Protein AF-0000000084494749 (afdb_homodimer)

pLDDT: mean 88.33, std 16.21, range [31.94, 98.94]

Foldseek 3Di:
DDVVVLVVLVVVVLVLLLVLLVQLPDPDQDDNCALQFPPVVSPDDLVNLVVLQPDDPVLVPLAFRSQRSSYFLHQLVVVFQAAAQFEEEEEQCFLNSNVVSRQPRNHPNYAYEYEHQHVSSQVNNVVRCVVSVRDRYHYDHDHLLDDPAAFQRGQEYEYGAPLLSGPCNLSNLLSVNGRHHAFHKYWYKHKAWPDDDDPVVLVVCVPQRSNLNSHYHPVVNQVSNVVSPWPPWDKAFDLSSLVCNCSSPVVRSSSVTMTIIIIMTGD/DDVVVLVVLVVVVLVLLLVLLVQLPDPPQDDNQALQFPPVVSPDDLVNLVVLQPDDPVLVVLAFRSQRSSHFLHQLVVVFQAAAQFEEEEEQCFLNSNVVSRQPRNHPNYAYEYEHQHVSSQVNNVVRCVVSVRDRYHYDHDHLLDDPAAFQRGQEYEYGAPLLSGPCNLSNLLSVNGRHHAFHKYWYKHKAWPDDDDPVVLVVCVPQHSNLNSHYHPVVNQVSNVVSPWPPWDKAFDLSSLVCSCSSPVVRSSSVTMTIIIIMTGD

Organism: NCBI:txid1637975

Structure (mmCIF, N/CA/C/O backbone):
data_AF-0000000084494749-model_v1
#
loop_
_entity.id
_entity.type
_entity.pdbx_description
1 polymer 'Arsenite methyltransferase'
#
loop_
_atom_site.group_PDB
_atom_site.id
_atom_site.type_symbol
_atom_site.label_atom_id
_atom_site.label_alt_id
_atom_site.label_comp_id
_atom_site.label_asym_id
_atom_site.label_entity_id
_atom_site.label_seq_id
_atom_site.pdbx_PDB_ins_code
_atom_site.Cartn_x
_atom_site.Cartn_y
_atom_site.Cartn_z
_atom_site.occupancy
_atom_site.B_iso_or_equiv
_atom_site.auth_seq_id
_atom_site.auth_comp_id
_atom_site.auth_asym_id
_atom_site.auth_atom_id
_atom_site.pdbx_PDB_model_num
ATOM 1 N N . MET A 1 1 ? 21.219 -3.371 -4.379 1 77 1 MET A N 1
ATOM 2 C CA . MET A 1 1 ? 20.562 -2.383 -5.242 1 77 1 MET A CA 1
ATOM 3 C C . MET A 1 1 ? 20 -1.229 -4.418 1 77 1 MET A C 1
ATOM 5 O O . MET A 1 1 ? 19.547 -1.429 -3.297 1 77 1 MET A O 1
ATOM 9 N N . SER A 1 2 ? 20.094 -0.044 -4.992 1 87.94 2 SER A N 1
ATOM 10 C CA . SER A 1 2 ? 19.547 1.119 -4.301 1 87.94 2 SER A CA 1
ATOM 11 C C . SER A 1 2 ? 18.031 1.097 -4.297 1 87.94 2 SER A C 1
ATOM 13 O O . SER A 1 2 ? 17.406 0.35 -5.059 1 87.94 2 SER A O 1
ATOM 15 N N . GLU A 1 3 ? 17.453 1.785 -3.438 1 90.75 3 GLU A N 1
ATOM 16 C CA . GLU A 1 3 ? 16 1.847 -3.371 1 90.75 3 GLU A CA 1
ATOM 17 C C . GLU A 1 3 ? 15.414 2.486 -4.629 1 90.75 3 GLU A C 1
ATOM 19 O O . GLU A 1 3 ? 14.328 2.111 -5.074 1 90.75 3 GLU A O 1
ATOM 24 N N . VAL A 1 4 ? 16.172 3.42 -5.23 1 90.81 4 VAL A N 1
ATOM 25 C CA . VAL A 1 4 ? 15.727 4.059 -6.465 1 90.81 4 VAL A CA 1
ATOM 26 C C . VAL A 1 4 ? 15.703 3.037 -7.598 1 90.81 4 VAL A C 1
ATOM 28 O O . VAL A 1 4 ? 14.797 3.049 -8.43 1 90.81 4 VAL A O 1
ATOM 31 N N . GLN A 1 5 ? 16.672 2.168 -7.629 1 91.19 5 GLN A N 1
ATOM 32 C CA . GLN A 1 5 ? 16.703 1.103 -8.625 1 91.19 5 GLN A CA 1
ATOM 33 C C . GLN A 1 5 ? 15.547 0.121 -8.406 1 91.19 5 GLN A C 1
ATOM 35 O O . GLN A 1 5 ? 14.891 -0.3 -9.359 1 91.19 5 GLN A O 1
ATOM 40 N N . ASN A 1 6 ? 15.367 -0.215 -7.156 1 93.44 6 ASN A N 1
ATOM 41 C CA . ASN A 1 6 ? 14.227 -1.073 -6.832 1 93.44 6 ASN A CA 1
ATOM 42 C C . ASN A 1 6 ? 12.906 -0.445 -7.266 1 93.44 6 ASN A C 1
ATOM 44 O O . ASN A 1 6 ? 12.031 -1.131 -7.797 1 93.44 6 ASN A O 1
ATOM 48 N N . ASP A 1 7 ? 12.781 0.833 -7.031 1 93.94 7 ASP A N 1
ATOM 49 C CA . ASP A 1 7 ? 11.562 1.546 -7.395 1 93.94 7 ASP A CA 1
ATOM 50 C C . ASP A 1 7 ? 11.352 1.533 -8.906 1 93.94 7 ASP A C 1
ATOM 52 O O . ASP A 1 7 ? 10.211 1.449 -9.375 1 93.94 7 ASP A O 1
ATOM 56 N N . LYS A 1 8 ? 12.406 1.682 -9.664 1 91.75 8 LYS A N 1
ATOM 57 C CA . LYS A 1 8 ? 12.305 1.626 -11.117 1 91.75 8 LYS A CA 1
ATOM 58 C C . LYS A 1 8 ? 11.734 0.285 -11.578 1 91.75 8 LYS A C 1
ATOM 60 O O . LYS A 1 8 ? 10.906 0.235 -12.484 1 91.75 8 LYS A O 1
ATOM 65 N N . ILE A 1 9 ? 12.18 -0.763 -10.961 1 89.56 9 ILE A N 1
ATOM 66 C CA . ILE A 1 9 ? 11.68 -2.094 -11.281 1 89.56 9 ILE A CA 1
ATOM 67 C C . ILE A 1 9 ? 10.188 -2.178 -10.945 1 89.56 9 ILE A C 1
ATOM 69 O O . ILE A 1 9 ? 9.383 -2.607 -11.781 1 89.56 9 ILE A O 1
ATOM 73 N N . ARG A 1 10 ? 9.773 -1.712 -9.742 1 93.81 10 ARG A N 1
ATOM 74 C CA . ARG A 1 10 ? 8.375 -1.728 -9.336 1 93.81 10 ARG A CA 1
ATOM 75 C C . ARG A 1 10 ? 7.516 -0.912 -10.305 1 93.81 10 ARG A C 1
ATOM 77 O O . ARG A 1 10 ? 6.41 -1.326 -10.664 1 93.81 10 ARG A O 1
ATOM 84 N N . ASN A 1 11 ? 8.039 0.209 -10.719 1 93.19 11 ASN A N 1
ATOM 85 C CA . ASN A 1 11 ? 7.293 1.077 -11.617 1 93.19 11 ASN A CA 1
ATOM 86 C C . ASN A 1 11 ? 7.066 0.413 -12.977 1 93.19 11 ASN A C 1
ATOM 88 O O . ASN A 1 11 ? 5.996 0.552 -13.57 1 93.19 11 ASN A O 1
ATOM 92 N N . ASN A 1 12 ? 8.109 -0.24 -13.453 1 89.62 12 ASN A N 1
ATOM 93 C CA . ASN A 1 12 ? 7.961 -0.958 -14.719 1 89.62 12 ASN A CA 1
ATOM 94 C C . ASN A 1 12 ? 6.898 -2.049 -14.625 1 89.62 12 ASN A C 1
ATOM 96 O O . ASN A 1 12 ? 6.055 -2.18 -15.508 1 89.62 12 ASN A O 1
ATOM 100 N N . VAL A 1 13 ? 6.945 -2.795 -13.578 1 90.69 13 VAL A N 1
ATOM 101 C CA . VAL A 1 13 ? 5.957 -3.846 -13.352 1 90.69 13 VAL A CA 1
ATOM 102 C C . VAL A 1 13 ? 4.566 -3.232 -13.242 1 90.69 13 VAL A C 1
ATOM 104 O O . VAL A 1 13 ? 3.625 -3.68 -13.898 1 90.69 13 VAL A O 1
ATOM 107 N N . ARG A 1 14 ? 4.434 -2.189 -12.414 1 93.56 14 ARG A N 1
ATOM 108 C CA . ARG A 1 14 ? 3.15 -1.536 -12.188 1 93.56 14 ARG A CA 1
ATOM 109 C C . ARG A 1 14 ? 2.566 -1.007 -13.492 1 93.56 14 ARG A C 1
ATOM 111 O O . ARG A 1 14 ? 1.37 -1.155 -13.742 1 93.56 14 ARG A O 1
ATOM 118 N N . GLN A 1 15 ? 3.408 -0.354 -14.273 1 90.81 15 GLN A N 1
ATOM 119 C CA . GLN A 1 15 ? 2.945 0.197 -15.547 1 90.81 15 GLN A CA 1
ATOM 120 C C . GLN A 1 15 ? 2.428 -0.903 -16.469 1 90.81 15 GLN A C 1
ATOM 122 O O . GLN A 1 15 ? 1.394 -0.74 -17.125 1 90.81 15 GLN A O 1
ATOM 127 N N . ASN A 1 16 ? 3.152 -2 -16.562 1 87.94 16 ASN A N 1
ATOM 128 C CA . ASN A 1 16 ? 2.73 -3.123 -17.391 1 87.94 16 ASN A CA 1
ATOM 129 C C . ASN A 1 16 ? 1.376 -3.67 -16.953 1 87.94 16 ASN A C 1
ATOM 131 O O . ASN A 1 16 ? 0.482 -3.867 -17.766 1 87.94 16 ASN A O 1
ATOM 135 N N . TYR A 1 17 ? 1.201 -3.816 -15.727 1 90.62 17 TYR A N 1
ATOM 136 C CA . TYR A 1 17 ? -0.024 -4.43 -15.227 1 90.62 17 TYR A CA 1
ATOM 137 C C . TYR A 1 17 ? -1.167 -3.422 -15.203 1 90.62 17 TYR A C 1
ATOM 139 O O . TYR A 1 17 ? -2.34 -3.803 -15.258 1 90.62 17 TYR A O 1
ATOM 147 N N . LYS A 1 18 ? -0.841 -2.119 -15.078 1 92.94 18 LYS A N 1
ATOM 148 C CA . LYS A 1 18 ? -1.855 -1.09 -15.281 1 92.94 18 LYS A CA 1
ATOM 149 C C . LYS A 1 18 ? -2.471 -1.196 -16.672 1 92.94 18 LYS A C 1
ATOM 151 O O . LYS A 1 18 ? -3.693 -1.136 -16.828 1 92.94 18 LYS A O 1
ATOM 156 N N . GLU A 1 19 ? -1.637 -1.367 -17.672 1 88.94 19 GLU A N 1
ATOM 157 C CA . GLU A 1 19 ? -2.111 -1.475 -19.047 1 88.94 19 GLU A CA 1
ATOM 158 C C . GLU A 1 19 ? -3.002 -2.699 -19.234 1 88.94 19 GLU A C 1
ATOM 160 O O . GLU A 1 19 ? -4.023 -2.633 -19.922 1 88.94 19 GLU A O 1
ATOM 165 N N . ILE A 1 20 ? -2.605 -3.773 -18.625 1 86.62 20 ILE A N 1
ATOM 166 C CA . ILE A 1 20 ? -3.406 -4.992 -18.688 1 86.62 20 ILE A CA 1
ATOM 167 C C . ILE A 1 20 ? -4.762 -4.758 -18.031 1 86.62 20 ILE A C 1
ATOM 169 O O . ILE A 1 20 ? -5.801 -5.145 -18.562 1 86.62 20 ILE A O 1
ATOM 173 N N . ALA A 1 21 ? -4.785 -4.121 -16.891 1 89.94 21 ALA A N 1
ATOM 174 C CA . ALA A 1 21 ? -6.012 -3.854 -16.141 1 89.94 21 ALA A CA 1
ATOM 175 C C . ALA A 1 21 ? -6.984 -3.014 -16.953 1 89.94 21 ALA A C 1
ATOM 177 O O . ALA A 1 21 ? -8.195 -3.221 -16.891 1 89.94 21 ALA A O 1
ATOM 178 N N . LEU A 1 22 ? -6.469 -2.076 -17.734 1 87.62 22 LEU A N 1
ATOM 179 C CA . LEU A 1 22 ? -7.293 -1.111 -18.469 1 87.62 22 LEU A CA 1
ATOM 180 C C . LEU A 1 22 ? -7.734 -1.674 -19.812 1 87.62 22 LEU A C 1
ATOM 182 O O . LEU A 1 22 ? -8.703 -1.192 -20.406 1 87.62 22 LEU A O 1
ATOM 186 N N . ARG A 1 23 ? -6.977 -2.508 -20.453 1 75.12 23 ARG A N 1
ATOM 187 C CA . ARG A 1 23 ? -7.336 -3.129 -21.734 1 75.12 23 ARG A CA 1
ATOM 188 C C . ARG A 1 23 ? -8.586 -3.99 -21.578 1 75.12 23 ARG A C 1
ATOM 190 O O . ARG A 1 23 ? -9.453 -3.992 -22.453 1 75.12 23 ARG A O 1
ATOM 197 N N . VAL A 1 24 ? -8.656 -4.887 -20.797 1 56 24 VAL A N 1
ATOM 198 C CA . VAL A 1 24 ? -9.719 -5.871 -20.641 1 56 24 VAL A C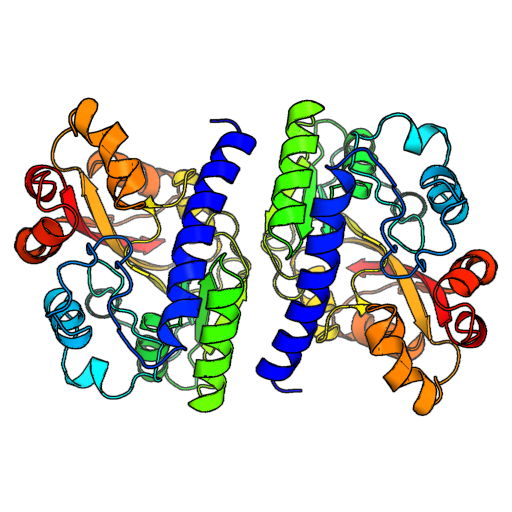A 1
ATOM 199 C C . VAL A 1 24 ? -11.062 -5.164 -20.469 1 56 24 VAL A C 1
ATOM 201 O O . VAL A 1 24 ? -12.117 -5.766 -20.672 1 56 24 VAL A O 1
ATOM 204 N N . VAL A 1 25 ? -11.195 -3.713 -20.203 1 50.69 25 VAL A N 1
ATOM 205 C CA . VAL A 1 25 ? -12.492 -3.041 -20.172 1 50.69 25 VAL A CA 1
ATOM 206 C C . VAL A 1 25 ? -12.977 -2.793 -21.594 1 50.69 25 VAL A C 1
ATOM 208 O O . VAL A 1 25 ? -14.172 -2.574 -21.812 1 50.69 25 VAL A O 1
ATOM 211 N N . SER A 1 26 ? -12.148 -2.516 -22.672 1 42.47 26 SER A N 1
ATOM 212 C CA . SER A 1 26 ? -12.664 -2.266 -24.016 1 42.47 26 SER A CA 1
ATOM 213 C C . SER A 1 26 ? -12.953 -3.57 -24.75 1 42.47 26 SER A C 1
ATOM 215 O O . SER A 1 26 ? -12.125 -4.48 -24.766 1 42.47 26 SER A O 1
ATOM 217 N N . ASN A 1 27 ? -14.117 -3.998 -24.969 1 37.19 27 ASN A N 1
ATOM 218 C CA . ASN A 1 27 ? -14.641 -5.191 -25.625 1 37.19 27 ASN A CA 1
ATOM 219 C C . ASN A 1 27 ? -13.789 -5.586 -26.828 1 37.19 27 ASN A C 1
ATOM 221 O O . ASN A 1 27 ? -14.133 -6.516 -27.547 1 37.19 27 ASN A O 1
ATOM 225 N N . ASP A 1 28 ? -13.414 -4.555 -27.797 1 36.66 28 ASP A N 1
ATOM 226 C CA . ASP A 1 28 ? -13.086 -5.109 -29.109 1 36.66 28 ASP A CA 1
ATOM 227 C C . ASP A 1 28 ? -11.922 -6.098 -29.016 1 36.66 28 ASP A C 1
ATOM 229 O O . ASP A 1 28 ? -12.102 -7.297 -29.234 1 36.66 28 ASP A O 1
ATOM 233 N N . ASN A 1 29 ? -10.914 -5.906 -30.172 1 33.41 29 ASN A N 1
ATOM 234 C CA . ASN A 1 29 ? -9.789 -6.777 -30.484 1 33.41 29 ASN A CA 1
ATOM 235 C C . ASN A 1 29 ? -8.859 -6.938 -29.281 1 33.41 29 ASN A C 1
ATOM 237 O O . ASN A 1 29 ? -8.305 -5.953 -28.781 1 33.41 29 ASN A O 1
ATOM 241 N N . CYS A 1 30 ? -9.047 -7.98 -28.609 1 32.25 30 CYS A N 1
ATOM 242 C CA . CYS A 1 30 ? -8.867 -8.656 -27.328 1 32.25 30 CYS A CA 1
ATOM 243 C C . CYS A 1 30 ? -7.414 -8.586 -26.875 1 32.25 30 CYS A C 1
ATOM 245 O O . CYS A 1 30 ? -7.117 -8.805 -25.703 1 32.25 30 CYS A O 1
ATOM 247 N N . CYS A 1 31 ? -6.391 -9.078 -27.703 1 36.69 31 CYS A N 1
ATOM 248 C CA . CYS A 1 31 ? -5.32 -9.906 -27.156 1 36.69 31 CYS A CA 1
ATOM 249 C C . CYS A 1 31 ? -4.371 -9.078 -26.297 1 36.69 31 CYS A C 1
ATOM 251 O O . CYS A 1 31 ? -3.785 -8.102 -26.781 1 36.69 31 CYS A O 1
ATOM 253 N N . ALA A 1 32 ? -4.828 -8.789 -25.234 1 37.28 32 ALA A N 1
ATOM 254 C CA . ALA A 1 32 ? -3.898 -8.172 -24.281 1 37.28 32 ALA A CA 1
ATOM 255 C C . ALA A 1 32 ? -2.562 -8.914 -24.266 1 37.28 32 ALA A C 1
ATOM 257 O O . ALA A 1 32 ? -2.529 -10.148 -24.188 1 37.28 32 ALA A O 1
ATOM 258 N N . PRO A 1 33 ? -1.496 -8.477 -24.75 1 35.84 33 PRO A N 1
ATOM 259 C CA . PRO A 1 33 ? -0.255 -9.219 -24.516 1 35.84 33 PRO A CA 1
ATOM 260 C C . PRO A 1 33 ? -0.106 -9.672 -23.062 1 35.84 33 PRO A C 1
ATOM 262 O O . PRO A 1 33 ? -0.357 -8.898 -22.141 1 35.84 33 PRO A O 1
ATOM 265 N N . SER A 1 34 ? -0.603 -10.766 -22.641 1 37.59 34 SER A N 1
ATOM 266 C CA . SER A 1 34 ? -0.197 -11.344 -21.359 1 37.59 34 SER A CA 1
ATOM 267 C C . SER A 1 34 ? 1.218 -10.914 -20.984 1 37.59 34 SER A C 1
ATOM 269 O O . SER A 1 34 ? 2.004 -10.523 -21.844 1 37.59 34 SER A O 1
ATOM 271 N N . CYS A 1 35 ? 1.444 -10.422 -19.766 1 38.12 35 CYS A N 1
ATOM 272 C CA . CYS A 1 35 ? 2.84 -10.258 -19.375 1 38.12 35 CYS A CA 1
ATOM 273 C C . CYS A 1 35 ? 3.76 -11.062 -20.281 1 38.12 35 CYS A C 1
ATOM 275 O O . CYS A 1 35 ? 4.934 -10.727 -20.438 1 38.12 35 CYS A O 1
ATOM 277 N N . CYS A 1 36 ? 3.393 -12.391 -20.484 1 41.69 36 CYS A N 1
ATOM 278 C CA . CYS A 1 36 ? 4.242 -13.328 -21.219 1 41.69 36 CYS A CA 1
ATOM 279 C C . CYS A 1 36 ? 3.656 -13.648 -22.578 1 41.69 36 CYS A C 1
ATOM 281 O O . CYS A 1 36 ? 4.148 -14.539 -23.281 1 41.69 36 CYS A O 1
ATOM 283 N N . THR A 1 37 ? 2.418 -13.281 -22.875 1 42.06 37 THR A N 1
ATOM 284 C CA . THR A 1 37 ? 1.983 -13.82 -24.156 1 42.06 37 THR A CA 1
ATOM 285 C C . THR A 1 37 ? 2.055 -12.758 -25.25 1 42.06 37 THR A C 1
ATOM 287 O O . THR A 1 37 ? 1.47 -11.68 -25.109 1 42.06 37 THR A O 1
ATOM 290 N N . PRO A 1 38 ? 2.949 -12.883 -26.125 1 38.38 38 PRO A N 1
ATOM 291 C CA . PRO A 1 38 ? 2.969 -12.031 -27.328 1 38.38 38 PRO A CA 1
ATOM 292 C C . PRO A 1 38 ? 1.601 -11.914 -28 1 38.38 38 PRO A C 1
ATOM 294 O O . PRO A 1 38 ? 0.749 -12.789 -27.812 1 38.38 38 PRO A O 1
ATOM 297 N N . GLU A 1 39 ? 1.294 -10.68 -28.469 1 42.41 39 GLU A N 1
ATOM 298 C CA . GLU A 1 39 ? 0.107 -10.359 -29.266 1 42.41 39 GLU A CA 1
ATOM 299 C C . GLU A 1 39 ? -0.272 -11.516 -30.188 1 42.41 39 GLU A C 1
ATOM 301 O O . GLU A 1 39 ? -1.45 -11.711 -30.484 1 42.41 39 GLU A O 1
ATOM 306 N N . GLU A 1 40 ? 0.712 -12.148 -30.672 1 39.81 40 GLU A N 1
ATOM 307 C CA . GLU A 1 40 ? 0.468 -13.086 -31.766 1 39.81 40 GLU A CA 1
ATOM 308 C C . GLU A 1 40 ? -0.386 -14.258 -31.297 1 39.81 40 GLU A C 1
ATOM 310 O O . GLU A 1 40 ? -0.847 -15.062 -32.125 1 39.81 40 GLU A O 1
ATOM 315 N N . ASN A 1 41 ? -0.346 -14.539 -30.062 1 43.56 41 ASN A N 1
ATOM 316 C CA . ASN A 1 41 ? -1.151 -15.688 -29.672 1 43.56 41 ASN A CA 1
ATOM 317 C C . ASN A 1 41 ? -2.611 -15.305 -29.453 1 43.56 41 ASN A C 1
ATOM 319 O O . ASN A 1 41 ? -3.146 -15.484 -28.359 1 43.56 41 ASN A O 1
ATOM 323 N N . GLN A 1 42 ? -3.074 -14.445 -30.344 1 46.28 42 GLN A N 1
ATOM 324 C CA . GLN A 1 42 ? -4.438 -13.945 -30.516 1 46.28 42 GLN A CA 1
ATOM 325 C C . GLN A 1 42 ? -5.445 -15.086 -30.469 1 46.28 42 GLN A C 1
ATOM 327 O O . GLN A 1 42 ? -6.648 -14.852 -30.312 1 46.28 42 GLN A O 1
ATOM 332 N N . ASN A 1 43 ? -4.969 -16.359 -30.75 1 50.12 43 ASN A N 1
ATOM 333 C CA . ASN A 1 43 ? -6.008 -17.359 -30.984 1 50.12 43 ASN A CA 1
ATOM 334 C C . ASN A 1 43 ? -6.305 -18.156 -29.703 1 50.12 43 ASN A C 1
ATOM 336 O O . ASN A 1 43 ? -7.199 -19 -29.703 1 50.12 43 ASN A O 1
ATOM 340 N N . ILE A 1 44 ? -5.508 -17.984 -28.609 1 64.94 44 ILE A N 1
ATOM 341 C CA . ILE A 1 44 ? -5.828 -18.812 -27.453 1 64.94 44 ILE A CA 1
ATOM 342 C C . ILE A 1 44 ? -6.676 -18.016 -26.469 1 64.94 44 ILE A C 1
ATOM 344 O O . ILE A 1 44 ? -6.344 -16.875 -26.125 1 64.94 44 ILE A O 1
ATOM 348 N N . SER A 1 45 ? -7.77 -18.672 -26.141 1 81.19 45 SER A N 1
ATOM 349 C CA . SER A 1 45 ? -8.688 -18.031 -25.203 1 81.19 45 SER A CA 1
ATOM 350 C C . SER A 1 45 ? -8.109 -18 -23.797 1 81.19 45 SER A C 1
ATOM 352 O O . SER A 1 45 ? -7.258 -18.828 -23.453 1 81.19 45 SER A O 1
ATOM 354 N N . ILE A 1 46 ? -8.391 -17.094 -23 1 84.06 46 ILE A N 1
ATOM 355 C CA . ILE A 1 46 ? -8.016 -16.969 -21.594 1 84.06 46 ILE A CA 1
ATOM 356 C C . ILE A 1 46 ? -8.359 -18.25 -20.844 1 84.06 46 ILE A C 1
ATOM 358 O O . ILE A 1 46 ? -7.598 -18.703 -19.984 1 84.06 46 ILE A O 1
ATOM 362 N N . GLU A 1 47 ? -9.453 -18.812 -21.219 1 86.31 47 GLU A N 1
ATOM 363 C CA . GLU A 1 47 ? -9.891 -20.047 -20.578 1 86.31 47 GLU A CA 1
ATOM 364 C C . GLU A 1 47 ? -8.898 -21.188 -20.844 1 86.31 47 GLU A C 1
ATOM 366 O O . GLU A 1 47 ? -8.57 -21.953 -19.953 1 86.31 47 GLU A O 1
ATOM 371 N N . GLU A 1 48 ? -8.445 -21.25 -22.047 1 86.12 48 GLU A N 1
ATOM 372 C CA . GLU A 1 48 ? -7.496 -22.297 -22.422 1 86.12 48 GLU A CA 1
ATOM 373 C C . GLU A 1 48 ? -6.168 -22.125 -21.688 1 86.12 48 GLU A C 1
ATOM 375 O O . GLU A 1 48 ? -5.566 -23.094 -21.234 1 86.12 48 GLU A O 1
ATOM 380 N N . ILE A 1 49 ? -5.738 -20.922 -21.531 1 85.44 49 ILE A N 1
ATOM 381 C CA . ILE A 1 49 ? -4.5 -20.625 -20.812 1 85.44 49 ILE A CA 1
ATOM 382 C C . ILE A 1 49 ? -4.637 -21.031 -19.344 1 85.44 49 ILE A C 1
ATOM 384 O O . ILE A 1 49 ? -3.74 -21.656 -18.781 1 85.44 49 ILE A O 1
ATOM 388 N N . SER A 1 50 ? -5.781 -20.703 -18.797 1 90.06 50 SER A N 1
ATOM 389 C CA . SER A 1 50 ? -6.027 -21.016 -17.391 1 90.06 50 SER A CA 1
ATOM 390 C C . SER A 1 50 ? -6.059 -22.516 -17.156 1 90.06 50 SER A C 1
ATOM 392 O O . SER A 1 50 ? -5.547 -23 -16.141 1 90.06 50 SER A O 1
ATOM 394 N N . LYS A 1 51 ? -6.609 -23.234 -18.125 1 90.56 51 LYS A N 1
ATOM 395 C CA . LYS A 1 51 ? -6.648 -24.688 -18.016 1 90.56 51 LYS A CA 1
ATOM 396 C C . LYS A 1 51 ? -5.246 -25.281 -18.078 1 90.56 51 LYS A C 1
ATOM 398 O O . LYS A 1 51 ? -4.938 -26.234 -17.359 1 90.56 51 LYS A O 1
ATOM 403 N N . LYS A 1 52 ? -4.426 -24.688 -18.906 1 87.69 52 LYS A N 1
ATOM 404 C CA . LYS A 1 52 ? -3.039 -25.125 -19 1 87.69 52 LYS A CA 1
ATOM 405 C C . LYS A 1 52 ? -2.297 -24.891 -17.688 1 87.69 52 LYS A C 1
ATOM 407 O O . LYS A 1 52 ? -1.349 -25.609 -17.359 1 87.69 52 LYS A O 1
ATOM 412 N N . MET A 1 53 ? -2.787 -23.953 -16.922 1 88.94 53 MET A N 1
ATOM 413 C CA . MET A 1 53 ? -2.154 -23.641 -15.641 1 88.94 53 MET A CA 1
ATOM 414 C C . MET A 1 53 ? -2.729 -24.484 -14.516 1 88.94 53 MET A C 1
ATOM 416 O O . MET A 1 53 ? -2.27 -24.406 -13.375 1 88.94 53 MET A O 1
ATOM 420 N N . GLY A 1 54 ? -3.775 -25.234 -14.812 1 90.38 54 GLY A N 1
ATOM 421 C CA . GLY A 1 54 ? -4.242 -26.219 -13.844 1 90.38 54 GLY A CA 1
ATOM 422 C C . GLY A 1 54 ? -5.629 -25.906 -13.305 1 90.38 54 GLY A C 1
ATOM 423 O O . GLY A 1 54 ? -6.145 -26.641 -12.453 1 90.38 54 GLY A O 1
ATOM 424 N N . TYR A 1 55 ? -6.27 -24.875 -13.82 1 93 55 TYR A N 1
ATOM 425 C CA . TYR A 1 55 ? -7.613 -24.547 -13.359 1 93 55 TYR A CA 1
ATOM 426 C C . TYR A 1 55 ? -8.656 -25.422 -14.062 1 93 55 TYR A C 1
ATOM 428 O O . TYR A 1 55 ? -8.539 -25.688 -15.258 1 93 55 TYR A O 1
ATOM 436 N N . THR A 1 56 ? -9.633 -25.844 -13.344 1 92.56 56 THR A N 1
ATOM 437 C CA . THR A 1 56 ? -10.695 -26.672 -13.906 1 92.56 56 THR A CA 1
ATOM 438 C C . THR A 1 56 ? -11.789 -25.797 -14.516 1 92.56 56 THR A C 1
ATOM 440 O O . THR A 1 56 ? -11.875 -24.609 -14.219 1 92.56 56 THR A O 1
ATOM 443 N N . THR A 1 57 ? -12.625 -26.422 -15.281 1 92 57 THR A N 1
ATOM 444 C CA . THR A 1 57 ? -13.766 -25.734 -15.859 1 92 57 THR A CA 1
ATOM 445 C C . THR A 1 57 ? -14.703 -25.219 -14.773 1 92 57 THR A C 1
ATOM 447 O O . THR A 1 57 ? -15.266 -24.125 -14.898 1 92 57 THR A O 1
ATOM 450 N N . GLU A 1 58 ? -14.859 -26.016 -13.742 1 91.12 58 GLU A N 1
ATOM 451 C CA . GLU A 1 58 ? -15.734 -25.625 -12.641 1 91.12 58 GLU A CA 1
ATOM 452 C C . GLU A 1 58 ? -15.211 -24.375 -11.938 1 91.12 58 GLU A C 1
ATOM 454 O O . GLU A 1 58 ? -15.992 -23.484 -11.594 1 91.12 58 GLU A O 1
ATOM 459 N N . GLU A 1 59 ? -13.922 -24.281 -11.766 1 90.38 59 GLU A N 1
ATOM 460 C CA . GLU A 1 59 ? -13.305 -23.125 -11.133 1 90.38 59 GLU A CA 1
ATOM 461 C C . GLU A 1 59 ? -13.492 -21.859 -11.977 1 90.38 59 GLU A C 1
ATOM 463 O O . GLU A 1 59 ? -13.648 -20.766 -11.438 1 90.38 59 GLU A O 1
ATOM 468 N N . LEU A 1 60 ? -13.555 -22 -13.273 1 91.19 60 LEU A N 1
ATOM 469 C CA . LEU A 1 60 ? -13.555 -20.859 -14.188 1 91.19 60 LEU A CA 1
ATOM 470 C C . LEU A 1 60 ? -14.969 -20.359 -14.43 1 91.19 60 LEU A C 1
ATOM 472 O O . LEU A 1 60 ? -15.164 -19.25 -14.938 1 91.19 60 LEU A O 1
ATOM 476 N N . LYS A 1 61 ? -15.992 -21.109 -14.125 1 87.44 61 LYS A N 1
ATOM 477 C CA . LYS A 1 61 ? -17.391 -20.766 -14.398 1 87.44 61 LYS A CA 1
ATOM 478 C C . LYS A 1 61 ? -17.891 -19.688 -13.453 1 87.44 61 LYS A C 1
ATOM 480 O O . LYS A 1 61 ? -18.703 -18.844 -13.844 1 87.44 61 LYS A O 1
ATOM 485 N N . ASN A 1 62 ? -17.469 -19.594 -12.227 1 81.38 62 ASN A N 1
ATOM 486 C CA . ASN A 1 62 ? -18.078 -18.688 -11.258 1 81.38 62 ASN A CA 1
ATOM 487 C C . ASN A 1 62 ? -17.109 -17.594 -10.836 1 81.38 62 ASN A C 1
ATOM 489 O O . ASN A 1 62 ? -17.109 -17.141 -9.688 1 81.38 62 ASN A O 1
ATOM 493 N N . ILE A 1 63 ? -16.438 -17.125 -11.812 1 90.44 63 ILE A N 1
ATOM 494 C CA . ILE A 1 63 ? -15.508 -16.031 -11.547 1 90.44 63 ILE A CA 1
ATOM 495 C C . ILE A 1 63 ? -16.047 -14.734 -12.148 1 90.44 63 ILE A C 1
ATOM 497 O O . ILE A 1 63 ? -16.578 -14.727 -13.258 1 90.44 63 ILE A O 1
ATOM 501 N N . PRO A 1 64 ? -15.961 -13.672 -11.383 1 91.44 64 PRO A N 1
ATOM 502 C CA . PRO A 1 64 ? -16.422 -12.391 -11.93 1 91.44 64 PRO A CA 1
ATOM 503 C C . PRO A 1 64 ? -15.773 -12.07 -13.273 1 91.44 64 PRO A C 1
ATOM 505 O O . PRO A 1 64 ? -14.586 -12.336 -13.477 1 91.44 64 PRO A O 1
ATOM 508 N N . ASN A 1 65 ? -16.547 -11.422 -14.117 1 86.12 65 ASN A N 1
ATOM 509 C CA . ASN A 1 65 ? -16.016 -10.977 -15.406 1 86.12 65 ASN A CA 1
ATOM 510 C C . ASN A 1 65 ? -14.828 -10.031 -15.234 1 86.12 65 ASN A C 1
ATOM 512 O O . ASN A 1 65 ? -14.859 -9.141 -14.383 1 86.12 65 ASN A O 1
ATOM 516 N N . GLY A 1 66 ? -13.781 -10.359 -15.938 1 87.88 66 GLY A N 1
ATOM 517 C CA . GLY A 1 66 ? -12.625 -9.477 -15.938 1 87.88 66 GLY A CA 1
ATOM 518 C C . GLY A 1 66 ? -11.609 -9.836 -14.875 1 87.88 66 GLY A C 1
ATOM 519 O O . GLY A 1 66 ? -10.492 -9.32 -14.875 1 87.88 66 GLY A O 1
ATOM 520 N N . ALA A 1 67 ? -12.016 -10.727 -14 1 92.5 67 ALA A N 1
ATOM 521 C CA . ALA A 1 67 ? -11.07 -11.125 -12.961 1 92.5 67 ALA A CA 1
ATOM 522 C C . ALA A 1 67 ? -9.945 -11.984 -13.539 1 92.5 67 ALA A C 1
ATOM 524 O O . ALA A 1 67 ? -8.781 -11.82 -13.18 1 92.5 67 ALA A O 1
ATOM 525 N N . ASN A 1 68 ? -10.367 -12.891 -14.391 1 91.44 68 ASN A N 1
ATOM 526 C CA . ASN A 1 68 ? -9.383 -13.727 -15.078 1 91.44 68 ASN A CA 1
ATOM 527 C C . ASN A 1 68 ? -8.797 -13.016 -16.297 1 91.44 68 ASN A C 1
ATOM 529 O O . ASN A 1 68 ? -9.5 -12.805 -17.281 1 91.44 68 ASN A O 1
ATOM 533 N N . MET A 1 69 ? -7.574 -12.75 -16.219 1 88.62 69 MET A N 1
ATOM 534 C CA . MET A 1 69 ? -6.922 -12.023 -17.312 1 88.62 69 MET A CA 1
ATOM 535 C C . MET A 1 69 ? -5.867 -12.898 -17.984 1 88.62 69 MET A C 1
ATOM 537 O O . MET A 1 69 ? -5.027 -12.398 -18.734 1 88.62 69 MET A O 1
ATOM 541 N N . GLY A 1 70 ? -5.906 -14.156 -17.594 1 86 70 GLY A N 1
ATOM 542 C CA . GLY A 1 70 ? -4.988 -15.094 -18.219 1 86 70 GLY A CA 1
ATOM 543 C C . GLY A 1 70 ? -3.559 -14.945 -17.734 1 86 70 GLY A C 1
ATOM 544 O O . GLY A 1 70 ? -2.615 -15.266 -18.469 1 86 70 GLY A O 1
ATOM 545 N N . LEU A 1 71 ? -3.455 -14.422 -16.578 1 86.56 71 LEU A N 1
ATOM 546 C CA . LEU A 1 71 ? -2.141 -14.219 -15.977 1 86.56 71 LEU A CA 1
ATOM 547 C C . LEU A 1 71 ? -1.821 -15.32 -14.977 1 86.56 71 LEU A C 1
ATOM 549 O O . LEU A 1 71 ? -2.729 -15.977 -14.453 1 86.56 71 LEU A O 1
ATOM 553 N N . GLY A 1 72 ? -0.562 -15.586 -14.773 1 89.94 72 GLY A N 1
ATOM 554 C CA . GLY A 1 72 ? -0.132 -16.594 -13.82 1 89.94 72 GLY A CA 1
ATOM 555 C C . GLY A 1 72 ? 0.762 -17.656 -14.43 1 89.94 72 GLY A C 1
ATOM 556 O O . GLY A 1 72 ? 1.091 -17.578 -15.617 1 89.94 72 GLY A O 1
ATOM 557 N N . CYS A 1 73 ? 1.11 -18.609 -13.617 1 92.06 73 CYS A N 1
ATOM 558 C CA . CYS A 1 73 ? 1.988 -19.688 -14.086 1 92.06 73 CYS A CA 1
ATOM 559 C C . CYS A 1 73 ? 1.659 -21 -13.398 1 92.06 73 CYS A C 1
ATOM 561 O O . CYS A 1 73 ? 2.459 -21.938 -13.438 1 92.06 73 CYS A O 1
ATOM 563 N N . GLY A 1 74 ? 0.543 -21 -12.75 1 93.69 74 GLY A N 1
ATOM 564 C CA . GLY A 1 74 ? 0.059 -22.188 -12.078 1 93.69 74 GLY A CA 1
ATOM 565 C C . GLY A 1 74 ? -1.235 -21.969 -11.32 1 93.69 74 GLY A C 1
ATOM 566 O O . GLY A 1 74 ? -1.95 -21 -11.578 1 93.69 74 GLY A O 1
ATOM 567 N N . ASN A 1 75 ? -1.603 -22.938 -10.469 1 94.88 75 ASN A N 1
ATOM 568 C CA . ASN A 1 75 ? -2.844 -22.875 -9.703 1 94.88 75 ASN A CA 1
ATOM 569 C C . ASN A 1 75 ? -2.59 -23.047 -8.203 1 94.88 75 ASN A C 1
ATOM 571 O O . ASN A 1 75 ? -2.686 -24.156 -7.684 1 94.88 75 ASN A O 1
ATOM 575 N N . PRO A 1 76 ? -2.408 -21.922 -7.543 1 94.88 76 PRO A N 1
ATOM 576 C CA . PRO A 1 76 ? -2.133 -22.016 -6.109 1 94.88 76 PRO A CA 1
ATOM 577 C C . PRO A 1 76 ? -3.295 -22.625 -5.324 1 94.88 76 PRO A C 1
ATOM 579 O O . PRO A 1 76 ? -3.1 -23.141 -4.219 1 94.88 76 PRO A O 1
ATOM 582 N N . GLN A 1 77 ? -4.473 -22.625 -5.848 1 93.62 77 GLN A N 1
ATOM 583 C CA . GLN A 1 77 ? -5.637 -23.203 -5.164 1 93.62 77 GLN A CA 1
ATOM 584 C C . GLN A 1 77 ? -5.461 -24.688 -4.93 1 93.62 77 GLN A C 1
ATOM 586 O O . GLN A 1 77 ? -5.867 -25.219 -3.891 1 93.62 77 GLN A O 1
ATOM 591 N N . ALA A 1 78 ? -4.891 -25.312 -5.879 1 89.5 78 ALA A N 1
ATOM 592 C CA . ALA A 1 78 ? -4.734 -26.766 -5.863 1 89.5 78 ALA A CA 1
ATOM 593 C C . ALA A 1 78 ? -3.736 -27.188 -4.793 1 89.5 78 ALA A C 1
ATOM 595 O O . ALA A 1 78 ? -3.744 -28.344 -4.352 1 89.5 78 ALA A O 1
ATOM 596 N N . ILE A 1 79 ? -2.975 -26.328 -4.34 1 93.5 79 ILE A N 1
ATOM 597 C CA . ILE A 1 79 ? -1.891 -26.641 -3.418 1 93.5 79 ILE A CA 1
ATOM 598 C C . ILE A 1 79 ? -2.24 -26.141 -2.018 1 93.5 79 ILE A C 1
ATOM 600 O O . ILE A 1 79 ? -1.719 -26.641 -1.021 1 93.5 79 ILE A O 1
ATOM 604 N N . ALA A 1 80 ? -3.107 -25.156 -1.847 1 95.31 80 ALA A N 1
ATOM 605 C CA . ALA A 1 80 ? -3.307 -24.375 -0.624 1 95.31 80 ALA A CA 1
ATOM 606 C C . ALA A 1 80 ? -4.113 -25.172 0.401 1 95.31 80 ALA A C 1
ATOM 608 O O . ALA A 1 80 ? -4.012 -24.922 1.604 1 95.31 80 ALA A O 1
ATOM 609 N N . GLU A 1 81 ? -4.953 -26.141 -0.027 1 96.19 81 GLU A N 1
ATOM 610 C CA . GLU A 1 81 ? -5.809 -26.922 0.861 1 96.19 81 GLU A CA 1
ATOM 611 C C . GLU A 1 81 ? -6.602 -26.016 1.8 1 96.19 81 GLU A C 1
ATOM 613 O O . GLU A 1 81 ? -6.566 -26.188 3.02 1 96.19 81 GLU A O 1
ATOM 618 N N . LEU A 1 82 ? -7.305 -25.094 1.26 1 98.44 82 LEU A N 1
ATOM 619 C CA . LEU A 1 82 ? -8.023 -24.094 2.031 1 98.44 82 LEU A CA 1
ATOM 620 C C . LEU A 1 82 ? -9.133 -24.719 2.857 1 98.44 82 LEU A C 1
ATOM 622 O O . LEU A 1 82 ? -9.805 -25.656 2.395 1 98.44 82 LEU A O 1
ATOM 626 N N . LYS A 1 83 ? -9.305 -24.266 4.031 1 98.25 83 LYS A N 1
ATOM 627 C CA . LYS A 1 83 ? -10.336 -24.75 4.949 1 98.25 83 LYS A CA 1
ATOM 628 C C . LYS A 1 83 ? -11.281 -23.625 5.355 1 98.25 83 LYS A C 1
ATOM 630 O O . LYS A 1 83 ? -10.883 -22.453 5.402 1 98.25 83 LYS A O 1
ATOM 635 N N . GLU A 1 84 ? -12.477 -24.031 5.699 1 98.38 84 GLU A N 1
ATOM 636 C CA . GLU A 1 84 ? -13.469 -23.078 6.172 1 98.38 84 GLU A CA 1
ATOM 637 C C . GLU A 1 84 ? -12.953 -22.297 7.379 1 98.38 84 GLU A C 1
ATOM 639 O O . GLU A 1 84 ? -12.328 -22.875 8.273 1 98.38 84 GLU A O 1
ATOM 644 N N . GLY A 1 85 ? -13.188 -21 7.352 1 98.69 85 GLY A N 1
ATOM 645 C CA . GLY A 1 85 ? -12.852 -20.156 8.492 1 98.69 85 GLY A CA 1
ATOM 646 C C . GLY A 1 85 ? -11.461 -19.547 8.383 1 98.69 85 GLY A C 1
ATOM 647 O O . GLY A 1 85 ? -11.117 -18.641 9.156 1 98.69 85 GLY A O 1
ATOM 648 N N . GLU A 1 86 ? -10.688 -19.922 7.383 1 98.88 86 GLU A N 1
ATOM 649 C CA . GLU A 1 86 ? -9.312 -19.438 7.27 1 98.88 86 GLU A CA 1
ATOM 650 C C . GLU A 1 86 ? -9.258 -18.047 6.66 1 98.88 86 GLU A C 1
ATOM 652 O O . GLU A 1 86 ? -10.172 -17.641 5.938 1 98.88 86 GLU A O 1
ATOM 657 N N . THR A 1 87 ? -8.242 -17.312 7.043 1 98.94 87 THR A N 1
ATOM 658 C CA . THR A 1 87 ? -7.887 -16.062 6.379 1 98.94 87 THR A CA 1
ATOM 659 C C . THR A 1 87 ? -6.797 -16.297 5.336 1 98.94 87 THR A C 1
ATOM 661 O O . THR A 1 87 ? -5.715 -16.797 5.66 1 98.94 87 THR A O 1
ATOM 664 N N . VAL A 1 88 ? -7.09 -15.961 4.066 1 98.94 88 VAL A N 1
ATOM 665 C CA . VAL A 1 88 ? -6.176 -16.156 2.947 1 98.94 88 VAL A CA 1
ATOM 666 C C . VAL A 1 88 ? -5.648 -14.797 2.475 1 98.94 88 VAL A C 1
ATOM 668 O O . VAL A 1 88 ? -6.402 -13.828 2.387 1 98.94 88 VAL A O 1
ATOM 671 N N . LEU A 1 89 ? -4.363 -14.727 2.305 1 98.94 89 LEU A N 1
ATOM 672 C CA . LEU A 1 89 ? -3.732 -13.555 1.711 1 98.94 89 LEU A CA 1
ATOM 673 C C . LEU A 1 89 ? -3.164 -13.883 0.334 1 98.94 89 LEU A C 1
ATOM 675 O O . LEU A 1 89 ? -2.379 -14.82 0.188 1 98.94 89 LEU A O 1
ATOM 679 N N . ASP A 1 90 ? -3.59 -13.172 -0.672 1 98.94 90 ASP A N 1
ATOM 680 C CA . ASP A 1 90 ? -3.098 -13.305 -2.039 1 98.94 90 ASP A CA 1
ATOM 681 C C . ASP A 1 90 ? -2.102 -12.203 -2.377 1 98.94 90 ASP A C 1
ATOM 683 O O . ASP A 1 90 ? -2.469 -11.023 -2.439 1 98.94 90 ASP A O 1
ATOM 687 N N . LEU A 1 91 ? -0.829 -12.516 -2.609 1 98.88 91 LEU A N 1
ATOM 688 C CA . LEU A 1 91 ? 0.195 -11.547 -3.002 1 98.88 91 LEU A CA 1
ATOM 689 C C . LEU A 1 91 ? 0.146 -11.289 -4.504 1 98.88 91 LEU A C 1
ATOM 691 O O . LEU A 1 91 ? 0.363 -12.195 -5.305 1 98.88 91 LEU A O 1
ATOM 695 N N . GLY A 1 92 ? -0.01 -10 -4.855 1 98 92 GLY A N 1
ATOM 696 C CA . GLY A 1 92 ? -0.226 -9.688 -6.262 1 98 92 GLY A CA 1
ATOM 697 C C . GLY A 1 92 ? -1.556 -10.195 -6.785 1 98 92 GLY A C 1
ATOM 698 O O . GLY A 1 92 ? -1.595 -11 -7.719 1 98 92 GLY A O 1
ATOM 699 N N . SER A 1 93 ? -2.629 -9.648 -6.27 1 98.5 93 SER A N 1
ATOM 700 C CA . SER A 1 93 ? -3.941 -10.258 -6.441 1 98.5 93 SER A CA 1
ATOM 701 C C . SER A 1 93 ? -4.551 -9.883 -7.789 1 98.5 93 SER A C 1
ATOM 703 O O . SER A 1 93 ? -5.523 -10.5 -8.227 1 98.5 93 SER A O 1
ATOM 705 N N . GLY A 1 94 ? -4.02 -8.82 -8.453 1 96.81 94 GLY A N 1
ATOM 706 C CA . GLY A 1 94 ? -4.57 -8.375 -9.719 1 96.81 94 GLY A CA 1
ATOM 707 C C . GLY A 1 94 ? -6.059 -8.094 -9.664 1 96.81 94 GLY A C 1
ATOM 708 O O . GLY A 1 94 ? -6.527 -7.387 -8.766 1 96.81 94 GLY A O 1
ATOM 709 N N . GLY A 1 95 ? -6.777 -8.617 -10.609 1 95.75 95 GLY A N 1
ATOM 710 C CA . GLY A 1 95 ? -8.211 -8.406 -10.664 1 95.75 95 GLY A CA 1
ATOM 711 C C . GLY A 1 95 ? -8.984 -9.258 -9.68 1 95.75 95 GLY A C 1
ATOM 712 O O . GLY A 1 95 ? -10.211 -9.203 -9.633 1 95.75 95 GLY A O 1
ATOM 713 N N . GLY A 1 96 ? -8.336 -10.023 -8.914 1 97.94 96 GLY A N 1
ATOM 714 C CA . GLY A 1 96 ? -8.945 -10.75 -7.812 1 97.94 96 GLY A CA 1
ATOM 715 C C . GLY A 1 96 ? -9.242 -12.203 -8.148 1 97.94 96 GLY A C 1
ATOM 716 O O . GLY A 1 96 ? -9.938 -12.891 -7.398 1 97.94 96 GLY A O 1
ATOM 717 N N . PHE A 1 97 ? -8.727 -12.742 -9.297 1 96.75 97 PHE A N 1
ATOM 718 C CA . PHE A 1 97 ? -9.078 -14.055 -9.82 1 96.75 97 PHE A CA 1
ATOM 719 C C . PHE A 1 97 ? -8.898 -15.125 -8.75 1 96.75 97 PHE A C 1
ATOM 721 O O . PHE A 1 97 ? -9.859 -15.797 -8.359 1 96.75 97 PHE A O 1
ATOM 728 N N . ASP A 1 98 ? -7.715 -15.242 -8.188 1 97.81 98 ASP A N 1
ATOM 729 C CA . ASP A 1 98 ? -7.434 -16.281 -7.199 1 97.81 98 ASP A CA 1
ATOM 730 C C . ASP A 1 98 ? -8.156 -16 -5.883 1 97.81 98 ASP A C 1
ATOM 732 O O . ASP A 1 98 ? -8.516 -16.938 -5.156 1 97.81 98 ASP A O 1
ATOM 736 N N . CYS A 1 99 ? -8.406 -14.75 -5.551 1 98.56 99 CYS A N 1
ATOM 737 C CA . CYS A 1 99 ? -9.164 -14.391 -4.359 1 98.56 99 CYS A CA 1
ATOM 738 C C . CYS A 1 99 ? -10.602 -14.891 -4.461 1 98.56 99 CYS A C 1
ATOM 740 O O . CYS A 1 99 ? -11.125 -15.469 -3.508 1 98.56 99 CYS A O 1
ATOM 742 N N . PHE A 1 100 ? -11.203 -14.703 -5.605 1 97.94 100 PHE A N 1
ATOM 743 C CA . PHE A 1 100 ? -12.594 -15.086 -5.793 1 97.94 100 PHE A CA 1
ATOM 744 C C . PHE A 1 100 ? -12.742 -16.609 -5.812 1 97.94 100 PHE A C 1
ATOM 746 O O . PHE A 1 100 ? -13.781 -17.141 -5.422 1 97.94 100 PHE A O 1
ATOM 753 N N . LEU A 1 101 ? -11.703 -17.312 -6.254 1 97.31 101 LEU A N 1
ATOM 754 C CA . LEU A 1 101 ? -11.711 -18.766 -6.18 1 97.31 101 LEU A CA 1
ATOM 755 C C . LEU A 1 101 ? -11.578 -19.25 -4.738 1 97.31 101 LEU A C 1
ATOM 757 O O . LEU A 1 101 ? -12.172 -20.25 -4.348 1 97.31 101 LEU A O 1
ATOM 761 N N . ALA A 1 102 ? -10.828 -18.5 -3.904 1 98 102 ALA A N 1
ATOM 762 C CA . ALA A 1 102 ? -10.57 -18.875 -2.518 1 98 102 ALA A CA 1
ATOM 763 C C . ALA A 1 102 ? -11.781 -18.578 -1.634 1 98 102 ALA A C 1
ATOM 765 O O . ALA A 1 102 ? -12.023 -19.281 -0.652 1 98 102 ALA A O 1
ATOM 766 N N . SER A 1 103 ? -12.555 -17.578 -1.918 1 97.88 103 SER A N 1
ATOM 767 C CA . SER A 1 103 ? -13.625 -17.031 -1.094 1 97.88 103 SER A CA 1
ATOM 768 C C . SER A 1 103 ? -14.625 -18.125 -0.696 1 97.88 103 SER A C 1
ATOM 770 O O . SER A 1 103 ? -14.875 -18.328 0.492 1 97.88 103 SER A O 1
ATOM 772 N N . PRO A 1 104 ? -15.164 -18.906 -1.688 1 96.38 104 PRO A N 1
ATOM 773 C CA . PRO A 1 104 ? -16.141 -19.922 -1.291 1 96.38 104 PRO A CA 1
ATOM 774 C C . PRO A 1 104 ? -15.508 -21.062 -0.504 1 96.38 104 PRO A C 1
ATOM 776 O O . PRO A 1 104 ? -16.188 -21.719 0.292 1 96.38 104 PRO A O 1
ATOM 779 N N . LYS A 1 105 ? -14.258 -21.328 -0.699 1 96.94 105 LYS A N 1
ATOM 780 C CA . LYS A 1 105 ? -13.586 -22.422 -0.025 1 96.94 105 LYS A CA 1
ATOM 781 C C . LYS A 1 105 ? -13.414 -22.141 1.464 1 96.94 105 LYS A C 1
ATOM 783 O O . LYS A 1 105 ? -13.492 -23.047 2.291 1 96.94 105 LYS A O 1
ATOM 788 N N . VAL A 1 106 ? -13.211 -20.859 1.812 1 98.25 106 VAL A N 1
ATOM 789 C CA . VAL A 1 106 ? -12.992 -20.516 3.217 1 98.25 106 VAL A CA 1
ATOM 790 C C . VAL A 1 106 ? -14.328 -20.188 3.883 1 98.25 106 VAL A C 1
ATOM 792 O O . VAL A 1 106 ? -14.398 -20.062 5.105 1 98.25 106 VAL A O 1
ATOM 795 N N . GLY A 1 107 ? -15.367 -19.969 3.105 1 96.94 107 GLY A N 1
ATOM 796 C CA . GLY A 1 107 ? -16.719 -19.781 3.629 1 96.94 107 GLY A CA 1
ATOM 797 C C . GLY A 1 107 ? -16.938 -18.438 4.27 1 96.94 107 GLY A C 1
ATOM 798 O O . GLY A 1 107 ? -16.031 -17.594 4.305 1 96.94 107 GLY A O 1
ATOM 799 N N . ASP A 1 108 ? -18.109 -18.234 4.879 1 95.19 108 ASP A N 1
ATOM 800 C CA . ASP A 1 108 ? -18.562 -16.938 5.402 1 95.19 108 ASP A CA 1
ATOM 801 C C . ASP A 1 108 ? -17.781 -16.547 6.645 1 95.19 108 ASP A C 1
ATOM 803 O O . ASP A 1 108 ? -17.719 -15.359 7 1 95.19 108 ASP A O 1
ATOM 807 N N . LYS A 1 109 ? -17.234 -17.562 7.219 1 97.44 109 LYS A N 1
ATOM 808 C CA . LYS A 1 109 ? -16.469 -17.266 8.422 1 97.44 109 LYS A CA 1
ATOM 809 C C . LYS A 1 109 ? -15 -17.016 8.094 1 97.44 109 LYS A C 1
ATOM 811 O O . LYS A 1 109 ? -14.234 -16.594 8.961 1 97.44 109 LYS A O 1
ATOM 816 N N . GLY A 1 110 ? -14.625 -17.344 6.867 1 98.56 110 GLY A N 1
ATOM 817 C CA . GLY A 1 110 ? -13.281 -17.047 6.398 1 98.56 110 GLY A CA 1
ATOM 818 C C . GLY A 1 110 ? -13.156 -15.688 5.754 1 98.56 110 GLY A C 1
ATOM 819 O O . GLY A 1 110 ? -14.141 -14.953 5.648 1 98.56 110 GLY A O 1
ATOM 820 N N . ARG A 1 111 ? -11.984 -15.273 5.445 1 98.5 111 ARG A N 1
ATOM 821 C CA . ARG A 1 111 ? -11.695 -13.984 4.824 1 98.5 111 ARG A CA 1
ATOM 822 C C . ARG A 1 111 ? -10.578 -14.109 3.797 1 98.5 111 ARG A C 1
ATOM 824 O O . ARG A 1 111 ? -9.625 -14.875 3.992 1 98.5 111 ARG A O 1
ATOM 831 N N . VAL A 1 112 ? -10.719 -13.383 2.703 1 98.88 112 VAL A N 1
ATOM 832 C CA . VAL A 1 112 ? -9.688 -13.328 1.675 1 98.88 112 VAL A CA 1
ATOM 833 C C . VAL A 1 112 ? -9.227 -11.891 1.477 1 98.88 112 VAL A C 1
ATOM 835 O O . VAL A 1 112 ? -10.039 -10.992 1.272 1 98.88 112 VAL A O 1
ATOM 838 N N . ILE A 1 113 ? -7.922 -11.672 1.573 1 98.94 113 ILE A N 1
ATOM 839 C CA . ILE A 1 113 ? -7.301 -10.367 1.367 1 98.94 113 ILE A CA 1
ATOM 840 C C . ILE A 1 113 ? -6.383 -10.422 0.149 1 98.94 113 ILE A C 1
ATOM 842 O O . ILE A 1 113 ? -5.5 -11.281 0.066 1 98.94 113 ILE A O 1
ATOM 846 N N . GLY A 1 114 ? -6.652 -9.594 -0.802 1 98.94 114 GLY A N 1
ATOM 847 C CA . GLY A 1 114 ? -5.734 -9.406 -1.913 1 98.94 114 GLY A CA 1
ATOM 848 C C . GLY A 1 114 ? -4.914 -8.133 -1.803 1 98.94 114 GLY A C 1
ATOM 849 O O . GLY A 1 114 ? -5.449 -7.07 -1.479 1 98.94 114 GLY A O 1
ATOM 850 N N . VAL A 1 115 ? -3.627 -8.219 -2.023 1 98.94 115 VAL A N 1
ATOM 851 C CA . VAL A 1 115 ? -2.75 -7.055 -2.043 1 98.94 115 VAL A CA 1
ATOM 852 C C . VAL A 1 115 ? -2.141 -6.891 -3.432 1 98.94 115 VAL A C 1
ATOM 854 O O . VAL A 1 115 ? -1.641 -7.852 -4.016 1 98.94 115 VAL A O 1
ATOM 857 N N . ASP A 1 116 ? -2.203 -5.75 -3.975 1 98.75 116 ASP A N 1
ATOM 858 C CA . ASP A 1 116 ? -1.615 -5.402 -5.266 1 98.75 116 ASP A CA 1
ATOM 859 C C . ASP A 1 116 ? -1.117 -3.959 -5.27 1 98.75 116 ASP A C 1
ATOM 861 O O . ASP A 1 116 ? -1.745 -3.08 -4.676 1 98.75 116 ASP A O 1
ATOM 865 N N . MET A 1 117 ? -0.041 -3.734 -5.941 1 98.31 117 MET A N 1
ATOM 866 C CA . MET A 1 117 ? 0.544 -2.396 -5.906 1 98.31 117 MET A CA 1
ATOM 867 C C . MET A 1 117 ? -0.038 -1.52 -7.012 1 98.31 117 MET A C 1
ATOM 869 O O . MET A 1 117 ? 0.246 -0.322 -7.074 1 98.31 117 MET A O 1
ATOM 873 N N . THR A 1 118 ? -0.836 -2.066 -7.938 1 97.06 118 THR A N 1
ATOM 874 C CA . THR A 1 118 ? -1.399 -1.359 -9.086 1 97.06 118 THR A CA 1
ATOM 875 C C . THR A 1 118 ? -2.785 -0.811 -8.75 1 97.06 118 THR A C 1
ATOM 877 O O . THR A 1 118 ? -3.76 -1.564 -8.695 1 97.06 118 THR A O 1
ATOM 880 N N . PRO A 1 119 ? -2.961 0.555 -8.664 1 97.62 119 PRO A N 1
ATOM 881 C CA . PRO A 1 119 ? -4.262 1.129 -8.312 1 97.62 119 PRO A CA 1
ATOM 882 C C . PRO A 1 119 ? -5.379 0.687 -9.258 1 97.62 119 PRO A C 1
ATOM 884 O O . PRO A 1 119 ? -6.5 0.431 -8.812 1 97.62 119 PRO A O 1
ATOM 887 N N . GLU A 1 120 ? -5.055 0.581 -10.5 1 95.94 120 GLU A N 1
ATOM 888 C CA . GLU A 1 120 ? -6.043 0.169 -11.492 1 95.94 120 GLU A CA 1
ATOM 889 C C . GLU A 1 120 ? -6.508 -1.263 -11.25 1 95.94 120 GLU A C 1
ATOM 891 O O . GLU A 1 120 ? -7.68 -1.586 -11.461 1 95.94 120 GLU A O 1
ATOM 896 N N . MET A 1 121 ? -5.586 -2.154 -10.844 1 97.44 121 MET A N 1
ATOM 897 C CA . MET A 1 121 ? -5.973 -3.516 -10.484 1 97.44 121 MET A CA 1
ATOM 898 C C . MET A 1 121 ? -6.863 -3.523 -9.25 1 97.44 121 MET A C 1
ATOM 900 O O . MET A 1 121 ? -7.852 -4.262 -9.195 1 97.44 121 MET A O 1
ATOM 904 N N . ILE A 1 122 ? -6.547 -2.656 -8.25 1 98.38 122 ILE A N 1
ATOM 905 C CA . ILE A 1 122 ? -7.32 -2.557 -7.02 1 98.38 122 ILE A CA 1
ATOM 906 C C . ILE A 1 122 ? -8.734 -2.078 -7.336 1 98.38 122 ILE A C 1
ATOM 908 O O . ILE A 1 122 ? -9.711 -2.639 -6.836 1 98.38 122 ILE A O 1
ATOM 912 N N . THR A 1 123 ? -8.836 -1.065 -8.164 1 97.25 123 THR A N 1
ATOM 913 C CA . THR A 1 123 ? -10.141 -0.568 -8.57 1 97.25 123 THR A CA 1
ATOM 914 C C . THR A 1 123 ? -10.953 -1.67 -9.25 1 97.25 123 THR A C 1
ATOM 916 O O . THR A 1 123 ? -12.125 -1.869 -8.938 1 97.25 123 THR A O 1
ATOM 919 N N . LYS A 1 124 ? -10.312 -2.373 -10.133 1 96.12 124 LYS A N 1
ATOM 920 C CA . LYS A 1 124 ? -10.969 -3.459 -10.859 1 96.12 124 LYS A CA 1
ATOM 921 C C . LYS A 1 124 ? -11.43 -4.555 -9.906 1 96.12 124 LYS A C 1
ATOM 923 O O . LYS A 1 124 ? -12.57 -5.027 -10 1 96.12 124 LYS A O 1
ATOM 928 N N . SER A 1 125 ? -10.578 -5.004 -9.023 1 97.81 125 SER A N 1
ATOM 929 C CA . SER A 1 125 ? -10.906 -6.086 -8.102 1 97.81 125 SER A CA 1
ATOM 930 C C . SER A 1 125 ? -12.023 -5.68 -7.145 1 97.81 125 SER A C 1
ATOM 932 O O . SER A 1 125 ? -12.906 -6.484 -6.84 1 97.81 125 SER A O 1
ATOM 934 N N . ARG A 1 126 ? -12 -4.426 -6.656 1 97.69 126 ARG A N 1
ATOM 935 C CA . ARG A 1 126 ? -13.062 -3.941 -5.781 1 97.69 126 ARG A CA 1
ATOM 936 C C . ARG A 1 126 ? -14.398 -3.891 -6.512 1 97.69 126 ARG A C 1
ATOM 938 O O . ARG A 1 126 ? -15.438 -4.254 -5.949 1 97.69 126 ARG A O 1
ATOM 945 N N . ASN A 1 127 ? -14.391 -3.438 -7.77 1 96.19 127 ASN A N 1
ATOM 946 C CA . ASN A 1 127 ? -15.602 -3.439 -8.586 1 96.19 127 ASN A CA 1
ATOM 947 C C . ASN A 1 127 ? -16.141 -4.852 -8.789 1 96.19 127 ASN A C 1
ATOM 949 O O . ASN A 1 127 ? -17.344 -5.086 -8.68 1 96.19 127 ASN A O 1
ATOM 953 N N . ASN A 1 128 ? -15.195 -5.789 -9.086 1 96.06 128 ASN A N 1
ATOM 954 C CA . ASN A 1 128 ? -15.586 -7.18 -9.289 1 96.06 128 ASN A CA 1
ATOM 955 C C . ASN A 1 128 ? -16.219 -7.773 -8.039 1 96.06 128 ASN A C 1
ATOM 957 O O . ASN A 1 128 ? -17.203 -8.5 -8.125 1 96.06 128 ASN A O 1
ATOM 961 N N . ALA A 1 129 ? -15.664 -7.465 -6.902 1 96.81 129 ALA A N 1
ATOM 962 C CA . ALA A 1 129 ? -16.188 -7.98 -5.637 1 96.81 129 ALA A CA 1
ATOM 963 C C . ALA A 1 129 ? -17.594 -7.469 -5.375 1 96.81 129 ALA A C 1
ATOM 965 O O . ALA A 1 129 ? -18.484 -8.234 -4.977 1 96.81 129 ALA A O 1
ATOM 966 N N . GLU A 1 130 ? -17.781 -6.191 -5.617 1 95.06 130 GLU A N 1
ATOM 967 C CA . GLU A 1 130 ? -19.094 -5.582 -5.359 1 95.06 130 GLU A CA 1
ATOM 968 C C . GLU A 1 130 ? -20.141 -6.121 -6.316 1 95.06 130 GLU A C 1
ATOM 970 O O . GLU A 1 130 ? -21.25 -6.488 -5.891 1 95.06 130 GLU A O 1
ATOM 975 N N . LYS A 1 131 ? -19.828 -6.176 -7.57 1 93.06 131 LYS A N 1
ATOM 976 C CA . LYS A 1 131 ? -20.766 -6.625 -8.594 1 93.06 131 LYS A CA 1
ATOM 977 C C . LYS A 1 131 ? -21.203 -8.07 -8.344 1 93.06 131 LYS A C 1
ATOM 979 O O . LYS A 1 131 ? -22.344 -8.438 -8.625 1 93.06 131 LYS A O 1
ATOM 984 N N . SER A 1 132 ? -20.281 -8.82 -7.84 1 93.69 132 SER A N 1
ATOM 985 C CA . SER A 1 132 ? -20.562 -10.25 -7.672 1 93.69 132 SER A CA 1
ATOM 986 C C . SER A 1 132 ? -20.938 -10.57 -6.23 1 93.69 132 SER A C 1
ATOM 988 O O . SER A 1 132 ? -21.047 -11.742 -5.859 1 93.69 132 SER A O 1
ATOM 990 N N . GLN A 1 133 ? -20.953 -9.57 -5.336 1 92.56 133 GLN A N 1
ATOM 991 C CA . GLN A 1 133 ? -21.453 -9.641 -3.971 1 92.56 133 GLN A CA 1
ATOM 992 C C . GLN A 1 133 ? -20.609 -10.578 -3.113 1 92.56 133 GLN A C 1
ATOM 994 O O . GLN A 1 133 ? -21.156 -11.422 -2.398 1 92.56 133 GLN A O 1
ATOM 999 N N . PHE A 1 134 ? -19.375 -10.547 -3.385 1 94.06 134 PHE A N 1
ATOM 1000 C CA . PHE A 1 134 ? -18.453 -11.195 -2.453 1 94.06 134 PHE A CA 1
ATOM 1001 C C . PHE A 1 134 ? -18.281 -10.359 -1.188 1 94.06 134 PHE A C 1
ATOM 1003 O O . PHE A 1 134 ? -17.797 -9.234 -1.241 1 94.06 134 PHE A O 1
ATOM 1010 N N . ASN A 1 135 ? -18.562 -10.922 -0.061 1 93.75 135 ASN A N 1
ATOM 1011 C CA . ASN A 1 135 ? -18.609 -10.133 1.162 1 93.75 135 ASN A CA 1
ATOM 1012 C C . ASN A 1 135 ? -17.422 -10.445 2.074 1 93.75 135 ASN A C 1
ATOM 1014 O O . ASN A 1 135 ? -17.172 -9.727 3.045 1 93.75 135 ASN A O 1
ATOM 1018 N N . ASN A 1 136 ? -16.719 -11.477 1.718 1 97.25 136 ASN A N 1
ATOM 1019 C CA . ASN A 1 136 ? -15.602 -11.844 2.584 1 97.25 136 ASN A CA 1
ATOM 1020 C C . ASN A 1 136 ? -14.258 -11.664 1.881 1 97.25 136 ASN A C 1
ATOM 1022 O O . ASN A 1 136 ? -13.289 -12.352 2.201 1 97.25 136 ASN A O 1
ATOM 1026 N N . VAL A 1 137 ? -14.258 -10.805 0.829 1 98.06 137 VAL A N 1
ATOM 1027 C CA . VAL A 1 137 ? -13.031 -10.492 0.093 1 98.06 137 VAL A CA 1
ATOM 1028 C C . VAL A 1 137 ? -12.719 -9.008 0.213 1 98.06 137 VAL A C 1
ATOM 1030 O O . VAL A 1 137 ? -13.625 -8.172 0.161 1 98.06 137 VAL A O 1
ATOM 1033 N N . GLU A 1 138 ? -11.492 -8.688 0.42 1 98 138 GLU A N 1
ATOM 1034 C CA . GLU A 1 138 ? -11.039 -7.301 0.464 1 98 138 GLU A CA 1
ATOM 1035 C C . GLU A 1 138 ? -9.742 -7.121 -0.312 1 98 138 GLU A C 1
ATOM 1037 O O . GLU A 1 138 ? -8.906 -8.031 -0.359 1 98 138 GLU A O 1
ATOM 1042 N N . PHE A 1 139 ? -9.609 -5.961 -0.928 1 98.69 139 PHE A N 1
ATOM 1043 C CA . PHE A 1 139 ? -8.43 -5.664 -1.723 1 98.69 139 PHE A CA 1
ATOM 1044 C C . PHE A 1 139 ? -7.727 -4.414 -1.204 1 98.69 139 PHE A C 1
ATOM 1046 O O . PHE A 1 139 ? -8.367 -3.387 -0.975 1 98.69 139 PHE A O 1
ATOM 1053 N N . ARG A 1 140 ? -6.434 -4.52 -1.029 1 98.88 140 ARG A N 1
ATOM 1054 C CA . ARG A 1 140 ? -5.629 -3.463 -0.424 1 98.88 140 ARG A CA 1
ATOM 1055 C C . ARG A 1 140 ? -4.469 -3.066 -1.331 1 98.88 140 ARG A C 1
ATOM 1057 O O . ARG A 1 140 ? -3.814 -3.93 -1.922 1 98.88 140 ARG A O 1
ATOM 1064 N N . LEU A 1 141 ? -4.289 -1.777 -1.431 1 98.81 141 LEU A N 1
ATOM 1065 C CA . LEU A 1 141 ? -3.154 -1.235 -2.168 1 98.81 141 LEU A CA 1
ATOM 1066 C C . LEU A 1 141 ? -1.865 -1.382 -1.367 1 98.81 141 LEU A C 1
ATOM 1068 O O . LEU A 1 141 ? -1.798 -0.962 -0.209 1 98.81 141 LEU A O 1
ATOM 1072 N N . GLY A 1 142 ? -0.882 -1.974 -1.988 1 98.75 142 GLY A N 1
ATOM 1073 C CA . GLY A 1 142 ? 0.404 -2.092 -1.319 1 98.75 142 GLY A CA 1
ATOM 1074 C C . GLY A 1 142 ? 1.412 -2.91 -2.105 1 98.75 142 GLY A C 1
ATOM 1075 O O . GLY A 1 142 ? 1.05 -3.602 -3.059 1 98.75 142 GLY A O 1
ATOM 1076 N N . GLU A 1 143 ? 2.666 -2.775 -1.732 1 98.56 143 GLU A N 1
ATOM 1077 C CA . GLU A 1 143 ? 3.748 -3.617 -2.234 1 98.56 143 GLU A CA 1
ATOM 1078 C C . GLU A 1 143 ? 3.912 -4.871 -1.383 1 98.56 143 GLU A C 1
ATOM 1080 O O . GLU A 1 143 ? 3.787 -4.82 -0.158 1 98.56 143 GLU A O 1
ATOM 1085 N N . ILE A 1 144 ? 4.219 -5.969 -2.014 1 98.56 144 ILE A N 1
ATOM 1086 C CA . ILE A 1 144 ? 4.27 -7.227 -1.274 1 98.56 144 ILE A CA 1
ATOM 1087 C C . ILE A 1 144 ? 5.512 -7.25 -0.383 1 98.56 144 ILE A C 1
ATOM 1089 O O . ILE A 1 144 ? 5.637 -8.109 0.494 1 98.56 144 ILE A O 1
ATOM 1093 N N . GLU A 1 145 ? 6.461 -6.285 -0.548 1 98.56 145 GLU A N 1
ATOM 1094 C CA . GLU A 1 145 ? 7.613 -6.137 0.338 1 98.56 145 GLU A CA 1
ATOM 1095 C C . GLU A 1 145 ? 7.211 -5.48 1.656 1 98.56 145 GLU A C 1
ATOM 1097 O O . GLU A 1 145 ? 7.977 -5.504 2.623 1 98.56 145 GLU A O 1
ATOM 1102 N N . ASN A 1 146 ? 6.082 -4.762 1.664 1 98.5 146 ASN A N 1
ATOM 1103 C CA . ASN A 1 146 ? 5.492 -4.121 2.836 1 98.5 146 ASN A CA 1
ATOM 1104 C C . ASN A 1 146 ? 3.98 -4.34 2.893 1 98.5 146 ASN A C 1
ATOM 1106 O O . ASN A 1 146 ? 3.215 -3.537 2.355 1 98.5 146 ASN A O 1
ATOM 1110 N N . LEU A 1 147 ? 3.582 -5.363 3.639 1 98.94 147 LEU A N 1
ATOM 1111 C CA . LEU A 1 147 ? 2.197 -5.816 3.543 1 98.94 147 LEU A CA 1
ATOM 1112 C C . LEU A 1 147 ? 1.295 -4.996 4.461 1 98.94 147 LEU A C 1
ATOM 1114 O O . LEU A 1 147 ? 1.6 -4.82 5.641 1 98.94 147 LEU A O 1
ATOM 1118 N N . PRO A 1 148 ? 0.255 -4.477 3.957 1 98.94 148 PRO A N 1
ATOM 1119 C CA . PRO A 1 148 ? -0.763 -3.805 4.77 1 98.94 148 PRO A CA 1
ATOM 1120 C C . PRO A 1 148 ? -1.69 -4.789 5.48 1 98.94 148 PRO A C 1
ATOM 1122 O O . PRO A 1 148 ? -2.914 -4.699 5.34 1 98.94 148 PRO A O 1
ATOM 1125 N N . VAL A 1 149 ? -1.119 -5.676 6.199 1 98.88 149 VAL A N 1
ATOM 1126 C CA . VAL A 1 149 ? -1.795 -6.766 6.891 1 98.88 149 VAL A CA 1
ATOM 1127 C C . VAL A 1 149 ? -1.22 -6.922 8.297 1 98.88 149 VAL A C 1
ATOM 1129 O O . VAL A 1 149 ? -0.006 -6.828 8.492 1 98.88 149 VAL A O 1
ATOM 1132 N N . ALA A 1 150 ? -2.053 -7.078 9.258 1 98.88 150 ALA A N 1
ATOM 1133 C CA . ALA A 1 150 ? -1.659 -7.188 10.664 1 98.88 150 ALA A CA 1
ATOM 1134 C C . ALA A 1 150 ? -0.772 -8.406 10.891 1 98.88 150 ALA A C 1
ATOM 1136 O O . ALA A 1 150 ? -0.831 -9.375 10.133 1 98.88 150 ALA A O 1
ATOM 1137 N N . ASP A 1 151 ? 0.033 -8.367 11.922 1 98.88 151 ASP A N 1
ATOM 1138 C CA . ASP A 1 151 ? 0.9 -9.477 12.289 1 98.88 151 ASP A CA 1
ATOM 1139 C C . ASP A 1 151 ? 0.081 -10.711 12.672 1 98.88 151 ASP A C 1
ATOM 1141 O O . ASP A 1 151 ? -0.971 -10.594 13.305 1 98.88 151 ASP A O 1
ATOM 1145 N N . SER A 1 152 ? 0.577 -11.906 12.188 1 98.88 152 SER A N 1
ATOM 1146 C CA . SER A 1 152 ? 0.059 -13.195 12.641 1 98.88 152 SER A CA 1
ATOM 1147 C C . SER A 1 152 ? -1.458 -13.258 12.5 1 98.88 152 SER A C 1
ATOM 1149 O O . SER A 1 152 ? -2.154 -13.695 13.414 1 98.88 152 SER A O 1
ATOM 1151 N N . SER A 1 153 ? -1.971 -12.812 11.383 1 98.88 153 SER A N 1
ATOM 1152 C CA . SER A 1 153 ? -3.418 -12.727 11.211 1 98.88 153 SER A CA 1
ATOM 1153 C C . SER A 1 153 ? -3.889 -13.602 10.055 1 98.88 153 SER A C 1
ATOM 1155 O O . SER A 1 153 ? -5.094 -13.742 9.828 1 98.88 153 SER A O 1
ATOM 1157 N N . VAL A 1 154 ? -2.979 -14.211 9.297 1 98.94 154 VAL A N 1
ATOM 1158 C CA . VAL A 1 154 ? -3.275 -14.938 8.062 1 98.94 154 VAL A CA 1
ATOM 1159 C C . VAL A 1 154 ? -2.992 -16.422 8.258 1 98.94 154 VAL A C 1
ATOM 1161 O O . VAL A 1 154 ? -1.988 -16.797 8.867 1 98.94 154 VAL A O 1
ATOM 1164 N N . ASP A 1 155 ? -3.809 -17.297 7.672 1 98.94 155 ASP A N 1
ATOM 1165 C CA . ASP A 1 155 ? -3.617 -18.734 7.762 1 98.94 155 ASP A CA 1
ATOM 1166 C C . ASP A 1 155 ? -2.85 -19.266 6.551 1 98.94 155 ASP A C 1
ATOM 1168 O O . ASP A 1 155 ? -2.043 -20.188 6.68 1 98.94 155 ASP A O 1
ATOM 1172 N N . VAL A 1 156 ? -3.102 -18.719 5.41 1 98.94 156 VAL A N 1
ATOM 1173 C CA . VAL A 1 156 ? -2.533 -19.219 4.16 1 98.94 156 VAL A CA 1
ATOM 1174 C C . VAL A 1 156 ? -2.172 -18.047 3.254 1 98.94 156 VAL A C 1
ATOM 1176 O O . VAL A 1 156 ? -2.947 -17.094 3.119 1 98.94 156 VAL A O 1
ATOM 1179 N N . ILE A 1 157 ? -1.019 -18.078 2.699 1 98.94 157 ILE A N 1
ATOM 1180 C CA . ILE A 1 157 ? -0.625 -17.125 1.671 1 98.94 157 ILE A CA 1
ATOM 1181 C C . ILE A 1 157 ? -0.538 -17.828 0.317 1 98.94 157 ILE A C 1
ATOM 1183 O O . ILE A 1 157 ? 0.13 -18.844 0.187 1 98.94 157 ILE A O 1
ATOM 1187 N N . ILE A 1 158 ? -1.245 -17.281 -0.653 1 98.88 158 ILE A N 1
ATOM 1188 C CA . ILE A 1 158 ? -1.132 -17.75 -2.029 1 98.88 158 ILE A CA 1
ATOM 1189 C C . ILE A 1 158 ? -0.526 -16.641 -2.9 1 98.88 158 ILE A C 1
ATOM 1191 O O . ILE A 1 158 ? -0.589 -15.469 -2.553 1 98.88 158 ILE A O 1
ATOM 1195 N N . SER A 1 159 ? 0.072 -17.016 -3.945 1 98.44 159 SER A N 1
ATOM 1196 C CA . SER A 1 159 ? 0.632 -16.125 -4.953 1 98.44 159 SER A CA 1
ATOM 1197 C C . SER A 1 159 ? 0.87 -16.859 -6.27 1 98.44 159 SER A C 1
ATOM 1199 O O . SER A 1 159 ? 1.204 -18.047 -6.277 1 98.44 159 SER A O 1
ATOM 1201 N N . ASN A 1 160 ? 0.615 -16.172 -7.34 1 96.44 160 ASN A N 1
ATOM 1202 C CA . ASN A 1 160 ? 0.714 -16.766 -8.664 1 96.44 160 ASN A CA 1
ATOM 1203 C C . ASN A 1 160 ? 1.551 -15.906 -9.609 1 96.44 160 ASN A C 1
ATOM 1205 O O . ASN A 1 160 ? 1.02 -15.023 -10.281 1 96.44 160 ASN A O 1
ATOM 1209 N N . CYS A 1 161 ? 2.869 -16.219 -9.641 1 94.25 161 CYS A N 1
ATOM 1210 C CA . CYS A 1 161 ? 3.818 -15.617 -10.578 1 94.25 161 CYS A CA 1
ATOM 1211 C C . CYS A 1 161 ? 4.055 -14.148 -10.258 1 94.25 161 CYS A C 1
ATOM 1213 O O . CYS A 1 161 ? 4.152 -13.32 -11.164 1 94.25 161 CYS A O 1
ATOM 1215 N N . VAL A 1 162 ? 4.199 -13.844 -8.969 1 95.81 162 VAL A N 1
ATOM 1216 C CA . VAL A 1 162 ? 4.316 -12.445 -8.562 1 95.81 162 VAL A CA 1
ATOM 1217 C C . VAL A 1 162 ? 5.645 -12.227 -7.836 1 95.81 162 VAL A C 1
ATOM 1219 O O . VAL A 1 162 ? 6.293 -11.195 -8.016 1 95.81 162 VAL A O 1
ATOM 1222 N N . ILE A 1 163 ? 6.121 -13.164 -7.027 1 96.38 163 ILE A N 1
ATOM 1223 C CA . ILE A 1 163 ? 7.242 -12.961 -6.113 1 96.38 163 ILE A CA 1
ATOM 1224 C C . ILE A 1 163 ? 8.5 -12.602 -6.902 1 96.38 163 ILE A C 1
ATOM 1226 O O . ILE A 1 163 ? 9.258 -11.727 -6.5 1 96.38 163 ILE A O 1
ATOM 1230 N N . ASN A 1 164 ? 8.672 -13.188 -8.062 1 92.19 164 ASN A N 1
ATOM 1231 C CA . ASN A 1 164 ? 9.867 -12.945 -8.859 1 92.19 164 ASN A CA 1
ATOM 1232 C C . ASN A 1 164 ? 9.867 -11.555 -9.477 1 92.19 164 ASN A C 1
ATOM 1234 O O . ASN A 1 164 ? 10.898 -11.078 -9.961 1 92.19 164 ASN A O 1
ATOM 1238 N N . LEU A 1 165 ? 8.758 -10.898 -9.484 1 92.06 165 LEU A N 1
ATOM 1239 C CA . LEU A 1 165 ? 8.68 -9.531 -9.984 1 92.06 165 LEU A CA 1
ATOM 1240 C C . LEU A 1 165 ? 9.258 -8.547 -8.977 1 92.06 165 LEU A C 1
ATOM 1242 O O . LEU A 1 165 ? 9.555 -7.402 -9.32 1 92.06 165 LEU A O 1
ATOM 1246 N N . SER A 1 166 ? 9.352 -8.961 -7.727 1 94.81 166 SER A N 1
ATOM 1247 C CA . SER A 1 166 ? 9.852 -8.078 -6.68 1 94.81 166 SER A CA 1
ATOM 1248 C C . SER A 1 166 ? 11.375 -7.969 -6.734 1 94.81 166 SER A C 1
ATOM 1250 O O . SER A 1 166 ? 12.07 -8.977 -6.863 1 94.81 166 SER A O 1
ATOM 1252 N N . PRO A 1 167 ? 11.914 -6.793 -6.562 1 93.62 167 PRO A N 1
ATOM 1253 C CA . PRO A 1 167 ? 13.367 -6.621 -6.496 1 93.62 167 PRO A CA 1
ATOM 1254 C C . PRO A 1 167 ? 13.938 -6.969 -5.125 1 93.62 167 PRO A C 1
ATOM 1256 O O . PRO A 1 167 ? 15.156 -6.965 -4.941 1 93.62 167 PRO A O 1
ATOM 1259 N N . ASN A 1 168 ? 13.133 -7.246 -4.195 1 96 168 ASN A N 1
ATOM 1260 C CA . ASN A 1 168 ? 13.57 -7.555 -2.834 1 96 168 ASN A CA 1
ATOM 1261 C C . ASN A 1 168 ? 12.82 -8.758 -2.271 1 96 168 ASN A C 1
ATOM 1263 O O . ASN A 1 168 ? 12.055 -8.633 -1.314 1 96 168 ASN A O 1
ATOM 1267 N N . LYS A 1 169 ? 13.148 -9.961 -2.783 1 97.25 169 LYS A N 1
ATOM 1268 C CA . LYS A 1 169 ? 12.453 -11.195 -2.432 1 97.25 169 LYS A CA 1
ATOM 1269 C C . LYS A 1 169 ? 12.633 -11.523 -0.952 1 97.25 169 LYS A C 1
ATOM 1271 O O . LYS A 1 169 ? 11.727 -12.078 -0.322 1 97.25 169 LYS A O 1
ATOM 1276 N N . LYS A 1 170 ? 13.797 -11.227 -0.437 1 98.06 170 LYS A N 1
ATOM 1277 C CA . LYS A 1 170 ? 14.039 -11.477 0.982 1 98.06 170 LYS A CA 1
ATOM 1278 C C . LYS A 1 170 ? 12.984 -10.789 1.848 1 98.06 170 LYS A C 1
ATOM 1280 O O . LYS A 1 170 ? 12.406 -11.406 2.742 1 98.06 170 LYS A O 1
ATOM 1285 N N . ARG A 1 171 ? 12.734 -9.516 1.576 1 98.25 171 ARG A N 1
ATOM 1286 C CA . ARG A 1 171 ? 11.758 -8.75 2.344 1 98.25 171 ARG A CA 1
ATOM 1287 C C . ARG A 1 171 ? 10.352 -9.32 2.154 1 98.25 171 ARG A C 1
ATOM 1289 O O . ARG A 1 171 ? 9.539 -9.305 3.082 1 98.25 171 ARG A O 1
ATOM 1296 N N . VAL A 1 172 ? 10.031 -9.789 0.935 1 98.81 172 VAL A N 1
ATOM 1297 C CA . VAL A 1 172 ? 8.727 -10.391 0.666 1 98.81 172 VAL A CA 1
ATOM 1298 C C . VAL A 1 172 ? 8.508 -11.578 1.603 1 98.81 172 VAL A C 1
ATOM 1300 O O . VAL A 1 172 ? 7.453 -11.68 2.238 1 98.81 172 VAL A O 1
ATOM 1303 N N . PHE A 1 173 ? 9.484 -12.43 1.695 1 98.88 173 PHE A N 1
ATOM 1304 C CA . PHE A 1 173 ? 9.312 -13.617 2.523 1 98.88 173 PHE A CA 1
ATOM 1305 C C . PHE A 1 173 ? 9.305 -13.25 4 1 98.88 173 PHE A C 1
ATOM 1307 O O . PHE A 1 173 ? 8.609 -13.883 4.801 1 98.88 173 PHE A O 1
ATOM 1314 N N . ASN A 1 174 ? 10.109 -12.211 4.43 1 98.88 174 ASN A N 1
ATOM 1315 C CA . ASN A 1 174 ? 10.031 -11.727 5.805 1 98.88 174 ASN A CA 1
ATOM 1316 C C . ASN A 1 174 ? 8.633 -11.227 6.145 1 98.88 174 ASN A C 1
ATOM 1318 O O . ASN A 1 174 ? 8.117 -11.5 7.23 1 98.88 174 ASN A O 1
ATOM 1322 N N . GLU A 1 175 ? 8.023 -10.477 5.234 1 98.94 175 GLU A N 1
ATOM 1323 C CA . GLU A 1 175 ? 6.672 -9.969 5.434 1 98.94 175 GLU A CA 1
ATOM 1324 C C . GLU A 1 175 ? 5.652 -11.102 5.449 1 98.94 175 GLU A C 1
ATOM 1326 O O . GLU A 1 175 ? 4.719 -11.094 6.258 1 98.94 175 GLU A O 1
ATOM 1331 N N . ALA A 1 176 ? 5.848 -12.039 4.504 1 98.94 176 ALA A N 1
ATOM 1332 C CA . ALA A 1 176 ? 4.973 -13.203 4.508 1 98.94 176 ALA A CA 1
ATOM 1333 C C . ALA A 1 176 ? 5.023 -13.922 5.855 1 98.94 176 ALA A C 1
ATOM 1335 O O . ALA A 1 176 ? 3.982 -14.289 6.406 1 98.94 176 ALA A O 1
ATOM 1336 N N . TYR A 1 177 ? 6.246 -14.062 6.371 1 98.94 177 TYR A N 1
ATOM 1337 C CA . TYR A 1 177 ? 6.414 -14.711 7.668 1 98.94 177 TYR A CA 1
ATOM 1338 C C . TYR A 1 177 ? 5.734 -13.906 8.766 1 98.94 177 TYR A C 1
ATOM 1340 O O . TYR A 1 177 ? 5.07 -14.469 9.641 1 98.94 177 TYR A O 1
ATOM 1348 N N . ARG A 1 178 ? 5.855 -12.602 8.766 1 98.88 178 ARG A N 1
ATOM 1349 C CA . ARG A 1 178 ? 5.301 -11.711 9.781 1 98.88 178 ARG A CA 1
ATOM 1350 C C . ARG A 1 178 ? 3.787 -11.859 9.875 1 98.88 178 ARG A C 1
ATOM 1352 O O . ARG A 1 178 ? 3.236 -11.969 10.969 1 98.88 178 ARG A O 1
ATOM 1359 N N . VAL A 1 179 ? 3.086 -11.953 8.766 1 98.94 179 VAL A N 1
ATOM 1360 C CA . VAL A 1 179 ? 1.631 -11.836 8.766 1 98.94 179 VAL A CA 1
ATOM 1361 C C . VAL A 1 179 ? 1.004 -13.211 8.984 1 98.94 179 VAL A C 1
ATOM 1363 O O . VAL A 1 179 ? -0.168 -13.312 9.352 1 98.94 179 VAL A O 1
ATOM 1366 N N . LEU A 1 180 ? 1.755 -14.281 8.711 1 98.94 180 LEU A N 1
ATOM 1367 C CA . LEU A 1 180 ? 1.229 -15.625 8.914 1 98.94 180 LEU A CA 1
ATOM 1368 C C . LEU A 1 180 ? 1.112 -15.953 10.398 1 98.94 180 LEU A C 1
ATOM 1370 O O . LEU A 1 180 ? 1.994 -15.602 11.188 1 98.94 180 LEU A O 1
ATOM 1374 N N . LYS A 1 181 ? 0.082 -16.609 10.742 1 98.88 181 LYS A N 1
ATOM 1375 C CA . LYS A 1 181 ? -0.019 -17.234 12.055 1 98.88 181 LYS A CA 1
ATOM 1376 C C . LYS A 1 181 ? 0.989 -18.359 12.203 1 98.88 181 LYS A C 1
ATOM 1378 O O . LYS A 1 181 ? 1.465 -18.906 11.211 1 98.88 181 LYS A O 1
ATOM 1383 N N . GLU A 1 182 ? 1.27 -18.688 13.516 1 98.69 182 GLU A N 1
ATOM 1384 C CA . GLU A 1 182 ? 2.02 -19.922 13.727 1 98.69 182 GLU A CA 1
ATOM 1385 C C . GLU A 1 182 ? 1.301 -21.109 13.109 1 98.69 182 GLU A C 1
ATOM 1387 O O . GLU A 1 182 ? 0.097 -21.297 13.312 1 98.69 182 GLU A O 1
ATOM 1392 N N . GLY A 1 183 ? 1.995 -21.891 12.328 1 98.44 183 GLY A N 1
ATOM 1393 C CA . GLY A 1 183 ? 1.393 -23.031 11.641 1 98.44 183 GLY A CA 1
ATOM 1394 C C . GLY A 1 183 ? 0.786 -22.656 10.297 1 98.44 183 GLY A C 1
ATOM 1395 O O . GLY A 1 183 ? 0.349 -23.531 9.547 1 98.44 183 GLY A O 1
ATOM 1396 N N . GLY A 1 184 ? 0.753 -21.312 9.992 1 98.81 184 GLY A N 1
ATOM 1397 C CA . GLY A 1 184 ? 0.289 -20.891 8.68 1 98.81 184 GLY A CA 1
ATOM 1398 C C . GLY A 1 184 ? 1.187 -21.359 7.551 1 98.81 184 GLY A C 1
ATOM 1399 O O . GLY A 1 184 ? 2.312 -21.797 7.789 1 98.81 184 GLY A O 1
ATOM 1400 N N . ARG A 1 185 ? 0.732 -21.266 6.277 1 98.75 185 ARG A N 1
ATOM 1401 C CA . ARG A 1 185 ? 1.484 -21.922 5.215 1 98.75 185 ARG A CA 1
ATOM 1402 C C . ARG A 1 185 ? 1.5 -21.078 3.945 1 98.75 185 ARG A C 1
ATOM 1404 O O . ARG A 1 185 ? 0.609 -20.25 3.734 1 98.75 185 ARG A O 1
ATOM 1411 N N . LEU A 1 186 ? 2.537 -21.297 3.223 1 98.88 186 LEU A N 1
ATOM 1412 C CA . LEU A 1 186 ? 2.672 -20.781 1.87 1 98.88 186 LEU A CA 1
ATOM 1413 C C . LEU A 1 186 ? 2.17 -21.781 0.841 1 98.88 186 LEU A C 1
ATOM 1415 O O . LEU A 1 186 ? 2.402 -22.984 0.98 1 98.88 186 LEU A O 1
ATOM 1419 N N . ALA A 1 187 ? 1.461 -21.359 -0.158 1 98.81 187 ALA A N 1
ATOM 1420 C CA . ALA A 1 187 ? 1.075 -22.094 -1.359 1 98.81 187 ALA A CA 1
ATOM 1421 C C . ALA A 1 187 ? 1.251 -21.234 -2.609 1 98.81 187 ALA A C 1
ATOM 1423 O O . ALA A 1 187 ? 0.295 -20.625 -3.088 1 98.81 187 ALA A O 1
ATOM 1424 N N . ILE A 1 188 ? 2.414 -21.312 -3.146 1 98.38 188 ILE A N 1
ATOM 1425 C CA . ILE A 1 188 ? 2.82 -20.344 -4.164 1 98.38 188 ILE A CA 1
ATOM 1426 C C . ILE A 1 188 ? 3.143 -21.078 -5.465 1 98.38 188 ILE A C 1
ATOM 1428 O O . ILE A 1 188 ? 3.764 -22.141 -5.449 1 98.38 188 ILE A O 1
ATOM 1432 N N . SER A 1 189 ? 2.674 -20.547 -6.566 1 96.75 189 SER A N 1
ATOM 1433 C CA . SER A 1 189 ? 3.145 -20.891 -7.902 1 96.75 189 SER A CA 1
ATOM 1434 C C . SER A 1 189 ? 3.996 -19.781 -8.5 1 96.75 189 SER A C 1
ATOM 1436 O O . SER A 1 189 ? 3.527 -18.656 -8.664 1 96.75 189 SER A O 1
ATOM 1438 N N . ASP A 1 190 ? 5.215 -20.078 -8.805 1 95.69 190 ASP A N 1
ATOM 1439 C CA . ASP A 1 190 ? 6.117 -19.109 -9.43 1 95.69 190 ASP A CA 1
ATOM 1440 C C . ASP A 1 190 ? 7.145 -19.812 -10.32 1 95.69 190 ASP A C 1
ATOM 1442 O O . ASP A 1 190 ? 7.164 -21.031 -10.406 1 95.69 190 ASP A O 1
ATOM 1446 N N . VAL A 1 191 ? 7.863 -19.031 -11.086 1 93.25 191 VAL A N 1
ATOM 1447 C CA . VAL A 1 191 ? 8.859 -19.625 -11.977 1 93.25 191 VAL A CA 1
ATOM 1448 C C . VAL A 1 191 ? 10.203 -19.734 -11.25 1 93.25 191 VAL A C 1
ATOM 1450 O O . VAL A 1 191 ? 10.523 -18.891 -10.406 1 93.25 191 VAL A O 1
ATOM 1453 N N . VAL A 1 192 ? 10.922 -20.75 -11.539 1 94.81 192 VAL A N 1
ATOM 1454 C CA . VAL A 1 192 ? 12.273 -20.953 -11.008 1 94.81 192 VAL A CA 1
ATOM 1455 C C . VAL A 1 192 ? 13.242 -21.188 -12.164 1 94.81 192 VAL A C 1
ATOM 1457 O O . VAL A 1 192 ? 12.859 -21.703 -13.211 1 94.81 192 VAL A O 1
ATOM 1460 N N . MET A 1 193 ? 14.438 -20.781 -11.906 1 92.5 193 MET A N 1
ATOM 1461 C CA . MET A 1 193 ? 15.508 -21.031 -12.867 1 92.5 193 MET A CA 1
ATOM 1462 C C . MET A 1 193 ? 16.094 -22.422 -12.688 1 92.5 193 MET A C 1
ATOM 1464 O O . MET A 1 193 ? 16.484 -22.797 -11.586 1 92.5 193 MET A O 1
ATOM 1468 N N . THR A 1 194 ? 16.125 -23.172 -13.773 1 89.19 194 THR A N 1
ATOM 1469 C CA . THR A 1 194 ? 16.703 -24.516 -13.727 1 89.19 194 THR A CA 1
ATOM 1470 C C . THR A 1 194 ? 18.141 -24.516 -14.219 1 89.19 194 THR A C 1
ATOM 1472 O O . THR A 1 194 ? 18.922 -25.391 -13.859 1 89.19 194 THR A O 1
ATOM 1475 N N . THR A 1 195 ? 18.391 -23.594 -15.109 1 85.56 195 THR A N 1
ATOM 1476 C CA . THR A 1 195 ? 19.734 -23.391 -15.617 1 85.56 195 THR A CA 1
ATOM 1477 C C . THR A 1 195 ? 20.016 -21.906 -15.82 1 85.56 195 THR A C 1
ATOM 1479 O O . THR A 1 195 ? 19.094 -21.094 -15.961 1 85.56 195 THR A O 1
ATOM 1482 N N . GLU A 1 196 ? 21.25 -21.578 -15.734 1 82.75 196 GLU A N 1
ATOM 1483 C CA . GLU A 1 196 ? 21.609 -20.156 -15.852 1 82.75 196 GLU A CA 1
ATOM 1484 C C . GLU A 1 196 ? 21.172 -19.594 -17.203 1 82.75 196 GLU A C 1
ATOM 1486 O O . GLU A 1 196 ? 21.359 -20.234 -18.234 1 82.75 196 GLU A O 1
ATOM 1491 N N . LEU A 1 197 ? 20.516 -18.406 -17.062 1 81.06 197 LEU A N 1
ATOM 1492 C CA . LEU A 1 197 ? 20.141 -17.688 -18.281 1 81.06 197 LEU A CA 1
ATOM 1493 C C . LEU A 1 197 ? 21.344 -17 -18.906 1 81.06 197 LEU A C 1
ATOM 1495 O O . LEU A 1 197 ? 22.078 -16.281 -18.219 1 81.06 197 LEU A O 1
ATOM 1499 N N . PRO A 1 198 ? 21.516 -17.234 -20.172 1 80.19 198 PRO A N 1
ATOM 1500 C CA . PRO A 1 198 ? 22.594 -16.484 -20.812 1 80.19 198 PRO A CA 1
ATOM 1501 C C . PRO A 1 198 ? 22.422 -14.977 -20.703 1 80.19 198 PRO A C 1
ATOM 1503 O O . PRO A 1 198 ? 21.297 -14.477 -20.734 1 80.19 198 PRO A O 1
ATOM 1506 N N . GLU A 1 199 ? 23.484 -14.281 -20.547 1 75.38 199 GLU A N 1
ATOM 1507 C CA . GLU A 1 199 ? 23.469 -12.836 -20.328 1 75.38 199 GLU A CA 1
ATOM 1508 C C . GLU A 1 199 ? 22.688 -12.117 -21.422 1 75.38 199 GLU A C 1
ATOM 1510 O O . GLU A 1 199 ? 21.953 -11.172 -21.141 1 75.38 199 GLU A O 1
ATOM 1515 N N . LYS A 1 200 ? 22.875 -12.492 -22.688 1 72.75 200 LYS A N 1
ATOM 1516 C CA . LYS A 1 200 ? 22.203 -11.867 -23.812 1 72.75 200 LYS A CA 1
ATOM 1517 C C . LYS A 1 200 ? 20.688 -11.992 -23.672 1 72.75 200 LYS A C 1
ATOM 1519 O O . LYS A 1 200 ? 19.938 -11.055 -24 1 72.75 200 LYS A O 1
ATOM 1524 N N . LEU A 1 201 ? 20.234 -13.078 -23.141 1 73.75 201 LEU A N 1
ATOM 1525 C CA . LEU A 1 201 ? 18.812 -13.336 -22.984 1 73.75 201 LEU A CA 1
ATOM 1526 C C . LEU A 1 201 ? 18.234 -12.5 -21.844 1 73.75 201 LEU A C 1
ATOM 1528 O O . LEU A 1 201 ? 17.094 -12.039 -21.922 1 73.75 201 LEU A O 1
ATOM 1532 N N . GLN A 1 202 ? 19.031 -12.312 -20.812 1 71.81 202 GLN A N 1
ATOM 1533 C CA . GLN A 1 202 ? 18.562 -11.539 -19.672 1 71.81 202 GLN A CA 1
ATOM 1534 C C . GLN A 1 202 ? 18.188 -10.117 -20.078 1 71.81 202 GLN A C 1
ATOM 1536 O O . GLN A 1 202 ? 17.172 -9.578 -19.625 1 71.81 202 GLN A O 1
ATOM 1541 N N . ALA A 1 203 ? 18.938 -9.555 -20.859 1 66.94 203 ALA A N 1
ATOM 1542 C CA . ALA A 1 203 ? 18.719 -8.18 -21.312 1 66.94 203 ALA A CA 1
ATOM 1543 C C . ALA A 1 203 ? 17.484 -8.078 -22.188 1 66.94 203 ALA A C 1
ATOM 1545 O O . ALA A 1 203 ? 16.75 -7.086 -22.141 1 66.94 203 ALA A O 1
ATOM 1546 N N . ASP A 1 204 ? 17.312 -9.133 -22.984 1 63.81 204 ASP A N 1
ATOM 1547 C CA . ASP A 1 204 ? 16.219 -9.148 -23.953 1 63.81 204 ASP A CA 1
ATOM 1548 C C . ASP A 1 204 ? 14.867 -9.383 -23.266 1 63.81 204 ASP A C 1
ATOM 1550 O O . ASP A 1 204 ? 13.852 -8.828 -23.672 1 63.81 204 ASP A O 1
ATOM 1554 N N . ILE A 1 205 ? 14.945 -10.062 -22.234 1 59.06 205 ILE A N 1
ATOM 1555 C CA . ILE A 1 205 ? 13.711 -10.57 -21.625 1 59.06 205 ILE A CA 1
ATOM 1556 C C . ILE A 1 205 ? 13.164 -9.555 -20.641 1 59.06 205 ILE A C 1
ATOM 1558 O O . ILE A 1 205 ? 11.953 -9.508 -20.391 1 59.06 205 ILE A O 1
ATOM 1562 N N . GLN A 1 206 ? 14.031 -8.805 -20.062 1 57.5 206 GLN A N 1
ATOM 1563 C CA . GLN A 1 206 ? 13.531 -7.785 -19.156 1 57.5 206 GLN A CA 1
ATOM 1564 C C . GLN A 1 206 ? 12.32 -7.062 -19.734 1 57.5 206 GLN A C 1
ATOM 1566 O O . GLN A 1 206 ? 11.398 -6.691 -19 1 57.5 206 GLN A O 1
ATOM 1571 N N . LEU A 1 207 ? 12.383 -7.055 -21.047 1 48.06 207 LEU A N 1
ATOM 1572 C CA . LEU A 1 207 ? 11.367 -6.305 -21.781 1 48.06 207 LEU A CA 1
ATOM 1573 C C . LEU A 1 207 ? 10.086 -7.125 -21.922 1 48.06 207 LEU A C 1
ATOM 1575 O O . LEU A 1 207 ? 9 -6.562 -22.094 1 48.06 207 LEU A O 1
ATOM 1579 N N . TYR A 1 208 ? 10.305 -8.445 -21.984 1 47.88 208 TYR A N 1
ATOM 1580 C CA . TYR A 1 208 ? 9.18 -9.266 -22.422 1 47.88 208 TYR A CA 1
ATOM 1581 C C . TYR A 1 208 ? 8.312 -9.688 -21.234 1 47.88 208 TYR A C 1
ATOM 1583 O O . TYR A 1 208 ? 7.086 -9.586 -21.297 1 47.88 208 TYR A O 1
ATOM 1591 N N . SER A 1 209 ? 9.031 -10.367 -20.266 1 57.09 209 SER A N 1
ATOM 1592 C CA . SER A 1 209 ? 8.219 -10.898 -19.172 1 57.09 209 SER A CA 1
ATOM 1593 C C . SER A 1 209 ? 8.852 -10.602 -17.812 1 57.09 209 SER A C 1
ATOM 1595 O O . SER A 1 209 ? 9.906 -11.148 -17.484 1 57.09 209 SER A O 1
ATOM 1597 N N . GLY A 1 210 ? 8.25 -9.594 -17.188 1 61.09 210 GLY A N 1
ATOM 1598 C CA . GLY A 1 210 ? 8.898 -9.102 -15.984 1 61.09 210 GLY A CA 1
ATOM 1599 C C . GLY A 1 210 ? 9.242 -10.195 -14.992 1 61.09 210 GLY A C 1
ATOM 1600 O O . GLY A 1 210 ? 10.297 -10.164 -14.359 1 61.09 210 GLY A O 1
ATOM 1601 N N . CYS A 1 211 ? 8.547 -11.336 -15.008 1 73.19 211 CYS A N 1
ATOM 1602 C CA . CYS A 1 211 ? 8.828 -12.305 -13.953 1 73.19 211 CYS A CA 1
ATOM 1603 C C . CYS A 1 211 ? 10 -13.203 -14.336 1 73.19 211 CYS A C 1
ATOM 1605 O O . CYS A 1 211 ? 10.641 -13.789 -13.461 1 73.19 211 CYS A O 1
ATOM 1607 N N . ILE A 1 212 ? 10.414 -13.289 -15.617 1 75.56 212 ILE A N 1
ATOM 1608 C CA . ILE A 1 212 ? 11.461 -14.203 -16.062 1 75.56 212 ILE A CA 1
ATOM 1609 C C . ILE A 1 212 ? 12.828 -13.695 -15.602 1 75.56 212 ILE A C 1
ATOM 1611 O O . ILE A 1 212 ? 13.617 -14.453 -15.039 1 75.56 212 ILE A O 1
ATOM 1615 N N . SER A 1 213 ? 13.023 -12.438 -15.758 1 75.75 213 SER A N 1
ATOM 1616 C CA . SER A 1 213 ? 14.32 -11.859 -15.422 1 75.75 213 SER A CA 1
ATOM 1617 C C . SER A 1 213 ? 14.578 -11.906 -13.922 1 75.75 213 SER A C 1
ATOM 1619 O O . SER A 1 213 ? 15.727 -11.898 -13.484 1 75.75 213 SER A O 1
ATOM 1621 N N . GLY A 1 214 ? 13.602 -12.055 -13.141 1 83.56 214 GLY A N 1
ATOM 1622 C CA . GLY A 1 214 ? 13.742 -12.078 -11.695 1 83.56 214 GLY A CA 1
ATOM 1623 C C . GLY A 1 214 ? 13.742 -13.477 -11.117 1 83.56 214 GLY A C 1
ATOM 1624 O O . GLY A 1 214 ? 13.836 -13.656 -9.898 1 83.56 214 GLY A O 1
ATOM 1625 N N . ALA A 1 215 ? 13.703 -14.492 -12 1 88.94 215 ALA A N 1
ATOM 1626 C CA . ALA A 1 215 ? 13.578 -15.867 -11.523 1 88.94 215 ALA A CA 1
ATOM 1627 C C . ALA A 1 215 ? 14.82 -16.297 -10.75 1 88.94 215 ALA A C 1
ATOM 1629 O O . ALA A 1 215 ? 15.945 -15.969 -11.133 1 88.94 215 ALA A O 1
ATOM 1630 N N . SER A 1 216 ? 14.586 -16.969 -9.625 1 92.44 216 SER A N 1
ATOM 1631 C CA . SER A 1 216 ? 15.656 -17.5 -8.781 1 92.44 216 SER A CA 1
ATOM 1632 C C . SER A 1 216 ? 15.836 -19 -9 1 92.44 216 SER A C 1
ATOM 1634 O O . SER A 1 216 ? 14.914 -19.688 -9.43 1 92.44 216 SER A O 1
ATOM 1636 N N . THR A 1 217 ? 17.062 -19.438 -8.711 1 94.75 217 THR A N 1
ATOM 1637 C CA . THR A 1 217 ? 17.234 -20.891 -8.656 1 94.75 217 THR A CA 1
ATOM 1638 C C . THR A 1 217 ? 16.484 -21.484 -7.469 1 94.75 217 THR A C 1
ATOM 1640 O O . THR A 1 217 ? 16.156 -20.781 -6.52 1 94.75 217 THR A O 1
ATOM 1643 N N . VAL A 1 218 ? 16.281 -22.797 -7.586 1 96.12 218 VAL A N 1
ATOM 1644 C CA . VAL A 1 218 ? 15.578 -23.5 -6.516 1 96.12 218 VAL A CA 1
ATOM 1645 C C . VAL A 1 218 ? 16.344 -23.328 -5.203 1 96.12 218 VAL A C 1
ATOM 1647 O O . VAL A 1 218 ? 15.742 -23.031 -4.168 1 96.12 218 VAL A O 1
ATOM 1650 N N . ASP A 1 219 ? 17.641 -23.438 -5.234 1 96.56 219 ASP A N 1
ATOM 1651 C CA . ASP A 1 219 ? 18.469 -23.359 -4.027 1 96.56 219 ASP A CA 1
ATOM 1652 C C . ASP A 1 219 ? 18.406 -21.953 -3.416 1 96.56 219 ASP A C 1
ATOM 1654 O O . ASP A 1 219 ? 18.281 -21.812 -2.199 1 96.56 219 ASP A O 1
ATOM 1658 N N . ASN A 1 220 ? 18.531 -21 -4.246 1 96.44 220 ASN A N 1
ATOM 1659 C CA . ASN A 1 220 ? 18.484 -19.625 -3.756 1 96.44 220 ASN A CA 1
ATOM 1660 C C . ASN A 1 220 ? 17.125 -19.297 -3.137 1 96.44 220 ASN A C 1
ATOM 1662 O O . ASN A 1 220 ? 17.062 -18.641 -2.094 1 96.44 220 ASN A O 1
ATOM 1666 N N . LEU A 1 221 ? 16.109 -19.688 -3.824 1 97.56 221 LEU A N 1
ATOM 1667 C CA . LEU A 1 221 ? 14.766 -19.453 -3.318 1 97.56 221 LEU A CA 1
ATOM 1668 C C . LEU A 1 221 ? 14.555 -20.172 -1.985 1 97.56 221 LEU A C 1
ATOM 1670 O O . LEU A 1 221 ? 13.992 -19.594 -1.053 1 97.56 221 LEU A O 1
ATOM 1674 N N . ALA A 1 222 ? 14.992 -21.375 -1.913 1 98.25 222 ALA A N 1
ATOM 1675 C CA . ALA A 1 222 ? 14.891 -22.141 -0.669 1 98.25 222 ALA A CA 1
ATOM 1676 C C . ALA A 1 222 ? 15.633 -21.438 0.465 1 98.25 222 ALA A C 1
ATOM 1678 O O . ALA A 1 222 ? 15.148 -21.391 1.599 1 98.25 222 ALA A O 1
ATOM 1679 N N . ASP A 1 223 ? 16.75 -20.906 0.153 1 98.5 223 ASP A N 1
ATOM 1680 C CA . ASP A 1 223 ? 17.547 -20.203 1.145 1 98.5 223 ASP A CA 1
ATOM 1681 C C . ASP A 1 223 ? 16.828 -18.969 1.663 1 98.5 223 ASP A C 1
ATOM 1683 O O . ASP A 1 223 ? 16.844 -18.672 2.863 1 98.5 223 ASP A O 1
ATOM 1687 N N . LEU A 1 224 ? 16.234 -18.234 0.773 1 98.56 224 LEU A N 1
ATOM 1688 C CA . LEU A 1 224 ? 15.484 -17.031 1.156 1 98.56 224 LEU A CA 1
ATOM 1689 C C . LEU A 1 224 ? 14.32 -17.391 2.07 1 98.56 224 LEU A C 1
ATOM 1691 O O . LEU A 1 224 ? 14.086 -16.719 3.078 1 98.56 224 LEU A O 1
ATOM 1695 N N . ILE A 1 225 ? 13.609 -18.422 1.706 1 98.88 225 ILE A N 1
ATOM 1696 C CA . ILE A 1 225 ? 12.453 -18.859 2.482 1 98.88 225 ILE A CA 1
ATOM 1697 C C . ILE A 1 225 ? 12.914 -19.359 3.855 1 98.88 225 ILE A C 1
ATOM 1699 O O . ILE A 1 225 ? 12.297 -19.031 4.875 1 98.88 225 ILE A O 1
ATOM 1703 N N . ASN A 1 226 ? 13.984 -20.062 3.893 1 98.88 226 ASN A N 1
ATOM 1704 C CA . ASN A 1 226 ? 14.555 -20.562 5.145 1 98.88 226 ASN A CA 1
ATOM 1705 C C . ASN A 1 226 ? 15.016 -19.406 6.039 1 98.88 226 ASN A C 1
ATOM 1707 O O . ASN A 1 226 ? 14.789 -19.438 7.25 1 98.88 226 ASN A O 1
ATOM 1711 N N . GLN A 1 227 ? 15.648 -18.469 5.488 1 98.81 227 GLN A N 1
ATOM 1712 C CA . GLN A 1 227 ? 16.172 -17.328 6.238 1 98.81 227 GLN A CA 1
ATOM 1713 C C . GLN A 1 227 ? 15.039 -16.531 6.879 1 98.81 227 GLN A C 1
ATOM 1715 O O . GLN A 1 227 ? 15.227 -15.914 7.93 1 98.81 227 GLN A O 1
ATOM 1720 N N . ALA A 1 228 ? 13.906 -16.516 6.262 1 98.81 228 ALA A N 1
ATOM 1721 C CA . ALA A 1 228 ? 12.758 -15.805 6.812 1 98.81 228 ALA A CA 1
ATOM 1722 C C . ALA A 1 228 ? 12.195 -16.516 8.039 1 98.81 228 ALA A C 1
ATOM 1724 O O . ALA A 1 228 ? 11.43 -15.945 8.812 1 98.81 228 ALA A O 1
ATOM 1725 N N . GLY A 1 229 ? 12.492 -17.812 8.172 1 98.88 229 GLY A N 1
ATOM 1726 C CA . GLY A 1 229 ? 12.086 -18.547 9.352 1 98.88 229 GLY A CA 1
ATOM 1727 C C . GLY A 1 229 ? 11.172 -19.719 9.031 1 98.88 229 GLY A C 1
ATOM 1728 O O . GLY A 1 229 ? 10.789 -20.484 9.922 1 98.88 229 GLY A O 1
ATOM 1729 N N . PHE A 1 230 ? 10.867 -19.969 7.793 1 98.94 230 PHE A N 1
ATOM 1730 C CA . PHE A 1 230 ? 9.93 -21.016 7.402 1 98.94 230 PHE A CA 1
ATOM 1731 C C . PHE A 1 230 ? 10.562 -22.391 7.57 1 98.94 230 PHE A C 1
ATOM 1733 O O . PHE A 1 230 ? 11.789 -22.531 7.555 1 98.94 230 PHE A O 1
ATOM 1740 N N . LYS A 1 231 ? 9.664 -23.344 7.637 1 98.75 231 LYS A N 1
ATOM 1741 C CA . LYS A 1 231 ? 10.039 -24.766 7.727 1 98.75 231 LYS A CA 1
ATOM 1742 C C . LYS A 1 231 ? 9.266 -25.594 6.715 1 98.75 231 LYS A C 1
ATOM 1744 O O . LYS A 1 231 ? 8.391 -25.078 6.016 1 98.75 231 LYS A O 1
ATOM 1749 N N . ASN A 1 232 ? 9.742 -26.922 6.566 1 98.56 232 ASN A N 1
ATOM 1750 C CA . ASN A 1 232 ? 9.102 -27.844 5.641 1 98.56 232 ASN A CA 1
ATOM 1751 C C . ASN A 1 232 ? 9 -27.266 4.234 1 98.56 232 ASN A C 1
ATOM 1753 O O . ASN A 1 232 ? 7.926 -27.281 3.631 1 98.56 232 ASN A O 1
ATOM 1757 N N . ILE A 1 233 ? 10.086 -26.734 3.809 1 98.81 233 ILE A N 1
ATOM 1758 C CA . ILE A 1 233 ? 10.141 -26.047 2.523 1 98.81 233 ILE A CA 1
ATOM 1759 C C . ILE A 1 233 ? 10.188 -27.062 1.391 1 98.81 233 ILE A C 1
ATOM 1761 O O . ILE A 1 233 ? 10.992 -28 1.42 1 98.81 233 ILE A O 1
ATOM 1765 N N . ALA A 1 234 ? 9.312 -26.953 0.424 1 98.62 234 ALA A N 1
ATOM 1766 C CA . ALA A 1 234 ? 9.32 -27.75 -0.796 1 98.62 234 ALA A CA 1
ATOM 1767 C C . ALA A 1 234 ? 9.18 -26.875 -2.035 1 98.62 234 ALA A C 1
ATOM 1769 O O . ALA A 1 234 ? 8.305 -26 -2.092 1 98.62 234 ALA A O 1
ATOM 1770 N N . ILE A 1 235 ? 10.062 -27.016 -2.914 1 98 235 ILE A N 1
ATOM 1771 C CA . ILE A 1 235 ? 10.016 -26.375 -4.223 1 98 235 ILE A CA 1
ATOM 1772 C C . ILE A 1 235 ? 10.062 -27.438 -5.32 1 98 235 ILE A C 1
ATOM 1774 O O . ILE A 1 235 ? 11.086 -28.094 -5.512 1 98 235 ILE A O 1
ATOM 1778 N N . ILE A 1 236 ? 8.945 -27.578 -6.047 1 97.31 236 ILE A N 1
ATOM 1779 C CA . ILE A 1 236 ? 8.797 -28.672 -6.996 1 97.31 236 ILE A CA 1
ATOM 1780 C C . ILE A 1 236 ? 8.555 -28.109 -8.398 1 97.31 236 ILE A C 1
ATOM 1782 O O . ILE A 1 236 ? 7.422 -27.766 -8.742 1 97.31 236 ILE A O 1
ATOM 1786 N N . PRO A 1 237 ? 9.578 -28.078 -9.188 1 96.62 237 PRO A N 1
ATOM 1787 C CA . PRO A 1 237 ? 9.391 -27.656 -10.578 1 96.62 237 PRO A CA 1
ATOM 1788 C C . PRO A 1 237 ? 8.453 -28.578 -11.352 1 96.62 237 PRO A C 1
ATOM 1790 O O . PRO A 1 237 ? 8.477 -29.797 -11.156 1 96.62 237 PRO A O 1
ATOM 1793 N N . LYS A 1 238 ? 7.676 -27.969 -12.156 1 95.25 238 LYS A N 1
ATOM 1794 C CA . LYS A 1 238 ? 6.73 -28.719 -12.984 1 95.25 238 LYS A CA 1
ATOM 1795 C C . LYS A 1 238 ? 7.184 -28.734 -14.438 1 95.25 238 LYS A C 1
ATOM 1797 O O . LYS A 1 238 ? 6.934 -27.797 -15.195 1 95.25 238 LYS A O 1
ATOM 1802 N N . ASP A 1 239 ? 7.582 -29.891 -14.922 1 92.56 239 ASP A N 1
ATOM 1803 C CA . ASP A 1 239 ? 8.094 -30.031 -16.281 1 92.56 239 ASP A CA 1
ATOM 1804 C C . ASP A 1 239 ? 7.012 -29.688 -17.312 1 92.56 239 ASP A C 1
ATOM 1806 O O . ASP A 1 239 ? 7.316 -29.156 -18.391 1 92.56 239 ASP A O 1
ATOM 1810 N N . GLU A 1 240 ? 5.812 -29.984 -16.969 1 91.25 240 GLU A N 1
ATOM 1811 C CA . GLU A 1 240 ? 4.703 -29.766 -17.891 1 91.25 240 GLU A CA 1
ATOM 1812 C C . GLU A 1 240 ? 4.516 -28.281 -18.188 1 91.25 240 GLU A C 1
ATOM 1814 O O . GLU A 1 240 ? 3.824 -27.906 -19.141 1 91.25 240 GLU A O 1
ATOM 1819 N N . SER A 1 241 ? 5.145 -27.422 -17.312 1 91.62 241 SER A N 1
ATOM 1820 C CA . SER A 1 241 ? 4.98 -25.984 -17.5 1 91.62 241 SER A CA 1
ATOM 1821 C C . SER A 1 241 ? 5.68 -25.516 -18.781 1 91.62 241 SER A C 1
ATOM 1823 O O . SER A 1 241 ? 5.414 -24.422 -19.266 1 91.62 241 SER A O 1
ATOM 1825 N N . LYS A 1 242 ? 6.535 -26.281 -19.375 1 89.88 242 LYS A N 1
ATOM 1826 C CA . LYS A 1 242 ? 7.195 -25.953 -20.625 1 89.88 242 LYS A CA 1
ATOM 1827 C C . LYS A 1 242 ? 6.176 -25.656 -21.719 1 89.88 242 LYS A C 1
ATOM 1829 O O . LYS A 1 242 ? 6.43 -24.844 -22.609 1 89.88 242 LYS A O 1
ATOM 1834 N N . GLU A 1 243 ? 5.066 -26.281 -21.609 1 86.44 243 GLU A N 1
ATOM 1835 C CA . GLU A 1 243 ? 4.043 -26.203 -22.641 1 86.44 243 GLU A CA 1
ATOM 1836 C C . GLU A 1 243 ? 3.52 -24.781 -22.797 1 86.44 243 GLU A C 1
ATOM 1838 O O . GLU A 1 243 ? 3.182 -24.359 -23.906 1 86.44 243 GLU A O 1
ATOM 1843 N N . PHE A 1 244 ? 3.451 -24.109 -21.672 1 85.44 244 PHE A N 1
ATOM 1844 C CA . PHE A 1 244 ? 2.922 -22.75 -21.828 1 85.44 244 PHE A CA 1
ATOM 1845 C C . PHE A 1 244 ? 4.039 -21.719 -21.719 1 85.44 244 PHE A C 1
ATOM 1847 O O . PHE A 1 244 ? 3.914 -20.609 -22.234 1 85.44 244 PHE A O 1
ATOM 1854 N N . ILE A 1 245 ? 5.098 -22.078 -21.109 1 86.25 245 ILE A N 1
ATOM 1855 C CA . ILE A 1 245 ? 6.203 -21.141 -20.953 1 86.25 245 ILE A CA 1
ATOM 1856 C C . ILE A 1 245 ? 6.84 -20.859 -22.312 1 86.25 245 ILE A C 1
ATOM 1858 O O . ILE A 1 245 ? 7.266 -19.734 -22.594 1 86.25 245 ILE A O 1
ATOM 1862 N N . LYS A 1 246 ? 6.852 -21.844 -23.188 1 84.19 246 LYS A N 1
ATOM 1863 C CA . LYS A 1 246 ? 7.438 -21.672 -24.516 1 84.19 246 LYS A CA 1
ATOM 1864 C C . LYS A 1 246 ? 6.75 -20.547 -25.281 1 84.19 246 LYS A C 1
ATOM 1866 O O . LYS A 1 246 ? 7.34 -19.953 -26.188 1 84.19 246 LYS A O 1
ATOM 1871 N N . GLU A 1 247 ? 5.523 -20.312 -24.844 1 80.25 247 GLU A N 1
ATOM 1872 C CA . GLU A 1 247 ? 4.746 -19.297 -25.531 1 80.25 247 GLU A CA 1
ATOM 1873 C C . GLU A 1 247 ? 5.07 -17.906 -25.016 1 80.25 247 GLU A C 1
ATOM 1875 O O . GLU A 1 247 ? 4.715 -16.891 -25.625 1 80.25 247 GLU A O 1
ATOM 1880 N N . TRP A 1 248 ? 5.793 -17.828 -23.922 1 79.5 248 TRP A N 1
ATOM 1881 C CA . TRP A 1 248 ? 6.074 -16.547 -23.297 1 79.5 248 TRP A CA 1
ATOM 1882 C C . TRP A 1 248 ? 7.09 -15.75 -24.109 1 79.5 248 TRP A C 1
ATOM 1884 O O . TRP A 1 248 ? 7.012 -14.523 -24.172 1 79.5 248 TRP A O 1
ATOM 1894 N N . ALA A 1 249 ? 8.008 -16.469 -24.625 1 76.31 249 ALA A N 1
ATOM 1895 C CA . ALA A 1 249 ? 9.031 -15.891 -25.5 1 76.31 249 ALA A CA 1
ATOM 1896 C C . ALA A 1 249 ? 9.406 -16.859 -26.609 1 76.31 249 ALA A C 1
ATOM 1898 O O . ALA A 1 249 ? 10.469 -17.484 -26.578 1 76.31 249 ALA A O 1
ATOM 1899 N N . PRO A 1 250 ? 8.586 -16.891 -27.562 1 73.25 250 PRO A N 1
ATOM 1900 C CA . PRO A 1 250 ? 8.727 -17.922 -28.594 1 73.25 250 PRO A CA 1
ATOM 1901 C C . PRO A 1 250 ? 10.094 -17.891 -29.266 1 73.25 250 PRO A C 1
ATOM 1903 O O . PRO A 1 250 ? 10.602 -18.953 -29.672 1 73.25 250 PRO A O 1
ATOM 1906 N N . ASP A 1 251 ? 10.703 -16.797 -29.391 1 76.25 251 ASP A N 1
ATOM 1907 C CA . ASP A 1 251 ? 11.953 -16.75 -30.141 1 76.25 251 ASP A CA 1
ATOM 1908 C C . ASP A 1 251 ? 13.156 -16.891 -29.219 1 76.25 251 ASP A C 1
ATOM 1910 O O . ASP A 1 251 ? 14.305 -16.797 -29.672 1 76.25 251 ASP A O 1
ATOM 1914 N N . HIS A 1 252 ? 12.852 -17.312 -27.938 1 78.62 252 HIS A N 1
ATOM 1915 C CA . HIS A 1 252 ? 13.984 -17.281 -27.016 1 78.62 252 HIS A CA 1
ATOM 1916 C C . HIS A 1 252 ? 14.117 -18.609 -26.266 1 78.62 252 HIS A C 1
ATOM 1918 O O . HIS A 1 252 ? 15.016 -18.766 -25.438 1 78.62 252 HIS A O 1
ATOM 1924 N N . ASN A 1 253 ? 13.289 -19.578 -26.531 1 84.12 253 ASN A N 1
ATOM 1925 C CA . ASN A 1 253 ? 13.305 -20.891 -25.906 1 84.12 253 ASN A CA 1
ATOM 1926 C C . ASN A 1 253 ? 13.469 -20.781 -24.391 1 84.12 253 ASN A C 1
ATOM 1928 O O . ASN A 1 253 ? 14.32 -21.453 -23.797 1 84.12 253 ASN A O 1
ATOM 1932 N N . VAL A 1 254 ? 12.75 -19.922 -23.75 1 85.31 254 VAL A N 1
ATOM 1933 C CA . VAL A 1 254 ? 12.898 -19.641 -22.328 1 85.31 254 VAL A CA 1
ATOM 1934 C C . VAL A 1 254 ? 12.547 -20.875 -21.516 1 85.31 254 VAL A C 1
ATOM 1936 O O . VAL A 1 254 ? 13.016 -21.047 -20.391 1 85.31 254 VAL A O 1
ATOM 1939 N N . GLU A 1 255 ? 11.766 -21.812 -22.078 1 88.06 255 GLU A N 1
ATOM 1940 C CA . GLU A 1 255 ? 11.352 -23.031 -21.391 1 88.06 255 GLU A CA 1
ATOM 1941 C C . GLU A 1 255 ? 12.539 -23.938 -21.109 1 88.06 255 GLU A C 1
ATOM 1943 O O . GLU A 1 255 ? 12.438 -24.875 -20.312 1 88.06 255 GLU A O 1
ATOM 1948 N N . GLU A 1 256 ? 13.664 -23.625 -21.688 1 89.12 256 GLU A N 1
ATOM 1949 C CA . GLU A 1 256 ? 14.875 -24.391 -21.422 1 89.12 256 GLU A CA 1
ATOM 1950 C C . GLU A 1 256 ? 15.57 -23.906 -20.141 1 89.12 256 GLU A C 1
ATOM 1952 O O . GLU A 1 256 ? 16.422 -24.594 -19.594 1 89.12 256 GLU A O 1
ATOM 1957 N N . TYR A 1 257 ? 15.117 -22.766 -19.703 1 89.25 257 TYR A N 1
ATOM 1958 C CA . TYR A 1 257 ? 15.859 -22.156 -18.609 1 89.25 257 TYR A CA 1
ATOM 1959 C C . TYR A 1 257 ? 14.984 -22.016 -17.375 1 89.25 257 TYR A C 1
ATOM 1961 O O . TYR A 1 257 ? 15.5 -21.891 -16.25 1 89.25 257 TYR A O 1
ATOM 1969 N N . ILE A 1 258 ? 13.68 -21.938 -17.609 1 90.81 258 ILE A N 1
ATOM 1970 C CA . ILE A 1 258 ? 12.812 -21.703 -16.469 1 90.81 258 ILE A CA 1
ATOM 1971 C C . ILE A 1 258 ? 11.648 -22.688 -16.484 1 90.81 258 ILE A C 1
ATOM 1973 O O . ILE A 1 258 ? 11.242 -23.156 -17.547 1 90.81 258 ILE A O 1
ATOM 1977 N N . LEU A 1 259 ? 11.117 -23.016 -15.328 1 93.81 259 LEU A N 1
ATOM 1978 C CA . LEU A 1 259 ? 9.914 -23.812 -15.109 1 93.81 259 LEU A CA 1
ATOM 1979 C C . LEU A 1 259 ? 9.023 -23.172 -14.055 1 93.81 259 LEU A C 1
ATOM 1981 O O . LEU A 1 259 ? 9.508 -22.406 -13.211 1 93.81 259 LEU A O 1
ATOM 1985 N N . SER A 1 260 ? 7.762 -23.391 -14.211 1 94.44 260 SER A N 1
ATOM 1986 C CA . SER A 1 260 ? 6.891 -23.109 -13.078 1 94.44 260 SER A CA 1
ATOM 1987 C C . SER A 1 260 ? 7.109 -24.109 -11.945 1 94.44 260 SER A C 1
ATOM 1989 O O . SER A 1 260 ? 7.445 -25.266 -12.195 1 94.44 260 SER A O 1
ATOM 1991 N N . ALA A 1 261 ? 6.98 -23.656 -10.758 1 96.88 261 ALA A N 1
ATOM 1992 C CA . ALA A 1 261 ? 7.164 -24.531 -9.602 1 96.88 261 ALA A CA 1
ATOM 1993 C C . ALA A 1 261 ? 6.113 -24.266 -8.531 1 96.88 261 ALA A C 1
ATOM 1995 O O . ALA A 1 261 ? 5.621 -23.141 -8.406 1 96.88 261 ALA A O 1
ATOM 1996 N N . ILE A 1 262 ? 5.777 -25.328 -7.855 1 97.5 262 ILE A N 1
ATOM 1997 C CA . ILE A 1 262 ? 5.016 -25.219 -6.613 1 97.5 262 ILE A CA 1
ATOM 1998 C C . ILE A 1 262 ? 5.965 -24.938 -5.453 1 97.5 262 ILE A C 1
ATOM 2000 O O . ILE A 1 262 ? 6.984 -25.609 -5.297 1 97.5 262 ILE A O 1
ATOM 2004 N N . ILE A 1 263 ? 5.699 -23.953 -4.695 1 98.5 263 ILE A N 1
ATOM 2005 C CA . ILE A 1 263 ? 6.492 -23.578 -3.529 1 98.5 263 ILE A CA 1
ATOM 2006 C C . ILE A 1 263 ? 5.621 -23.609 -2.275 1 98.5 263 ILE A C 1
ATOM 2008 O O . ILE A 1 263 ? 4.641 -22.875 -2.168 1 98.5 263 ILE A O 1
ATOM 2012 N N . THR A 1 264 ? 5.953 -24.5 -1.311 1 98.75 264 THR A N 1
ATOM 2013 C CA . THR A 1 264 ? 5.219 -24.609 -0.053 1 98.75 264 THR A CA 1
ATOM 2014 C C . THR A 1 264 ? 6.168 -24.5 1.137 1 98.75 264 THR A C 1
ATOM 2016 O O . THR A 1 264 ? 7.355 -24.797 1.021 1 98.75 264 THR A O 1
ATOM 2019 N N . ALA A 1 265 ? 5.719 -23.984 2.148 1 98.88 265 ALA A N 1
ATOM 2020 C CA . ALA A 1 265 ? 6.438 -23.859 3.414 1 98.88 265 ALA A CA 1
ATOM 2021 C C . ALA A 1 265 ? 5.48 -23.562 4.562 1 98.88 265 ALA A C 1
ATOM 2023 O O . ALA A 1 265 ? 4.316 -23.219 4.34 1 98.88 265 ALA A O 1
ATOM 2024 N N . VAL A 1 266 ? 5.953 -23.75 5.809 1 98.8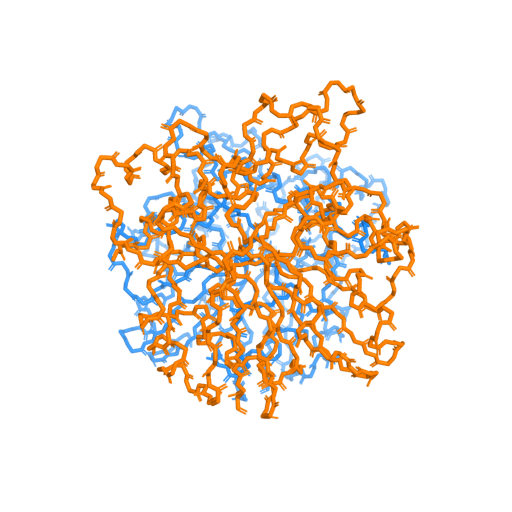1 266 VAL A N 1
ATOM 2025 C CA . VAL A 1 266 ? 5.113 -23.531 6.98 1 98.81 266 VAL A CA 1
ATOM 2026 C C . VAL A 1 266 ? 5.844 -22.641 7.984 1 98.81 266 VAL A C 1
ATOM 2028 O O . VAL A 1 266 ? 7.062 -22.75 8.148 1 98.81 266 VAL A O 1
ATOM 2031 N N . LYS A 1 267 ? 5.129 -21.703 8.539 1 98.69 267 LYS A N 1
ATOM 2032 C CA . LYS A 1 267 ? 5.676 -20.922 9.648 1 98.69 267 LYS A CA 1
ATOM 2033 C C . LYS A 1 267 ? 5.727 -21.75 10.93 1 98.69 267 LYS A C 1
ATOM 2035 O O . LYS A 1 267 ? 4.715 -22.312 11.344 1 98.69 267 LYS A O 1
ATOM 2040 N N . MET B 1 1 ? -21.188 3.631 3.049 1 76.56 1 MET B N 1
ATOM 2041 C CA . MET B 1 1 ? -20.75 3.748 1.662 1 76.56 1 MET B CA 1
ATOM 2042 C C . MET B 1 1 ? -20.156 2.434 1.168 1 76.56 1 MET B C 1
ATOM 2044 O O . MET B 1 1 ? -19.516 1.713 1.934 1 76.56 1 MET B O 1
ATOM 2048 N N . SER B 1 2 ? -20.406 2.15 -0.089 1 88.19 2 SER B N 1
ATOM 2049 C CA . SER B 1 2 ? -19.844 0.931 -0.666 1 88.19 2 SER B CA 1
ATOM 2050 C C . SER B 1 2 ? -18.344 1.057 -0.878 1 88.19 2 SER B C 1
ATOM 2052 O O . SER B 1 2 ? -17.797 2.162 -0.849 1 88.19 2 SER B O 1
ATOM 2054 N N . GLU B 1 3 ? -17.688 -0.002 -0.991 1 90.94 3 GLU B N 1
ATOM 2055 C CA . GLU B 1 3 ? -16.25 0.019 -1.22 1 90.94 3 GLU B CA 1
ATOM 2056 C C . GLU B 1 3 ? -15.914 0.649 -2.568 1 90.94 3 GLU B C 1
ATOM 2058 O O . GLU B 1 3 ? -14.883 1.304 -2.713 1 90.94 3 GLU B O 1
ATOM 2063 N N . VAL B 1 4 ? -16.828 0.49 -3.535 1 91 4 VAL B N 1
ATOM 2064 C CA . VAL B 1 4 ? -16.625 1.09 -4.852 1 91 4 VAL B CA 1
ATOM 2065 C C . VAL B 1 4 ? -16.703 2.611 -4.742 1 91 4 VAL B C 1
ATOM 2067 O O . VAL B 1 4 ? -15.93 3.322 -5.391 1 91 4 VAL B O 1
ATOM 2070 N N . GLN B 1 5 ? -17.594 3.102 -3.941 1 91.38 5 GLN B N 1
ATOM 2071 C CA . GLN B 1 5 ? -17.688 4.539 -3.711 1 91.38 5 GLN B CA 1
ATOM 2072 C C . GLN B 1 5 ? -16.453 5.059 -2.986 1 91.38 5 GLN B C 1
ATOM 2074 O O . GLN B 1 5 ? -15.914 6.113 -3.336 1 91.38 5 GLN B O 1
ATOM 2079 N N . ASN B 1 6 ? -16.047 4.301 -1.989 1 93.62 6 ASN B N 1
ATOM 2080 C CA . ASN B 1 6 ? -14.812 4.66 -1.294 1 93.62 6 ASN B CA 1
ATOM 2081 C C . ASN B 1 6 ? -13.625 4.707 -2.248 1 93.62 6 ASN B C 1
ATOM 2083 O O . ASN B 1 6 ? -12.797 5.613 -2.168 1 93.62 6 ASN B O 1
ATOM 2087 N N . ASP B 1 7 ? -13.57 3.744 -3.133 1 94.12 7 ASP B N 1
ATOM 2088 C CA . ASP B 1 7 ? -12.469 3.676 -4.094 1 94.12 7 ASP B CA 1
ATOM 2089 C C . ASP B 1 7 ? -12.484 4.879 -5.031 1 94.12 7 ASP B C 1
ATOM 2091 O O . ASP B 1 7 ? -11.43 5.379 -5.426 1 94.12 7 ASP B O 1
ATOM 2095 N N . LYS B 1 8 ? -13.656 5.309 -5.441 1 91.94 8 LYS B N 1
ATOM 2096 C CA . LYS B 1 8 ? -13.773 6.488 -6.293 1 91.94 8 LYS B CA 1
ATOM 2097 C C . LYS B 1 8 ? -13.188 7.719 -5.613 1 91.94 8 LYS B C 1
ATOM 2099 O O . LYS B 1 8 ? -12.5 8.523 -6.25 1 91.94 8 LYS B O 1
ATOM 2104 N N . ILE B 1 9 ? -13.453 7.855 -4.348 1 89.81 9 ILE B N 1
ATOM 2105 C CA . ILE B 1 9 ? -12.906 8.969 -3.58 1 89.81 9 ILE B CA 1
ATOM 2106 C C . ILE B 1 9 ? -11.383 8.875 -3.539 1 89.81 9 ILE B C 1
ATOM 2108 O O . ILE B 1 9 ? -10.688 9.844 -3.828 1 89.81 9 ILE B O 1
ATOM 2112 N N . ARG B 1 10 ? -10.828 7.664 -3.236 1 93.88 10 ARG B N 1
ATOM 2113 C CA . ARG B 1 10 ? -9.391 7.461 -3.191 1 93.88 10 ARG B CA 1
ATOM 2114 C C . ARG B 1 10 ? -8.75 7.77 -4.539 1 93.88 10 ARG B C 1
ATOM 2116 O O . ARG B 1 10 ? -7.684 8.391 -4.602 1 93.88 10 ARG B O 1
ATOM 2123 N N . ASN B 1 11 ? -9.406 7.363 -5.586 1 93.31 11 ASN B N 1
ATOM 2124 C CA . ASN B 1 11 ? -8.867 7.586 -6.926 1 93.31 11 ASN B CA 1
ATOM 2125 C C . ASN B 1 11 ? -8.805 9.07 -7.266 1 93.31 11 ASN B C 1
ATOM 2127 O O . ASN B 1 11 ? -7.855 9.531 -7.898 1 93.31 11 ASN B O 1
ATOM 2131 N N . ASN B 1 12 ? -9.859 9.781 -6.883 1 89.81 12 ASN B N 1
ATOM 2132 C CA . ASN B 1 12 ? -9.859 11.227 -7.105 1 89.81 12 ASN B CA 1
ATOM 2133 C C . ASN B 1 12 ? -8.711 11.906 -6.359 1 89.81 12 ASN B C 1
ATOM 2135 O O . ASN B 1 12 ? -8.008 12.75 -6.922 1 89.81 12 ASN B O 1
ATOM 2139 N N . VAL B 1 13 ? -8.547 11.547 -5.137 1 90.88 13 VAL B N 1
ATOM 2140 C CA . VAL B 1 13 ? -7.461 12.094 -4.332 1 90.88 13 VAL B CA 1
ATOM 2141 C C . VAL B 1 13 ? -6.113 11.727 -4.957 1 90.88 13 VAL B C 1
ATOM 2143 O O . VAL B 1 13 ? -5.258 12.594 -5.148 1 90.88 13 VAL B O 1
ATOM 2146 N N . ARG B 1 14 ? -5.938 10.438 -5.289 1 93.62 14 ARG B N 1
ATOM 2147 C CA . ARG B 1 14 ? -4.688 9.953 -5.859 1 93.62 14 ARG B CA 1
ATOM 2148 C C . ARG B 1 14 ? -4.348 10.688 -7.152 1 93.62 14 ARG B C 1
ATOM 2150 O O . ARG B 1 14 ? -3.197 11.07 -7.375 1 93.62 14 ARG B O 1
ATOM 2157 N N . GLN B 1 15 ? -5.344 10.844 -8.016 1 90.94 15 GLN B N 1
ATOM 2158 C CA . GLN B 1 15 ? -5.121 11.531 -9.281 1 90.94 15 GLN B CA 1
ATOM 2159 C C . GLN B 1 15 ? -4.672 12.969 -9.062 1 90.94 15 GLN B C 1
ATOM 2161 O O . GLN B 1 15 ? -3.764 13.453 -9.742 1 90.94 15 GLN B O 1
ATOM 2166 N N . ASN B 1 16 ? -5.324 13.664 -8.141 1 88.12 16 ASN B N 1
ATOM 2167 C CA . ASN B 1 16 ? -4.953 15.039 -7.836 1 88.12 16 ASN B CA 1
ATOM 2168 C C . ASN B 1 16 ? -3.512 15.141 -7.348 1 88.12 16 ASN B C 1
ATOM 2170 O O . ASN B 1 16 ? -2.742 15.969 -7.824 1 88.12 16 ASN B O 1
ATOM 2174 N N . TYR B 1 17 ? -3.146 14.297 -6.516 1 90.75 17 TYR B N 1
ATOM 2175 C CA . TYR B 1 17 ? -1.816 14.375 -5.922 1 90.75 17 TYR B CA 1
ATOM 2176 C C . TYR B 1 17 ? -0.761 13.82 -6.871 1 90.75 17 TYR B C 1
ATOM 2178 O O . TYR B 1 17 ? 0.414 14.188 -6.785 1 90.75 17 TYR B O 1
ATOM 2186 N N . LYS B 1 18 ? -1.161 12.883 -7.766 1 93 18 LYS B N 1
ATOM 2187 C CA . LYS B 1 18 ? -0.269 12.477 -8.852 1 93 18 LYS B CA 1
ATOM 2188 C C . LYS B 1 18 ? 0.134 13.68 -9.703 1 93 18 LYS B C 1
ATOM 2190 O O . LYS B 1 18 ? 1.312 13.844 -10.031 1 93 18 LYS B O 1
ATOM 2195 N N . GLU B 1 19 ? -0.822 14.5 -10.047 1 89.06 19 GLU B N 1
ATOM 2196 C CA . GLU B 1 19 ? -0.555 15.68 -10.867 1 89.06 19 GLU B CA 1
ATOM 2197 C C . GLU B 1 19 ? 0.388 16.641 -10.164 1 89.06 19 GLU B C 1
ATOM 2199 O O . GLU B 1 19 ? 1.284 17.219 -10.789 1 89.06 19 GLU B O 1
ATOM 2204 N N . ILE B 1 20 ? 0.175 16.797 -8.891 1 86.69 20 ILE B N 1
ATOM 2205 C CA . ILE B 1 20 ? 1.045 17.656 -8.109 1 86.69 20 ILE B CA 1
ATOM 2206 C C . ILE B 1 20 ? 2.463 17.094 -8.094 1 86.69 20 ILE B C 1
ATOM 2208 O O . ILE B 1 20 ? 3.436 17.828 -8.273 1 86.69 20 ILE B O 1
ATOM 2212 N N . ALA B 1 21 ? 2.609 15.812 -7.91 1 89.88 21 ALA B N 1
ATOM 2213 C CA . ALA B 1 21 ? 3.908 15.148 -7.848 1 89.88 21 ALA B CA 1
ATOM 2214 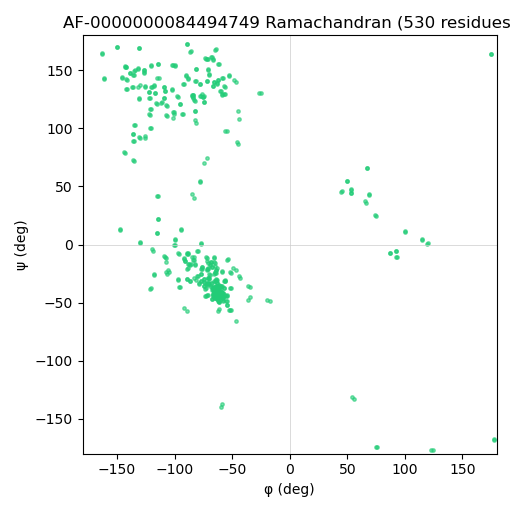C C . ALA B 1 21 ? 4.684 15.344 -9.148 1 89.88 21 ALA B C 1
ATOM 2216 O O . ALA B 1 21 ? 5.906 15.5 -9.133 1 89.88 21 ALA B O 1
ATOM 2217 N N . LEU B 1 22 ? 3.992 15.336 -10.266 1 87.75 22 LEU B N 1
ATOM 2218 C CA . LEU B 1 22 ? 4.625 15.359 -11.586 1 87.75 22 LEU B CA 1
ATOM 2219 C C . LEU B 1 22 ? 4.898 16.797 -12.031 1 87.75 22 LEU B C 1
ATOM 2221 O O . LEU B 1 22 ? 5.723 17.031 -12.914 1 87.75 22 LEU B O 1
ATOM 2225 N N . ARG B 1 23 ? 4.121 17.766 -11.664 1 75.06 23 ARG B N 1
ATOM 2226 C CA . ARG B 1 23 ? 4.332 19.172 -12 1 75.06 23 ARG B CA 1
ATOM 2227 C C . ARG B 1 23 ? 5.648 19.672 -11.422 1 75.06 23 ARG B C 1
ATOM 2229 O O . ARG B 1 23 ? 6.363 20.438 -12.078 1 75.06 23 ARG B O 1
ATOM 2236 N N . VAL B 1 24 ? 5.906 19.594 -10.266 1 55.78 24 VAL B N 1
ATOM 2237 C CA . VAL B 1 24 ? 7.055 20.156 -9.562 1 55.78 24 VAL B CA 1
ATOM 2238 C C . VAL B 1 24 ? 8.344 19.703 -10.234 1 55.78 24 VAL B C 1
ATOM 2240 O O . VAL B 1 24 ? 9.398 20.328 -10.055 1 55.78 24 VAL B O 1
ATOM 2243 N N . VAL B 1 25 ? 8.422 18.609 -11.242 1 50.28 25 VAL B N 1
ATOM 2244 C CA . VAL B 1 25 ? 9.648 18.281 -11.953 1 50.28 25 VAL B CA 1
ATOM 2245 C C . VAL B 1 25 ? 9.875 19.281 -13.086 1 50.28 25 VAL B C 1
ATOM 2247 O O . VAL B 1 25 ? 10.992 19.422 -13.586 1 50.28 25 VAL B O 1
ATOM 2250 N N . SER B 1 26 ? 8.859 19.875 -13.828 1 42.25 26 SER B N 1
ATOM 2251 C CA . SER B 1 26 ? 9.141 20.812 -14.914 1 42.25 26 SER B CA 1
ATOM 2252 C C . SER B 1 26 ? 9.422 22.219 -14.375 1 42.25 26 SER B C 1
ATOM 2254 O O . SER B 1 26 ? 8.664 22.734 -13.547 1 42.25 26 SER B O 1
ATOM 2256 N N . ASN B 1 27 ? 10.578 22.688 -14.32 1 37.28 27 ASN B N 1
ATOM 2257 C CA . ASN B 1 27 ? 11.086 23.984 -13.883 1 37.28 27 ASN B CA 1
ATOM 2258 C C . ASN B 1 27 ? 10.109 25.109 -14.211 1 37.28 27 ASN B C 1
ATOM 2260 O O . ASN B 1 27 ? 10.414 26.281 -13.984 1 37.28 27 ASN B O 1
ATOM 2264 N N . ASP B 1 28 ? 9.484 25.156 -15.539 1 36.47 28 ASP B N 1
ATOM 2265 C CA . ASP B 1 28 ? 8.953 26.469 -15.883 1 36.47 28 ASP B CA 1
ATOM 2266 C C . ASP B 1 28 ? 7.883 26.906 -14.883 1 36.47 28 ASP B C 1
ATOM 2268 O O . ASP B 1 28 ? 8.094 27.844 -14.109 1 36.47 28 ASP B O 1
ATOM 2272 N N . ASN B 1 29 ? 6.691 27.609 -15.617 1 33.5 29 ASN B N 1
ATOM 2273 C CA . ASN B 1 29 ? 5.582 28.297 -14.977 1 33.5 29 ASN B CA 1
ATOM 2274 C C . ASN B 1 29 ? 4.867 27.406 -13.969 1 33.5 29 ASN B C 1
ATOM 2276 O O . ASN B 1 29 ? 4.355 26.344 -14.328 1 33.5 29 ASN B O 1
ATOM 2280 N N . CYS B 1 30 ? 5.215 27.578 -12.758 1 31.94 30 CYS B N 1
ATOM 2281 C CA . CYS B 1 30 ? 5.246 27.031 -11.406 1 31.94 30 CYS B CA 1
ATOM 2282 C C . CYS B 1 30 ? 3.885 26.469 -11.016 1 31.94 30 CYS B C 1
ATOM 2284 O O . CYS B 1 30 ? 3.793 25.609 -10.133 1 31.94 30 CYS B O 1
ATOM 2286 N N . CYS B 1 31 ? 2.781 27.344 -10.883 1 37.09 31 CYS B N 1
ATOM 2287 C CA . CYS B 1 31 ? 1.878 27.328 -9.742 1 37.09 31 CYS B CA 1
ATOM 2288 C C . CYS B 1 31 ? 0.942 26.125 -9.805 1 37.09 31 CYS B C 1
ATOM 2290 O O . CYS B 1 31 ? 0.179 25.984 -10.758 1 37.09 31 CYS B O 1
ATOM 2292 N N . ALA B 1 32 ? 1.483 25.094 -9.617 1 37.34 32 ALA B N 1
ATOM 2293 C CA . ALA B 1 32 ? 0.568 23.969 -9.461 1 37.34 32 ALA B CA 1
ATOM 2294 C C . ALA B 1 32 ? -0.599 24.328 -8.547 1 37.34 32 ALA B C 1
ATOM 2296 O O . ALA B 1 32 ? -0.406 24.969 -7.504 1 37.34 32 ALA B O 1
ATOM 2297 N N . PRO B 1 33 ? -1.81 24.391 -8.891 1 35.75 33 PRO B N 1
ATOM 2298 C CA . PRO B 1 33 ? -2.887 24.594 -7.922 1 35.75 33 PRO B CA 1
ATOM 2299 C C . PRO B 1 33 ? -2.746 23.703 -6.688 1 35.75 33 PRO B C 1
ATOM 2301 O O . PRO B 1 33 ? -2.43 22.531 -6.809 1 35.75 33 PRO B O 1
ATOM 2304 N N . SER B 1 34 ? -2.07 24.062 -5.66 1 37.34 34 SER B N 1
ATOM 2305 C CA . SER B 1 34 ? -2.191 23.391 -4.379 1 37.34 34 SER B CA 1
ATOM 2306 C C . SER B 1 34 ? -3.551 22.703 -4.242 1 37.34 34 SER B C 1
ATOM 2308 O O . SER B 1 34 ? -4.512 23.078 -4.918 1 37.34 34 SER B O 1
ATOM 2310 N N . CYS B 1 35 ? -3.557 21.453 -3.854 1 38.66 35 CYS B N 1
ATOM 2311 C CA . CYS B 1 35 ? -4.863 20.906 -3.508 1 38.66 35 CYS B CA 1
ATOM 2312 C C . CYS B 1 35 ? -5.859 22.016 -3.215 1 38.66 35 CYS B C 1
ATOM 2314 O O . CYS B 1 35 ? -7.07 21.828 -3.354 1 38.66 35 CYS B O 1
ATOM 2316 N N . CYS B 1 36 ? -5.414 23.016 -2.363 1 42.12 36 CYS B N 1
ATOM 2317 C CA . CYS B 1 36 ? -6.289 24.078 -1.9 1 42.12 36 CYS B CA 1
ATOM 2318 C C . CYS B 1 36 ? -5.934 25.406 -2.574 1 42.12 36 CYS B C 1
ATOM 2320 O O . CYS B 1 36 ? -6.48 26.453 -2.223 1 42.12 36 CYS B O 1
ATOM 2322 N N . THR B 1 37 ? -4.797 25.547 -3.201 1 42.38 37 THR B N 1
ATOM 2323 C CA . THR B 1 37 ? -4.547 26.922 -3.635 1 42.38 37 THR B CA 1
ATOM 2324 C C . THR B 1 37 ? -4.859 27.078 -5.121 1 42.38 37 THR B C 1
ATOM 2326 O O . THR B 1 37 ? -4.34 26.328 -5.953 1 42.38 37 THR B O 1
ATOM 2329 N N . PRO B 1 38 ? -5.84 27.797 -5.418 1 38.62 38 PRO B N 1
ATOM 2330 C CA . PRO B 1 38 ? -6.09 28.188 -6.805 1 38.62 38 PRO B CA 1
ATOM 2331 C C . PRO B 1 38 ? -4.844 28.734 -7.492 1 38.62 38 PRO B C 1
ATOM 2333 O O . PRO B 1 38 ? -3.92 29.203 -6.82 1 38.62 38 PRO B O 1
ATOM 2336 N N . GLU B 1 39 ? -4.707 28.359 -8.797 1 42.38 39 GLU B N 1
ATOM 2337 C CA . GLU B 1 39 ? -3.67 28.859 -9.695 1 42.38 39 GLU B CA 1
ATOM 2338 C C . GLU B 1 39 ? -3.357 30.328 -9.422 1 42.38 39 GLU B C 1
ATOM 2340 O O . GLU B 1 39 ? -2.229 30.781 -9.625 1 42.38 39 GLU B O 1
ATOM 2345 N N . GLU B 1 40 ? -4.355 31.031 -9.078 1 40 40 GLU B N 1
ATOM 2346 C CA . GLU B 1 40 ? -4.219 32.469 -9.062 1 40 40 GLU B CA 1
ATOM 2347 C C . GLU B 1 40 ? -3.215 32.938 -8.008 1 40 40 GLU B C 1
ATOM 2349 O O . GLU B 1 40 ? -2.836 34.094 -7.961 1 40 40 GLU B O 1
ATOM 2354 N N . ASN B 1 41 ? -3.025 32.156 -7.047 1 43.22 41 ASN B N 1
ATOM 2355 C CA . ASN B 1 41 ? -2.078 32.656 -6.055 1 43.22 41 ASN B CA 1
ATOM 2356 C C . ASN B 1 41 ? -0.636 32.344 -6.461 1 43.22 41 ASN B C 1
ATOM 2358 O O . ASN B 1 41 ? 0.081 31.641 -5.75 1 43.22 41 ASN B O 1
ATOM 2362 N N . GLN B 1 42 ? -0.387 32.562 -7.73 1 46.06 42 GLN B N 1
ATOM 2363 C CA . GLN B 1 42 ? 0.891 32.469 -8.43 1 46.06 42 GLN B CA 1
ATOM 2364 C C . GLN B 1 42 ? 1.982 33.219 -7.684 1 46.06 42 GLN B C 1
ATOM 2366 O O . GLN B 1 42 ? 3.172 33 -7.926 1 46.06 42 GLN B O 1
ATOM 2371 N N . ASN B 1 43 ? 1.571 34.188 -6.777 1 50.09 43 ASN B N 1
ATOM 2372 C CA . ASN B 1 43 ? 2.637 35.062 -6.293 1 50.09 43 ASN B CA 1
ATOM 2373 C C . ASN B 1 43 ? 3.182 34.594 -4.949 1 50.09 43 ASN B C 1
ATOM 2375 O O . ASN B 1 43 ? 4.121 35.188 -4.41 1 50.09 43 ASN B O 1
ATOM 2379 N N . ILE B 1 44 ? 2.561 33.594 -4.316 1 64.69 44 ILE B N 1
ATOM 2380 C CA . ILE B 1 44 ? 3.107 33.219 -3.012 1 64.69 44 ILE B CA 1
ATOM 2381 C C . ILE B 1 44 ? 4.039 32.031 -3.156 1 64.69 44 ILE B C 1
ATOM 2383 O O . ILE B 1 44 ? 3.682 31.031 -3.785 1 64.69 44 ILE B O 1
ATOM 2387 N N . SER B 1 45 ? 5.227 32.281 -2.617 1 81.06 45 SER B N 1
ATOM 2388 C CA . SER B 1 45 ? 6.227 31.203 -2.693 1 81.06 45 SER B CA 1
ATOM 2389 C C . SER B 1 45 ? 5.867 30.047 -1.771 1 81.06 45 SER B C 1
ATOM 2391 O O . SER B 1 45 ? 5.148 30.219 -0.788 1 81.06 45 SER B O 1
ATOM 2393 N N . ILE B 1 46 ? 6.203 28.891 -2.035 1 83.81 46 ILE B N 1
ATOM 2394 C CA . ILE B 1 46 ? 6.039 27.688 -1.231 1 83.81 46 ILE B CA 1
ATOM 2395 C C . ILE B 1 46 ? 6.59 27.922 0.172 1 83.81 46 ILE B C 1
ATOM 2397 O O . ILE B 1 46 ? 6 27.469 1.161 1 83.81 46 ILE B O 1
ATOM 2401 N N . GLU B 1 47 ? 7.648 28.641 0.222 1 86.25 47 GLU B N 1
ATOM 2402 C CA . GLU B 1 47 ? 8.266 28.953 1.508 1 86.25 47 GLU B CA 1
ATOM 2403 C C . GLU B 1 47 ? 7.328 29.797 2.379 1 86.25 47 GLU B C 1
ATOM 2405 O O . GLU B 1 47 ? 7.199 29.547 3.578 1 86.25 47 GLU B O 1
ATOM 2410 N N . GLU B 1 48 ? 6.711 30.734 1.777 1 86 48 GLU B N 1
ATOM 2411 C CA . GLU B 1 48 ? 5.797 31.609 2.516 1 86 48 GLU B CA 1
ATOM 2412 C C . GLU B 1 48 ? 4.582 30.828 3.014 1 86 48 GLU B C 1
ATOM 2414 O O . GLU B 1 48 ? 4.125 31.031 4.141 1 86 48 GLU B O 1
ATOM 2419 N N . ILE B 1 49 ? 4.094 29.922 2.244 1 85.38 49 ILE B N 1
ATOM 2420 C CA . ILE B 1 49 ? 2.959 29.094 2.621 1 85.38 49 ILE B CA 1
ATOM 2421 C C . ILE B 1 49 ? 3.34 28.203 3.807 1 85.38 49 ILE B C 1
ATOM 2423 O O . ILE B 1 49 ? 2.584 28.094 4.773 1 85.38 49 ILE B O 1
ATOM 2427 N N . SER B 1 50 ? 4.535 27.656 3.725 1 90 50 SER B N 1
ATOM 2428 C CA . SER B 1 50 ? 5.012 26.781 4.785 1 90 50 SER B CA 1
ATOM 2429 C C . SER B 1 50 ? 5.188 27.531 6.098 1 90 50 SER B C 1
ATOM 2431 O O . SER B 1 50 ? 4.871 27 7.168 1 90 50 SER B O 1
ATOM 2433 N N . LYS B 1 51 ? 5.637 28.781 5.98 1 90.38 51 LYS B N 1
ATOM 2434 C CA . LYS B 1 51 ? 5.797 29.594 7.18 1 90.38 51 LYS B CA 1
ATOM 2435 C C . LYS B 1 51 ? 4.449 29.906 7.82 1 90.38 51 LYS B C 1
ATOM 2437 O O . LYS B 1 51 ? 4.328 29.922 9.047 1 90.38 51 LYS B O 1
ATOM 2442 N N . LYS B 1 52 ? 3.473 30.109 6.977 1 87.69 52 LYS B N 1
ATOM 2443 C CA . LYS B 1 52 ? 2.125 30.359 7.48 1 87.69 52 LYS B CA 1
ATOM 2444 C C . LYS B 1 52 ? 1.577 29.125 8.211 1 87.69 52 LYS B C 1
ATOM 2446 O O . LYS B 1 52 ? 0.74 29.266 9.102 1 87.69 52 LYS B O 1
ATOM 2451 N N . MET B 1 53 ? 2.098 27.984 7.859 1 89 53 MET B N 1
ATOM 2452 C CA . MET B 1 53 ? 1.644 26.75 8.477 1 89 53 MET B CA 1
ATOM 2453 C C . MET B 1 53 ? 2.441 26.438 9.742 1 89 53 MET B C 1
ATOM 2455 O O . MET B 1 53 ? 2.158 25.469 10.438 1 89 53 MET B O 1
ATOM 2459 N N . GLY B 1 54 ? 3.488 27.219 9.984 1 90.5 54 GLY B N 1
ATOM 2460 C CA . GLY B 1 54 ? 4.168 27.109 11.266 1 90.5 54 GLY B CA 1
ATOM 2461 C C . GLY B 1 54 ? 5.59 26.594 11.141 1 90.5 54 GLY B C 1
ATOM 2462 O O . GLY B 1 54 ? 6.281 26.438 12.148 1 90.5 54 GLY B O 1
ATOM 2463 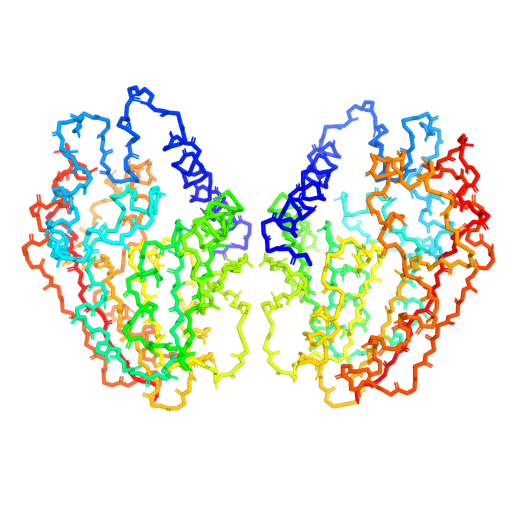N N . TYR B 1 55 ? 6.066 26.391 9.914 1 93 55 TYR B N 1
ATOM 2464 C CA . TYR B 1 55 ? 7.441 25.938 9.75 1 93 55 TYR B CA 1
ATOM 2465 C C . TYR B 1 55 ? 8.422 27.094 9.844 1 93 55 TYR B C 1
ATOM 2467 O O . TYR B 1 55 ? 8.148 28.188 9.344 1 93 55 TYR B O 1
ATOM 2475 N N . THR B 1 56 ? 9.523 26.875 10.469 1 92.56 56 THR B N 1
ATOM 2476 C CA . THR B 1 56 ? 10.547 27.906 10.617 1 92.56 56 THR B CA 1
ATOM 2477 C C . THR B 1 56 ? 11.469 27.938 9.398 1 92.56 56 THR B C 1
ATOM 2479 O O . THR B 1 56 ? 11.508 26.969 8.625 1 92.56 56 THR B O 1
ATOM 2482 N N . THR B 1 57 ? 12.219 28.969 9.297 1 92 57 THR B N 1
ATOM 2483 C CA . THR B 1 57 ? 13.211 29.094 8.234 1 92 57 THR B CA 1
ATOM 2484 C C . THR B 1 57 ? 14.266 28 8.344 1 92 57 THR B C 1
ATOM 2486 O O . THR B 1 57 ? 14.719 27.453 7.336 1 92 57 THR B O 1
ATOM 2489 N N . GLU B 1 58 ? 14.633 27.703 9.57 1 91.12 58 GLU B N 1
ATOM 2490 C CA . GLU B 1 58 ? 15.633 26.672 9.805 1 91.12 58 GLU B CA 1
ATOM 2491 C C . GLU B 1 58 ? 15.141 25.297 9.328 1 91.12 58 GLU B C 1
ATOM 2493 O O . GLU B 1 58 ? 15.898 24.547 8.727 1 91.12 58 GLU B O 1
ATOM 2498 N N . GLU B 1 59 ? 13.883 25.016 9.555 1 90.44 59 GLU B N 1
ATOM 2499 C CA . GLU B 1 59 ? 13.289 23.75 9.125 1 90.44 59 GLU B CA 1
ATOM 2500 C C . GLU B 1 59 ? 13.258 23.641 7.602 1 90.44 59 GLU B C 1
ATOM 2502 O O . GLU B 1 59 ? 13.422 22.547 7.047 1 90.44 59 GLU B O 1
ATOM 2507 N N . LEU B 1 60 ? 13.125 24.734 6.922 1 91.19 60 LEU B N 1
ATOM 2508 C CA . LEU B 1 60 ? 12.898 24.75 5.48 1 91.19 60 LEU B CA 1
ATOM 2509 C C . LEU B 1 60 ? 14.227 24.734 4.727 1 91.19 60 LEU B C 1
ATOM 2511 O O . LEU B 1 60 ? 14.258 24.453 3.527 1 91.19 60 LEU B O 1
ATOM 2515 N N . LYS B 1 61 ? 15.352 25.031 5.348 1 87.5 61 LYS B N 1
ATOM 2516 C CA . LYS B 1 61 ? 16.656 25.141 4.707 1 87.5 61 LYS B CA 1
ATOM 2517 C C . LYS B 1 61 ? 17.219 23.766 4.352 1 87.5 61 LYS B C 1
ATOM 2519 O O . LYS B 1 61 ? 17.891 23.609 3.332 1 87.5 61 LYS B O 1
ATOM 2524 N N . ASN B 1 62 ? 16.969 22.719 5.082 1 81.5 62 ASN B N 1
ATOM 2525 C CA . ASN B 1 62 ? 17.656 21.453 4.859 1 81.5 62 ASN B CA 1
ATOM 2526 C C . ASN B 1 62 ? 16.688 20.359 4.402 1 81.5 62 ASN B C 1
ATOM 2528 O O . ASN B 1 62 ? 16.859 19.188 4.746 1 81.5 62 ASN B O 1
ATOM 2532 N N . ILE B 1 63 ? 15.844 20.766 3.549 1 90.44 63 ILE B N 1
ATOM 2533 C CA . ILE B 1 63 ? 14.891 19.812 3.004 1 90.44 63 ILE B CA 1
ATOM 2534 C C . ILE B 1 63 ? 15.234 19.516 1.545 1 90.44 63 ILE B C 1
ATOM 2536 O O . ILE B 1 63 ? 15.594 20.422 0.788 1 90.44 63 ILE B O 1
ATOM 2540 N N . PRO B 1 64 ? 15.188 18.25 1.193 1 91.38 64 PRO B N 1
ATOM 2541 C CA . PRO B 1 64 ? 15.453 17.922 -0.208 1 91.38 64 PRO B CA 1
ATOM 2542 C C . PRO B 1 64 ? 14.594 18.719 -1.179 1 91.38 64 PRO B C 1
ATOM 2544 O O . PRO B 1 64 ? 13.414 18.953 -0.91 1 91.38 64 PRO B O 1
ATOM 2547 N N . ASN B 1 65 ? 15.18 19.047 -2.314 1 86.12 65 ASN B N 1
ATOM 2548 C CA . ASN B 1 65 ? 14.438 19.734 -3.361 1 86.12 65 ASN B CA 1
ATOM 2549 C C . ASN B 1 65 ? 13.227 18.922 -3.814 1 86.12 65 ASN B C 1
ATOM 2551 O O . ASN B 1 65 ? 13.32 17.703 -4 1 86.12 65 ASN B O 1
ATOM 2555 N N . GLY B 1 66 ? 12.102 19.594 -3.82 1 87.69 66 GLY B N 1
ATOM 2556 C CA . GLY B 1 66 ? 10.898 18.953 -4.332 1 87.69 66 GLY B CA 1
ATOM 2557 C C . GLY B 1 66 ? 10.078 18.281 -3.25 1 87.69 66 GLY B C 1
ATOM 2558 O O . GLY B 1 66 ? 8.938 17.875 -3.492 1 87.69 66 GLY B O 1
ATOM 2559 N N . ALA B 1 67 ? 10.672 18.188 -2.096 1 92.5 67 ALA B N 1
ATOM 2560 C CA . ALA B 1 67 ? 9.93 17.547 -1.009 1 92.5 67 ALA B CA 1
ATOM 2561 C C . ALA B 1 67 ? 8.805 18.453 -0.519 1 92.5 67 ALA B C 1
ATOM 2563 O O . ALA B 1 67 ? 7.695 17.984 -0.249 1 92.5 67 ALA B O 1
ATOM 2564 N N . ASN B 1 68 ? 9.148 19.703 -0.386 1 91.38 68 ASN B N 1
ATOM 2565 C CA . ASN B 1 68 ? 8.133 20.688 -0.003 1 91.38 68 ASN B CA 1
ATOM 2566 C C . ASN B 1 68 ? 7.328 21.156 -1.208 1 91.38 68 ASN B C 1
ATOM 2568 O O . ASN B 1 68 ? 7.852 21.844 -2.082 1 91.38 68 ASN B O 1
ATOM 2572 N N . MET B 1 69 ? 6.109 20.844 -1.189 1 88.56 69 MET B N 1
ATOM 2573 C CA . MET B 1 69 ? 5.25 21.203 -2.314 1 88.56 69 MET B CA 1
ATOM 2574 C C . MET B 1 69 ? 4.176 22.188 -1.885 1 88.56 69 MET B C 1
ATOM 2576 O O . MET B 1 69 ? 3.199 22.406 -2.607 1 88.56 69 MET B O 1
ATOM 2580 N N . GLY B 1 70 ? 4.359 22.672 -0.673 1 86.06 70 GLY B N 1
ATOM 2581 C CA . GLY B 1 70 ? 3.428 23.672 -0.173 1 86.06 70 GLY B CA 1
ATOM 2582 C C . GLY B 1 70 ? 2.08 23.094 0.212 1 86.06 70 GLY B C 1
ATOM 2583 O O . GLY B 1 70 ? 1.063 23.797 0.162 1 86.06 70 GLY B O 1
ATOM 2584 N N . LEU B 1 71 ? 2.117 21.859 0.529 1 86.62 71 LEU B N 1
ATOM 2585 C CA . LEU B 1 71 ? 0.894 21.172 0.926 1 86.62 71 LEU B CA 1
ATOM 2586 C C . LEU B 1 71 ? 0.805 21.062 2.443 1 86.62 71 LEU B C 1
ATOM 2588 O O . LEU B 1 71 ? 1.819 21.156 3.139 1 86.62 71 LEU B O 1
ATOM 2592 N N . GLY B 1 72 ? -0.382 20.953 2.959 1 89.94 72 GLY B N 1
ATOM 2593 C CA . GLY B 1 72 ? -0.592 20.797 4.391 1 89.94 72 GLY B CA 1
ATOM 2594 C C . GLY B 1 72 ? -1.48 21.875 4.98 1 89.94 72 GLY B C 1
ATOM 2595 O O . GLY B 1 72 ? -1.982 22.734 4.258 1 89.94 72 GLY B O 1
ATOM 2596 N N . CYS B 1 73 ? -1.633 21.812 6.281 1 92.06 73 CYS B N 1
ATOM 2597 C CA . CYS B 1 73 ? -2.49 22.781 6.957 1 92.06 73 CYS B CA 1
ATOM 2598 C C . CYS B 1 73 ? -1.969 23.078 8.359 1 92.06 73 CYS B C 1
ATOM 2600 O O . CYS B 1 73 ? -2.695 23.641 9.188 1 92.06 73 CYS B O 1
ATOM 2602 N N . GLY B 1 74 ? -0.779 22.656 8.586 1 93.69 74 GLY B N 1
ATOM 2603 C CA . GLY B 1 74 ? -0.112 22.906 9.859 1 93.69 74 GLY B CA 1
ATOM 2604 C C . GLY B 1 74 ? 1.263 22.281 9.945 1 93.69 74 GLY B C 1
ATOM 2605 O O . GLY B 1 74 ? 1.854 21.922 8.922 1 93.69 74 GLY B O 1
ATOM 2606 N N . ASN B 1 75 ? 1.83 22.25 11.156 1 94.94 75 ASN B N 1
ATOM 2607 C CA . ASN B 1 75 ? 3.166 21.703 11.375 1 94.94 75 ASN B CA 1
ATOM 2608 C C . ASN B 1 75 ? 3.158 20.625 12.461 1 94.94 75 ASN B C 1
ATOM 2610 O O . ASN B 1 75 ? 3.412 20.906 13.633 1 94.94 75 ASN B O 1
ATOM 2614 N N . PRO B 1 76 ? 3.012 19.391 12.008 1 94.81 76 PRO B N 1
ATOM 2615 C CA . PRO B 1 76 ? 2.969 18.312 13 1 94.81 76 PRO B CA 1
ATOM 2616 C C . PRO B 1 76 ? 4.277 18.156 13.766 1 94.81 76 PRO B C 1
ATOM 2618 O O . PRO B 1 76 ? 4.293 17.594 14.867 1 94.81 76 PRO B O 1
ATOM 2621 N N . GLN B 1 77 ? 5.363 18.672 13.273 1 93.75 77 GLN B N 1
ATOM 2622 C CA . GLN B 1 77 ? 6.652 18.578 13.953 1 93.75 77 GLN B CA 1
ATOM 2623 C C . GLN B 1 77 ? 6.625 19.312 15.289 1 93.75 77 GLN B C 1
ATOM 2625 O O . GLN B 1 77 ? 7.227 18.875 16.266 1 93.75 77 GLN B O 1
ATOM 2630 N N . ALA B 1 78 ? 5.957 20.391 15.281 1 89.56 78 ALA B N 1
ATOM 2631 C CA . ALA B 1 78 ? 5.906 21.266 16.453 1 89.56 78 ALA B CA 1
ATOM 2632 C C . ALA B 1 78 ? 5.113 20.625 17.578 1 89.56 78 ALA B C 1
ATOM 2634 O O . ALA B 1 78 ? 5.266 21 18.75 1 89.56 78 ALA B O 1
ATOM 2635 N N . ILE B 1 79 ? 4.367 19.672 17.297 1 93.5 79 ILE B N 1
ATOM 2636 C CA . ILE B 1 79 ? 3.457 19.062 18.25 1 93.5 79 ILE B CA 1
ATOM 2637 C C . ILE B 1 79 ? 3.992 17.688 18.672 1 93.5 79 ILE B C 1
ATOM 2639 O O . ILE B 1 79 ? 3.668 17.203 19.75 1 93.5 79 ILE B O 1
ATOM 2643 N N . ALA B 1 80 ? 4.805 17 17.875 1 95.25 80 ALA B N 1
ATOM 2644 C CA . ALA B 1 80 ? 5.129 15.586 17.984 1 95.25 80 ALA B CA 1
ATOM 2645 C C . ALA B 1 80 ? 6.141 15.344 19.109 1 95.25 80 ALA B C 1
ATOM 2647 O O . ALA B 1 80 ? 6.203 14.242 19.656 1 95.25 80 ALA B O 1
ATOM 2648 N N . GLU B 1 81 ? 6.969 16.344 19.469 1 96.19 81 GLU B N 1
ATOM 2649 C CA . GLU B 1 81 ? 8 16.203 20.484 1 96.19 81 GLU B CA 1
ATOM 2650 C C . GLU B 1 81 ? 8.859 14.961 20.234 1 96.19 81 GLU B C 1
ATOM 2652 O O . GLU B 1 81 ? 9.016 14.117 21.125 1 96.19 81 GLU B O 1
ATOM 2657 N N . LEU B 1 82 ? 9.406 14.852 19.094 1 98.44 82 LEU B N 1
ATOM 2658 C CA . LEU B 1 82 ? 10.156 13.68 18.656 1 98.44 82 LEU B CA 1
ATOM 2659 C C . LEU B 1 82 ? 11.422 13.508 19.484 1 98.44 82 LEU B C 1
ATOM 2661 O O . LEU B 1 82 ? 12.086 14.492 19.828 1 98.44 82 LEU B O 1
ATOM 2665 N N . LYS B 1 83 ? 11.742 12.328 19.812 1 98.25 83 LYS B N 1
ATOM 2666 C CA . LYS B 1 83 ? 12.93 11.984 20.594 1 98.25 83 LYS B CA 1
ATOM 2667 C C . LYS B 1 83 ? 13.844 11.039 19.812 1 98.25 83 LYS B C 1
ATOM 2669 O O . LYS B 1 83 ? 13.375 10.25 19 1 98.25 83 LYS B O 1
ATOM 2674 N N . GLU B 1 84 ? 15.094 11.109 20.172 1 98.38 84 GLU B N 1
ATOM 2675 C CA . GLU B 1 84 ? 16.078 10.219 19.562 1 98.38 84 GLU B CA 1
ATOM 2676 C C . GLU B 1 84 ? 15.688 8.758 19.766 1 98.38 84 GLU B C 1
ATOM 2678 O O . GLU B 1 84 ? 15.25 8.367 20.844 1 98.38 84 GLU B O 1
ATOM 2683 N N . GLY B 1 85 ? 15.828 7.996 18.703 1 98.69 85 GLY B N 1
ATOM 2684 C CA . GLY B 1 85 ? 15.609 6.559 18.781 1 98.69 85 GLY B CA 1
ATOM 2685 C C . GLY B 1 85 ? 14.18 6.156 18.453 1 98.69 85 GLY B C 1
ATOM 2686 O O . GLY B 1 85 ? 13.891 4.973 18.266 1 98.69 85 GLY B O 1
ATOM 2687 N N . GLU B 1 86 ? 13.289 7.117 18.25 1 98.88 86 GLU B N 1
ATOM 2688 C CA . GLU B 1 86 ? 11.883 6.805 18.016 1 98.88 86 GLU B CA 1
ATOM 2689 C C . GLU B 1 86 ? 11.633 6.41 16.562 1 98.88 86 GLU B C 1
ATOM 2691 O O . GLU B 1 86 ? 12.398 6.793 15.672 1 98.88 86 GLU B O 1
ATOM 2696 N N . THR B 1 87 ? 10.641 5.586 16.375 1 98.94 87 THR B N 1
ATOM 2697 C CA . THR B 1 87 ? 10.094 5.301 15.055 1 98.94 87 THR B CA 1
ATOM 2698 C C . THR B 1 87 ? 8.875 6.176 14.766 1 98.94 87 THR B C 1
ATOM 2700 O O . THR B 1 87 ? 7.895 6.145 15.516 1 98.94 87 THR B O 1
ATOM 2703 N N . VAL B 1 88 ? 8.945 6.98 13.68 1 98.94 88 VAL B N 1
ATOM 2704 C CA . VAL B 1 88 ? 7.887 7.902 13.289 1 98.94 88 VAL B CA 1
ATOM 2705 C C . VAL B 1 88 ? 7.195 7.391 12.031 1 98.94 88 VAL B C 1
ATOM 2707 O O . VAL B 1 88 ? 7.852 6.91 11.102 1 98.94 88 VAL B O 1
ATOM 2710 N N . LEU B 1 89 ? 5.902 7.387 12.0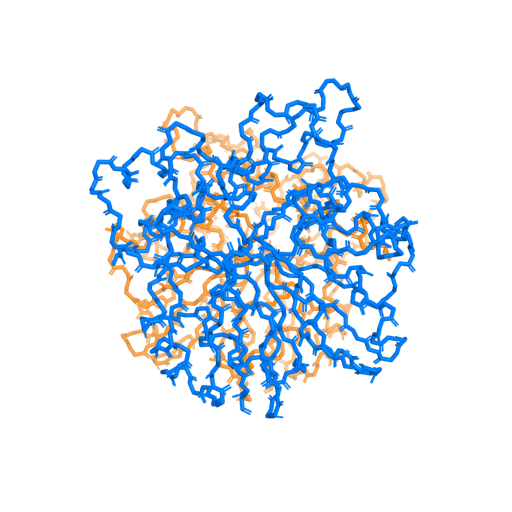7 1 98.94 89 LEU B N 1
ATOM 2711 C CA . LEU B 1 89 ? 5.102 7.074 10.891 1 98.94 89 LEU B CA 1
ATOM 2712 C C . LEU B 1 89 ? 4.355 8.305 10.398 1 98.94 89 LEU B C 1
ATOM 2714 O O . LEU B 1 89 ? 3.627 8.945 11.156 1 98.94 89 LEU B O 1
ATOM 2718 N N . ASP B 1 90 ? 4.574 8.688 9.172 1 98.94 90 ASP B N 1
ATOM 2719 C CA . ASP B 1 90 ? 3.889 9.797 8.523 1 98.94 90 ASP B CA 1
ATOM 2720 C C . ASP B 1 90 ? 2.773 9.305 7.605 1 98.94 90 ASP B C 1
ATOM 2722 O O . ASP B 1 90 ? 3.041 8.648 6.594 1 98.94 90 ASP B O 1
ATOM 2726 N N . LEU B 1 91 ? 1.504 9.586 7.906 1 98.88 91 LEU B N 1
ATOM 2727 C CA . LEU B 1 91 ? 0.363 9.219 7.074 1 98.88 91 LEU B CA 1
ATOM 2728 C C . LEU B 1 91 ? 0.162 10.227 5.953 1 98.88 91 LEU B C 1
ATOM 2730 O O . LEU B 1 91 ? -0.106 11.406 6.211 1 98.88 91 LEU B O 1
ATOM 2734 N N . GLY B 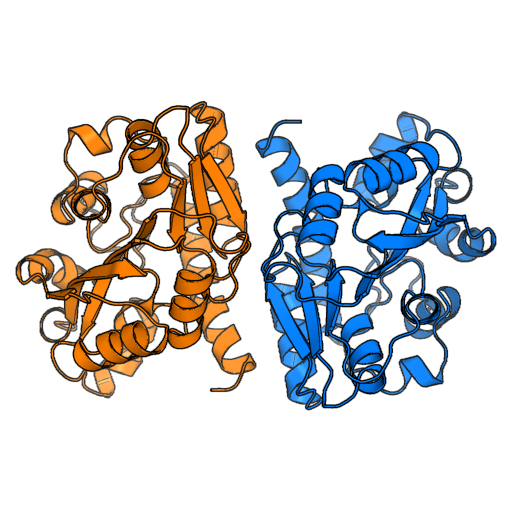1 92 ? 0.168 9.727 4.707 1 98.06 92 GLY B N 1
ATOM 2735 C CA . GLY B 1 92 ? 0.146 10.648 3.584 1 98.06 92 GLY B CA 1
ATOM 2736 C C . GLY B 1 92 ? 1.416 11.469 3.459 1 98.06 92 GLY B C 1
ATOM 2737 O O . GLY B 1 92 ? 1.375 12.695 3.52 1 98.06 92 GLY B O 1
ATOM 2738 N N . SER B 1 93 ? 2.51 10.805 3.176 1 98.5 93 SER B N 1
ATOM 2739 C CA . SER B 1 93 ? 3.824 11.414 3.348 1 98.5 93 SER B CA 1
ATOM 2740 C C . SER B 1 93 ? 4.191 12.281 2.148 1 98.5 93 SER B C 1
ATOM 2742 O O . SER B 1 93 ? 5.129 13.078 2.217 1 98.5 93 SER B O 1
ATOM 2744 N N . GLY B 1 94 ? 3.498 12.086 0.993 1 96.81 94 GLY B N 1
ATOM 2745 C CA . GLY B 1 94 ? 3.818 12.852 -0.205 1 96.81 94 GLY B CA 1
ATOM 2746 C C . GLY B 1 94 ? 5.273 12.734 -0.615 1 96.81 94 GLY B C 1
ATOM 2747 O O . GLY B 1 94 ? 5.816 11.625 -0.69 1 96.81 94 GLY B O 1
ATOM 2748 N N . GLY B 1 95 ? 5.875 13.844 -0.894 1 95.81 95 GLY B N 1
ATOM 2749 C CA . GLY B 1 95 ? 7.266 13.867 -1.31 1 95.81 95 GLY B CA 1
ATOM 2750 C C . GLY B 1 95 ? 8.234 13.68 -0.157 1 95.81 95 GLY B C 1
ATOM 2751 O O . GLY B 1 95 ? 9.453 13.703 -0.353 1 95.81 95 GLY B O 1
ATOM 2752 N N . GLY B 1 96 ? 7.762 13.516 1.003 1 98 96 GLY B N 1
ATOM 2753 C CA . GLY B 1 96 ? 8.578 13.148 2.15 1 98 96 GLY B CA 1
ATOM 2754 C C . GLY B 1 96 ? 8.93 14.336 3.027 1 98 96 GLY B C 1
ATOM 2755 O O . GLY B 1 96 ? 9.789 14.234 3.912 1 98 96 GLY B O 1
ATOM 2756 N N . PHE B 1 97 ? 8.297 15.539 2.828 1 96.75 97 PHE B N 1
ATOM 2757 C CA . PHE B 1 97 ? 8.664 16.781 3.486 1 96.75 97 PHE B CA 1
ATOM 2758 C C . PHE B 1 97 ? 8.727 16.594 4.996 1 96.75 97 PHE B C 1
ATOM 2760 O O . PHE B 1 97 ? 9.781 16.781 5.609 1 96.75 97 PHE B O 1
ATOM 2767 N N . ASP B 1 98 ? 7.66 16.141 5.609 1 97.81 98 ASP B N 1
ATOM 2768 C CA . ASP B 1 98 ? 7.609 15.992 7.062 1 97.81 98 ASP B CA 1
ATOM 2769 C C . ASP B 1 98 ? 8.5 14.852 7.531 1 97.81 98 ASP B C 1
ATOM 2771 O O . ASP B 1 98 ? 9.031 14.883 8.641 1 97.81 98 ASP B O 1
ATOM 2775 N N . CYS B 1 99 ? 8.695 13.828 6.711 1 98.56 99 CYS B N 1
ATOM 2776 C CA . CYS B 1 99 ? 9.602 12.734 7.039 1 98.56 99 CYS B CA 1
ATOM 2777 C C . CYS B 1 99 ? 11.039 13.227 7.152 1 98.56 99 CYS B C 1
ATOM 2779 O O . CYS B 1 99 ? 11.75 12.883 8.102 1 98.56 99 CYS B O 1
ATOM 2781 N N . PHE B 1 100 ? 11.445 14.062 6.223 1 97.94 100 PHE B N 1
ATOM 2782 C CA . PHE B 1 100 ? 12.82 14.547 6.191 1 97.94 100 PHE B CA 1
ATOM 2783 C C . PHE B 1 100 ? 13.078 15.516 7.34 1 97.94 100 PHE B C 1
ATOM 2785 O O . PHE B 1 100 ? 14.203 15.625 7.828 1 97.94 100 PHE B O 1
ATOM 2792 N N . LEU B 1 101 ? 12.039 16.219 7.793 1 97.31 101 LEU B N 1
ATOM 2793 C CA . LEU B 1 101 ? 12.164 17.062 8.969 1 97.31 101 LEU B CA 1
ATOM 2794 C C . LEU B 1 101 ? 12.281 16.219 10.234 1 97.31 101 LEU B C 1
ATOM 2796 O O . LEU B 1 101 ? 13 16.594 11.172 1 97.31 101 LEU B O 1
ATOM 2800 N N . ALA B 1 102 ? 11.617 15.055 10.273 1 98 102 ALA B N 1
ATOM 2801 C CA . ALA B 1 102 ? 11.602 14.188 11.445 1 98 102 ALA B CA 1
ATOM 2802 C C . ALA B 1 102 ? 12.906 13.406 11.57 1 98 102 ALA B C 1
ATOM 2804 O O . ALA B 1 102 ? 13.344 13.094 12.68 1 98 102 ALA B O 1
ATOM 2805 N N . SER B 1 103 ? 13.547 13.062 10.5 1 97.88 103 SER B N 1
ATOM 2806 C CA . SER B 1 103 ? 14.688 12.156 10.414 1 97.88 103 SER B CA 1
ATOM 2807 C C . SER B 1 103 ? 15.812 12.594 11.352 1 97.88 103 SER B C 1
ATOM 2809 O O . SER B 1 103 ? 16.25 11.82 12.195 1 97.88 103 SER B O 1
ATOM 2811 N N . PRO B 1 104 ? 16.25 13.906 11.273 1 96.38 104 PRO B N 1
ATOM 2812 C CA . PRO B 1 104 ? 17.344 14.297 12.164 1 96.38 104 PRO B CA 1
ATOM 2813 C C . PRO B 1 104 ? 16.922 14.352 13.633 1 96.38 104 PRO B C 1
ATOM 2815 O O . PRO B 1 104 ? 17.766 14.195 14.523 1 96.38 104 PRO B O 1
ATOM 2818 N N . LYS B 1 105 ? 15.688 14.562 13.898 1 96.94 105 LYS B N 1
ATOM 2819 C CA . LYS B 1 105 ? 15.211 14.672 15.273 1 96.94 105 LYS B CA 1
ATOM 2820 C C . LYS B 1 105 ? 15.242 13.32 15.984 1 96.94 105 LYS B C 1
ATOM 2822 O O . LYS B 1 105 ? 15.516 13.242 17.188 1 96.94 105 LYS B O 1
ATOM 2827 N N . VAL B 1 106 ? 14.992 12.227 15.219 1 98.25 106 VAL B N 1
ATOM 2828 C CA . VAL B 1 106 ? 14.969 10.914 15.844 1 98.25 106 VAL B CA 1
ATOM 2829 C C . VAL B 1 106 ? 16.359 10.289 15.789 1 98.25 106 VAL B C 1
ATOM 2831 O O . VAL B 1 106 ? 16.609 9.25 16.406 1 98.25 106 VAL B O 1
ATOM 2834 N N . GLY B 1 107 ? 17.266 10.836 14.984 1 97 107 GLY B N 1
ATOM 2835 C CA . GLY B 1 107 ? 18.656 10.422 14.961 1 97 107 GLY B CA 1
ATOM 2836 C C . GLY B 1 107 ? 18.875 9.094 14.25 1 97 107 GLY B C 1
ATOM 2837 O O . GLY B 1 107 ? 17.922 8.484 13.766 1 97 107 GLY B O 1
ATOM 2838 N N . ASP B 1 108 ? 20.094 8.57 14.281 1 95.25 108 ASP B N 1
ATOM 2839 C CA . ASP B 1 108 ? 20.531 7.402 13.523 1 95.25 108 ASP B CA 1
ATOM 2840 C C . ASP B 1 108 ? 19.922 6.125 14.086 1 95.25 108 ASP B C 1
ATOM 2842 O O . ASP B 1 108 ? 19.828 5.113 13.383 1 95.25 108 ASP B O 1
ATOM 2846 N N . LYS B 1 109 ? 19.547 6.277 15.312 1 97.5 109 LYS B N 1
ATOM 2847 C CA . LYS B 1 109 ? 18.953 5.094 15.93 1 97.5 109 LYS B CA 1
ATOM 2848 C C . LYS B 1 109 ? 17.438 5.082 15.75 1 97.5 109 LYS B C 1
ATOM 2850 O O . LYS B 1 109 ? 16.766 4.086 16.047 1 97.5 109 LYS B O 1
ATOM 2855 N N . GLY B 1 110 ? 16.906 6.215 15.32 1 98.62 110 GLY B N 1
ATOM 2856 C CA . GLY B 1 110 ? 15.484 6.293 15.008 1 98.62 110 GLY B CA 1
ATOM 2857 C C . GLY B 1 110 ? 15.164 5.941 13.57 1 98.62 110 GLY B C 1
ATOM 2858 O O . GLY B 1 110 ? 16.062 5.648 12.781 1 98.62 110 GLY B O 1
ATOM 2859 N N . ARG B 1 111 ? 13.922 5.844 13.242 1 98.5 111 ARG B N 1
ATOM 2860 C CA . ARG B 1 111 ? 13.453 5.508 11.898 1 98.5 111 ARG B CA 1
ATOM 2861 C C . ARG B 1 111 ? 12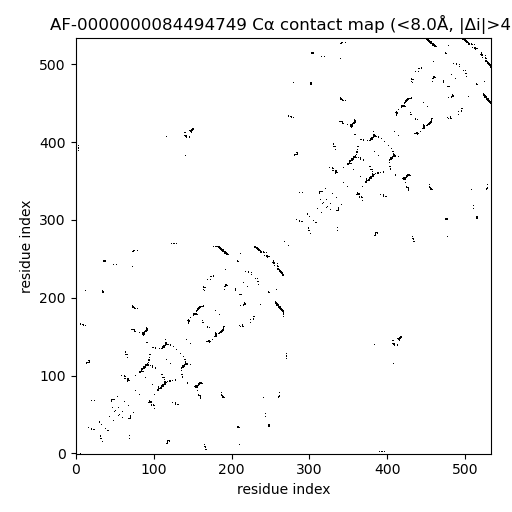.203 6.305 11.547 1 98.5 111 ARG B C 1
ATOM 2863 O O . ARG B 1 111 ? 11.359 6.566 12.406 1 98.5 111 ARG B O 1
ATOM 2870 N N . VAL B 1 112 ? 12.125 6.707 10.289 1 98.88 112 VAL B N 1
ATOM 2871 C CA . VAL B 1 112 ? 10.945 7.406 9.789 1 98.88 112 VAL B CA 1
ATOM 2872 C C . VAL B 1 112 ? 10.352 6.633 8.609 1 98.88 112 VAL B C 1
ATOM 2874 O O . VAL B 1 112 ? 11.055 6.301 7.66 1 98.88 112 VAL B O 1
ATOM 2877 N N . ILE B 1 113 ? 9.07 6.324 8.711 1 98.94 113 ILE B N 1
ATOM 2878 C CA . ILE B 1 113 ? 8.336 5.629 7.66 1 98.94 113 ILE B CA 1
ATOM 2879 C C . ILE B 1 113 ? 7.242 6.539 7.102 1 98.94 113 ILE B C 1
ATOM 2881 O O . ILE B 1 113 ? 6.422 7.07 7.855 1 98.94 113 ILE B O 1
ATOM 2885 N N . GLY B 1 114 ? 7.305 6.793 5.836 1 98.94 114 GLY B N 1
ATOM 2886 C CA . GLY B 1 114 ? 6.211 7.473 5.156 1 98.94 114 GLY B CA 1
ATOM 2887 C C . GLY B 1 114 ? 5.328 6.535 4.355 1 98.94 114 GLY B C 1
ATOM 2888 O O . GLY B 1 114 ? 5.824 5.66 3.645 1 98.94 114 GLY B O 1
ATOM 2889 N N . VAL B 1 115 ? 4.031 6.672 4.488 1 98.94 115 VAL B N 1
ATOM 2890 C CA . VAL B 1 115 ? 3.076 5.898 3.699 1 98.94 115 VAL B CA 1
ATOM 2891 C C . VAL B 1 115 ? 2.252 6.836 2.82 1 98.94 115 VAL B C 1
ATOM 2893 O O . VAL B 1 115 ? 1.744 7.855 3.293 1 98.94 115 VAL B O 1
ATOM 2896 N N . ASP B 1 116 ? 2.141 6.562 1.592 1 98.75 116 ASP B N 1
ATOM 2897 C CA . ASP B 1 116 ? 1.341 7.309 0.628 1 98.75 116 ASP B CA 1
ATOM 2898 C C . ASP B 1 116 ? 0.741 6.383 -0.426 1 98.75 116 ASP B C 1
ATOM 2900 O O . ASP B 1 116 ? 1.384 5.422 -0.854 1 98.75 116 ASP B O 1
ATOM 2904 N N . MET B 1 117 ? -0.438 6.68 -0.836 1 98.31 117 MET B N 1
ATOM 2905 C CA . MET B 1 117 ? -1.109 5.781 -1.77 1 98.31 117 MET B CA 1
ATOM 2906 C C . MET B 1 117 ? -0.766 6.137 -3.213 1 98.31 117 MET B C 1
ATOM 2908 O O . MET B 1 117 ? -1.146 5.418 -4.141 1 98.31 117 MET B O 1
ATOM 2912 N N . THR B 1 118 ? -0.074 7.258 -3.471 1 97.25 118 THR B N 1
ATOM 2913 C CA . THR B 1 118 ? 0.254 7.754 -4.805 1 97.25 118 THR B CA 1
ATOM 2914 C C . THR B 1 118 ? 1.628 7.254 -5.242 1 97.25 118 THR B C 1
ATOM 2916 O O . THR B 1 118 ? 2.652 7.75 -4.77 1 97.25 118 THR B O 1
ATOM 2919 N N . PRO B 1 119 ? 1.713 6.348 -6.285 1 97.62 119 PRO B N 1
ATOM 2920 C CA . PRO B 1 119 ? 3.004 5.809 -6.719 1 97.62 119 PRO B CA 1
ATOM 2921 C C . PRO B 1 119 ? 3.994 6.902 -7.117 1 97.62 119 PRO B C 1
ATOM 2923 O O . PRO B 1 119 ? 5.188 6.797 -6.824 1 97.62 119 PRO B O 1
ATOM 2926 N N . GLU B 1 120 ? 3.494 7.934 -7.746 1 95.94 120 GLU B N 1
ATOM 2927 C CA . GLU B 1 120 ? 4.352 9.031 -8.18 1 95.94 120 GLU B CA 1
ATOM 2928 C C . GLU B 1 120 ? 4.953 9.766 -6.98 1 95.94 120 GLU B C 1
ATOM 2930 O O . GLU B 1 120 ? 6.102 10.211 -7.031 1 95.94 120 GLU B O 1
ATOM 2935 N N . MET B 1 121 ? 4.172 9.93 -5.902 1 97.5 121 MET B N 1
ATOM 2936 C CA . MET B 1 121 ? 4.711 10.523 -4.68 1 97.5 121 MET B CA 1
ATOM 2937 C C . MET B 1 121 ? 5.777 9.633 -4.062 1 97.5 121 MET B C 1
ATOM 2939 O O . MET B 1 121 ? 6.812 10.117 -3.604 1 97.5 121 MET B O 1
ATOM 2943 N N . ILE B 1 122 ? 5.551 8.289 -4.086 1 98.38 122 ILE B N 1
ATOM 2944 C CA . ILE B 1 122 ? 6.492 7.324 -3.535 1 98.38 122 ILE B CA 1
ATOM 2945 C C . ILE B 1 122 ? 7.805 7.375 -4.316 1 98.38 122 ILE B C 1
ATOM 2947 O O . ILE B 1 122 ? 8.883 7.398 -3.725 1 98.38 122 ILE B O 1
ATOM 2951 N N . THR B 1 123 ? 7.695 7.398 -5.621 1 97.19 123 THR B N 1
ATOM 2952 C CA . THR B 1 123 ? 8.891 7.504 -6.457 1 97.19 123 THR B CA 1
ATOM 2953 C C . THR B 1 123 ? 9.664 8.773 -6.133 1 97.19 123 THR B C 1
ATOM 2955 O O . THR B 1 123 ? 10.883 8.742 -5.961 1 97.19 123 THR B O 1
ATOM 2958 N N . LYS B 1 124 ? 8.961 9.859 -6.02 1 96.06 124 LYS B N 1
ATOM 2959 C CA . LYS B 1 124 ? 9.57 11.148 -5.711 1 96.06 124 LYS B CA 1
ATOM 2960 C C . LYS B 1 124 ? 10.258 11.117 -4.348 1 96.06 124 LYS B C 1
ATOM 2962 O O . LYS B 1 124 ? 11.398 11.57 -4.211 1 96.06 124 LYS B O 1
ATOM 2967 N N . SER B 1 125 ? 9.586 10.633 -3.33 1 97.81 125 SER B N 1
ATOM 2968 C CA . SER B 1 125 ? 10.133 10.617 -1.977 1 97.81 125 SER B CA 1
ATOM 2969 C C . SER B 1 125 ? 11.344 9.703 -1.884 1 97.81 125 SER B C 1
ATOM 2971 O O . SER B 1 125 ? 12.32 10.023 -1.205 1 97.81 125 SER B O 1
ATOM 2973 N N . ARG B 1 126 ? 11.305 8.539 -2.564 1 97.69 126 ARG B N 1
ATOM 2974 C CA . ARG B 1 126 ? 12.453 7.629 -2.57 1 97.69 126 ARG B CA 1
ATOM 2975 C C . ARG B 1 126 ? 13.656 8.266 -3.258 1 97.69 126 ARG B C 1
ATOM 2977 O O . ARG B 1 126 ? 14.789 8.133 -2.791 1 97.69 126 ARG B O 1
ATOM 2984 N N . ASN B 1 127 ? 13.414 8.977 -4.371 1 96.19 127 ASN B N 1
ATOM 2985 C CA . ASN B 1 127 ? 14.484 9.703 -5.051 1 96.19 127 ASN B CA 1
ATOM 2986 C C . ASN B 1 127 ? 15.086 10.773 -4.152 1 96.19 127 ASN B C 1
ATOM 2988 O O . ASN B 1 127 ? 16.312 10.922 -4.086 1 96.19 127 ASN B O 1
ATOM 2992 N N . ASN B 1 128 ? 14.188 11.516 -3.461 1 96.06 128 ASN B N 1
ATOM 2993 C CA . ASN B 1 128 ? 14.641 12.57 -2.559 1 96.06 128 ASN B CA 1
ATOM 2994 C C . ASN B 1 128 ? 15.5 12.008 -1.432 1 96.06 128 ASN B C 1
ATOM 2996 O O . ASN B 1 128 ? 16.516 12.594 -1.069 1 96.06 128 ASN B O 1
ATOM 3000 N N . ALA B 1 129 ? 15.102 10.891 -0.896 1 96.88 129 ALA B N 1
ATOM 3001 C CA . ALA B 1 129 ? 15.852 10.258 0.194 1 96.88 129 ALA B CA 1
ATOM 3002 C C . ALA B 1 129 ? 17.25 9.844 -0.264 1 96.88 129 ALA B C 1
ATOM 3004 O O . ALA B 1 129 ? 18.234 10.07 0.439 1 96.88 129 ALA B O 1
ATOM 3005 N N . GLU B 1 130 ? 17.297 9.258 -1.44 1 95.06 130 GLU B N 1
ATOM 3006 C CA . GLU B 1 130 ? 18.578 8.773 -1.959 1 95.06 130 GLU B CA 1
ATOM 3007 C C . GLU B 1 130 ? 19.516 9.93 -2.281 1 95.06 130 GLU B C 1
ATOM 3009 O O . GLU B 1 130 ? 20.688 9.906 -1.905 1 95.06 130 GLU B O 1
ATOM 3014 N N . LYS B 1 131 ? 19.016 10.914 -2.945 1 93 131 LYS B N 1
ATOM 3015 C CA . LYS B 1 131 ? 19.812 12.062 -3.357 1 93 131 LYS B CA 1
ATOM 3016 C C . LYS B 1 131 ? 20.391 12.789 -2.146 1 93 131 LYS B C 1
ATOM 3018 O O . LYS B 1 131 ? 21.5 13.32 -2.203 1 93 131 LYS B O 1
ATOM 3023 N N . SER B 1 132 ? 19.625 12.805 -1.115 1 93.62 132 SER B N 1
ATOM 3024 C CA . SER B 1 132 ? 20.031 13.578 0.056 1 93.62 132 SER B CA 1
ATOM 3025 C C . SER B 1 132 ? 20.641 12.68 1.127 1 93.62 132 SER B C 1
ATOM 3027 O O . SER B 1 132 ? 20.891 13.125 2.246 1 93.62 132 SER B O 1
ATOM 3029 N N . GLN B 1 133 ? 20.719 11.367 0.886 1 92.62 133 GLN B N 1
ATOM 3030 C CA . GLN B 1 133 ? 21.422 10.375 1.688 1 92.62 133 GLN B CA 1
ATOM 3031 C C . GLN B 1 133 ? 20.797 10.227 3.068 1 92.62 133 GLN B C 1
ATOM 3033 O O . GLN B 1 133 ? 21.5 10.234 4.082 1 92.62 133 GLN B O 1
ATOM 3038 N N . PHE B 1 134 ? 19.516 10.32 3.072 1 94.19 134 PHE B N 1
ATOM 3039 C CA . PHE B 1 134 ? 18.797 9.93 4.277 1 94.19 134 PHE B CA 1
ATOM 3040 C C . PHE B 1 134 ? 18.766 8.414 4.418 1 94.19 134 PHE B C 1
ATOM 3042 O O . PHE B 1 134 ? 18.188 7.719 3.58 1 94.19 134 PHE B O 1
ATOM 3049 N N . ASN B 1 135 ? 19.25 7.91 5.504 1 93.81 135 ASN B N 1
ATOM 3050 C CA . ASN B 1 135 ? 19.422 6.465 5.613 1 93.81 135 ASN B CA 1
ATOM 3051 C C . ASN B 1 135 ? 18.422 5.859 6.59 1 93.81 135 ASN B C 1
ATOM 3053 O O . ASN B 1 135 ? 18.266 4.637 6.648 1 93.81 135 ASN B O 1
ATOM 3057 N N . ASN B 1 136 ? 17.75 6.723 7.293 1 97.31 136 ASN B N 1
ATOM 3058 C CA . ASN B 1 136 ? 16.812 6.191 8.273 1 97.31 136 ASN B CA 1
ATOM 3059 C C . ASN B 1 136 ? 15.367 6.539 7.914 1 97.31 136 ASN B C 1
ATOM 3061 O O . ASN B 1 136 ? 14.508 6.641 8.789 1 97.31 136 ASN B O 1
ATOM 3065 N N . VAL B 1 137 ? 15.141 6.828 6.609 1 98.06 137 VAL B N 1
ATOM 3066 C CA . VAL B 1 137 ? 13.805 7.125 6.105 1 98.06 137 VAL B CA 1
ATOM 3067 C C . VAL B 1 137 ? 13.398 6.09 5.062 1 98.06 137 VAL B C 1
ATOM 3069 O O . VAL B 1 137 ? 14.219 5.68 4.238 1 98.06 137 VAL B O 1
ATOM 3072 N N . GLU B 1 138 ? 12.195 5.633 5.133 1 98 138 GLU B N 1
ATOM 3073 C CA . GLU B 1 138 ? 11.656 4.707 4.145 1 98 138 GLU B CA 1
ATOM 3074 C C . GLU B 1 138 ? 10.242 5.105 3.73 1 98 138 GLU B C 1
ATOM 3076 O O . GLU B 1 138 ? 9.484 5.645 4.539 1 98 138 GLU B O 1
ATOM 3081 N N . PHE B 1 139 ? 9.93 4.855 2.479 1 98.75 139 PHE B N 1
ATOM 3082 C CA . PHE B 1 139 ? 8.617 5.207 1.946 1 98.75 139 PHE B CA 1
ATOM 3083 C C . PHE B 1 139 ? 7.91 3.975 1.393 1 98.75 139 PHE B C 1
ATOM 3085 O O . PHE B 1 139 ? 8.5 3.203 0.634 1 98.75 139 PHE B O 1
ATOM 3092 N N . ARG B 1 140 ? 6.672 3.807 1.777 1 98.88 140 ARG B N 1
ATOM 3093 C CA . ARG B 1 140 ? 5.898 2.619 1.439 1 98.88 140 ARG B CA 1
ATOM 3094 C C . ARG B 1 140 ? 4.586 2.996 0.758 1 98.88 140 ARG B C 1
ATOM 3096 O O . ARG B 1 140 ? 3.914 3.943 1.173 1 98.88 140 ARG B O 1
ATOM 3103 N N . LEU B 1 141 ? 4.297 2.26 -0.281 1 98.81 141 LEU B N 1
ATOM 3104 C CA . LEU B 1 141 ? 3.023 2.416 -0.979 1 98.81 141 LEU B CA 1
ATOM 3105 C C . LEU B 1 141 ? 1.886 1.785 -0.185 1 98.81 141 LEU B C 1
ATOM 3107 O O . LEU B 1 141 ? 1.963 0.615 0.196 1 98.81 141 LEU B O 1
ATOM 3111 N N . GLY B 1 142 ? 0.867 2.564 0.048 1 98.75 142 GLY B N 1
ATOM 3112 C CA . GLY B 1 142 ? -0.289 2.02 0.741 1 98.75 142 GLY B CA 1
ATOM 3113 C C . GLY B 1 142 ? -1.343 3.064 1.057 1 98.75 142 GLY B C 1
ATOM 3114 O O . GLY B 1 142 ? -1.08 4.266 0.967 1 98.75 142 GLY B O 1
ATOM 3115 N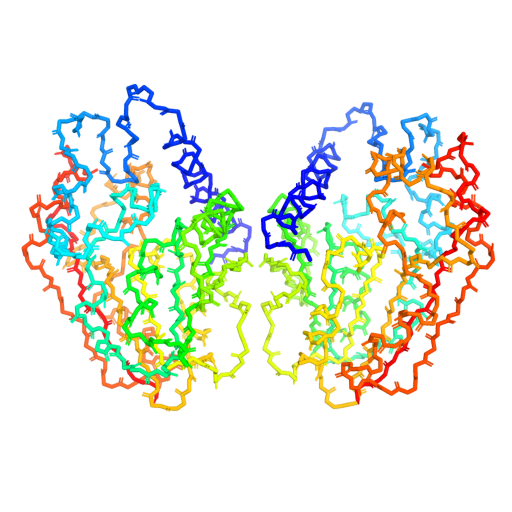 N . GLU B 1 143 ? -2.535 2.594 1.369 1 98.56 143 GLU B N 1
ATOM 3116 C CA . GLU B 1 143 ? -3.615 3.428 1.888 1 98.56 143 GLU B CA 1
ATOM 3117 C C . GLU B 1 143 ? -3.557 3.525 3.408 1 98.56 143 GLU B C 1
ATOM 3119 O O . GLU B 1 143 ? -3.25 2.543 4.09 1 98.56 143 GLU B O 1
ATOM 3124 N N . ILE B 1 144 ? -3.861 4.672 3.926 1 98.62 144 ILE B N 1
ATOM 3125 C CA . ILE B 1 144 ? -3.707 4.871 5.363 1 98.62 144 ILE B CA 1
ATOM 3126 C C . ILE B 1 144 ? -4.789 4.09 6.109 1 98.62 144 ILE B C 1
ATOM 3128 O O . ILE B 1 144 ? -4.711 3.926 7.328 1 98.62 144 ILE B O 1
ATOM 3132 N N . GLU B 1 145 ? -5.824 3.564 5.41 1 98.56 145 GLU B N 1
ATOM 3133 C CA . GLU B 1 145 ? -6.836 2.693 6.008 1 98.56 145 GLU B CA 1
ATOM 3134 C C . GLU B 1 145 ? -6.289 1.286 6.23 1 98.56 145 GLU B C 1
ATOM 3136 O O . GLU B 1 145 ? -6.891 0.488 6.949 1 98.56 145 GLU B O 1
ATOM 3141 N N . ASN B 1 146 ? -5.223 0.911 5.504 1 98.5 146 ASN B N 1
ATOM 3142 C CA . ASN B 1 146 ? -4.508 -0.357 5.625 1 98.5 146 ASN B CA 1
ATOM 3143 C C . ASN B 1 146 ? -2.996 -0.155 5.598 1 98.5 146 ASN B C 1
ATOM 3145 O O . ASN B 1 146 ? -2.381 -0.181 4.531 1 98.5 146 ASN B O 1
ATOM 3149 N N . LEU B 1 147 ? -2.414 -0.063 6.793 1 98.94 147 LEU B N 1
ATOM 3150 C CA . LEU B 1 147 ? -1.032 0.394 6.875 1 98.94 147 LEU B CA 1
ATOM 3151 C C . LEU B 1 147 ? -0.063 -0.762 6.656 1 98.94 147 LEU B C 1
ATOM 3153 O O . LEU B 1 147 ? -0.195 -1.817 7.281 1 98.94 147 LEU B O 1
ATOM 3157 N N . PRO B 1 148 ? 0.844 -0.619 5.781 1 98.94 148 PRO B N 1
ATOM 3158 C CA . PRO B 1 148 ? 1.92 -1.596 5.594 1 98.94 148 PRO B CA 1
ATOM 3159 C C . PRO B 1 148 ? 3.018 -1.475 6.648 1 98.94 148 PRO B C 1
ATOM 3161 O O . PRO B 1 148 ? 4.195 -1.341 6.305 1 98.94 148 PRO B O 1
ATOM 3164 N N . VAL B 1 149 ? 2.627 -1.514 7.855 1 98.88 149 VAL B N 1
ATOM 3165 C CA . VAL B 1 149 ? 3.482 -1.332 9.023 1 98.88 149 VAL B CA 1
ATOM 3166 C C . VAL B 1 149 ? 3.139 -2.379 10.086 1 98.88 149 VAL B C 1
ATOM 3168 O O . VAL B 1 149 ? 1.965 -2.676 10.312 1 98.88 149 VAL B O 1
ATOM 3171 N N . ALA B 1 150 ? 4.117 -2.967 10.664 1 98.88 150 ALA B N 1
ATOM 3172 C CA . ALA B 1 150 ? 3.949 -4.027 11.656 1 98.88 150 ALA B CA 1
ATOM 3173 C C . ALA B 1 150 ? 3.199 -3.516 12.883 1 98.88 150 ALA B C 1
ATOM 3175 O O . ALA B 1 150 ? 3.209 -2.316 13.172 1 98.88 150 ALA B O 1
ATOM 3176 N N . ASP B 1 151 ? 2.557 -4.402 13.602 1 98.88 151 ASP B N 1
ATOM 3177 C CA . ASP B 1 151 ? 1.84 -4.062 14.828 1 98.88 151 ASP B CA 1
ATOM 3178 C C . ASP B 1 151 ? 2.797 -3.535 15.891 1 98.88 151 ASP B C 1
ATOM 3180 O O . ASP B 1 151 ? 3.922 -4.023 16.016 1 98.88 151 ASP B O 1
ATOM 3184 N N . SER B 1 152 ? 2.326 -2.455 16.609 1 98.88 152 SER B N 1
ATOM 3185 C CA . SER B 1 152 ? 3 -1.971 17.812 1 98.88 152 SER B CA 1
ATOM 3186 C C . SER B 1 152 ? 4.48 -1.709 17.547 1 98.88 152 SER B C 1
ATOM 3188 O O . SER B 1 152 ? 5.336 -2.109 18.328 1 98.88 152 SER B O 1
ATOM 3190 N N . SER B 1 153 ? 4.785 -1.073 16.438 1 98.88 153 SER B N 1
ATOM 3191 C CA . SER B 1 153 ? 6.176 -0.888 16.047 1 98.88 153 SER B CA 1
ATOM 3192 C C . SER B 1 153 ? 6.531 0.592 15.945 1 98.88 153 SER B C 1
ATOM 3194 O O . SER B 1 153 ? 7.691 0.944 15.727 1 98.88 153 SER B O 1
ATOM 3196 N N . VAL B 1 154 ? 5.566 1.501 16.125 1 98.94 154 VAL B N 1
ATOM 3197 C CA . VAL B 1 154 ? 5.723 2.934 15.891 1 98.94 154 VAL B CA 1
ATOM 3198 C C . VAL B 1 154 ? 5.582 3.686 17.219 1 98.94 154 VAL B C 1
ATOM 3200 O O . VAL B 1 154 ? 4.715 3.361 18.031 1 98.94 154 VAL B O 1
ATOM 3203 N N . ASP B 1 155 ? 6.363 4.75 17.406 1 98.94 155 ASP B N 1
ATOM 3204 C CA . ASP B 1 155 ? 6.297 5.559 18.625 1 98.94 155 ASP B CA 1
ATOM 3205 C C . ASP B 1 155 ? 5.395 6.773 18.422 1 98.94 155 ASP B C 1
ATOM 3207 O O . ASP B 1 155 ? 4.688 7.191 19.344 1 98.94 155 ASP B O 1
ATOM 3211 N N . VAL B 1 156 ? 5.426 7.344 17.266 1 98.94 156 VAL B N 1
ATOM 3212 C CA . VAL B 1 156 ? 4.711 8.586 16.984 1 98.94 156 VAL B CA 1
ATOM 3213 C C . VAL B 1 156 ? 4.129 8.539 15.57 1 98.94 156 VAL B C 1
ATOM 3215 O O . VAL B 1 156 ? 4.801 8.109 14.633 1 98.94 156 VAL B O 1
ATOM 3218 N N . ILE B 1 157 ? 2.914 8.906 15.445 1 98.94 157 ILE B N 1
ATOM 3219 C CA . ILE B 1 157 ? 2.299 9.086 14.133 1 98.94 157 ILE B CA 1
ATOM 3220 C C . ILE B 1 157 ? 2.061 10.578 13.875 1 98.94 157 ILE B C 1
ATOM 3222 O O . ILE B 1 157 ? 1.462 11.266 14.703 1 98.94 157 ILE B O 1
ATOM 3226 N N . ILE B 1 158 ? 2.562 11.039 12.758 1 98.88 158 ILE B N 1
ATOM 3227 C CA . ILE B 1 158 ? 2.275 12.398 12.305 1 98.88 158 ILE B CA 1
ATOM 3228 C C . ILE B 1 158 ? 1.466 12.352 11.016 1 98.88 158 ILE B C 1
ATOM 3230 O O . ILE B 1 158 ? 1.491 11.352 10.289 1 98.88 158 ILE B O 1
ATOM 3234 N N . SER B 1 159 ? 0.748 13.359 10.758 1 98.44 159 SER B N 1
ATOM 3235 C CA . SER B 1 159 ? -0.019 13.555 9.531 1 98.44 159 SER B CA 1
ATOM 3236 C C . SER B 1 159 ? -0.401 15.016 9.336 1 98.44 159 SER B C 1
ATOM 3238 O O . SER B 1 159 ? -0.634 15.734 10.312 1 98.44 159 SER B O 1
ATOM 3240 N N . ASN B 1 160 ? -0.381 15.438 8.117 1 96.44 160 ASN B N 1
ATOM 3241 C CA . ASN B 1 160 ? -0.636 16.844 7.789 1 96.44 160 ASN B CA 1
ATOM 3242 C C . ASN B 1 160 ? -1.662 16.969 6.668 1 96.44 160 ASN B C 1
ATOM 3244 O O . ASN B 1 160 ? -1.302 17.016 5.488 1 96.44 160 ASN B O 1
ATOM 3248 N N . CYS B 1 161 ? -2.941 17.094 7.086 1 94.25 161 CYS B N 1
ATOM 3249 C CA . CYS B 1 161 ? -4.062 17.391 6.195 1 94.25 161 CYS B CA 1
ATOM 3250 C C . CYS B 1 161 ? -4.344 16.219 5.273 1 94.25 161 CYS B C 1
ATOM 3252 O O . CYS B 1 161 ? -4.629 16.391 4.09 1 94.25 161 CYS B O 1
ATOM 3254 N N . VAL B 1 162 ? -4.324 15 5.844 1 95.88 162 VAL B N 1
ATOM 3255 C CA . VAL B 1 162 ? -4.48 13.805 5.023 1 95.88 162 VAL B CA 1
ATOM 3256 C C . VAL B 1 162 ? -5.695 13.008 5.492 1 95.88 162 VAL B C 1
ATOM 3258 O O . VAL B 1 162 ? -6.438 12.453 4.68 1 95.88 162 VAL B O 1
ATOM 3261 N N . ILE B 1 163 ? -5.961 12.914 6.789 1 96.44 163 ILE B N 1
ATOM 3262 C CA . ILE B 1 163 ? -6.941 12 7.359 1 96.44 163 ILE B CA 1
ATOM 3263 C C . ILE B 1 163 ? -8.328 12.305 6.797 1 96.44 163 ILE B C 1
ATOM 3265 O O . ILE B 1 163 ? -9.086 11.383 6.473 1 96.44 163 ILE B O 1
ATOM 3269 N N . ASN B 1 164 ? -8.633 13.555 6.586 1 92.31 164 ASN B N 1
ATOM 3270 C CA . ASN B 1 164 ? -9.953 13.953 6.098 1 92.31 164 ASN B CA 1
ATOM 3271 C C . ASN B 1 164 ? -10.148 13.555 4.637 1 92.31 164 ASN B C 1
ATOM 3273 O O . ASN B 1 164 ? -11.273 13.578 4.129 1 92.31 164 ASN B O 1
ATOM 3277 N N . LEU B 1 165 ? -9.109 13.234 3.951 1 92.25 165 LEU B N 1
ATOM 3278 C CA . LEU B 1 165 ? -9.211 12.789 2.566 1 92.25 165 LEU B CA 1
ATOM 3279 C C . LEU B 1 165 ? -9.703 11.344 2.496 1 92.25 165 LEU B C 1
ATOM 3281 O O . LEU B 1 165 ? -10.125 10.875 1.436 1 92.25 165 LEU B O 1
ATOM 3285 N N . SER B 1 166 ? -9.578 10.617 3.588 1 94.94 166 SER B N 1
ATOM 3286 C CA . SER B 1 166 ? -9.977 9.211 3.607 1 94.94 166 SER B CA 1
ATOM 3287 C C . SER B 1 166 ? -11.492 9.07 3.719 1 94.94 166 SER B C 1
ATOM 3289 O O . SER B 1 166 ? -12.125 9.742 4.539 1 94.94 166 SER B O 1
ATOM 3291 N N . PRO B 1 167 ? -12.086 8.18 2.988 1 93.69 167 PRO B N 1
ATOM 3292 C CA . PRO B 1 167 ? -13.516 7.91 3.119 1 93.69 167 PRO B CA 1
ATOM 3293 C C . PRO B 1 167 ? -13.844 7.008 4.309 1 93.69 167 PRO B C 1
ATOM 3295 O O . PRO B 1 167 ? -15.023 6.773 4.602 1 93.69 167 PRO B O 1
ATOM 3298 N N . ASN B 1 168 ? -12.898 6.512 4.965 1 96 168 ASN B N 1
ATOM 3299 C CA . ASN B 1 168 ? -13.086 5.609 6.098 1 96 168 ASN B CA 1
ATOM 3300 C C . ASN B 1 168 ? -12.172 5.973 7.266 1 96 168 ASN B C 1
ATOM 3302 O O . ASN B 1 168 ? -11.281 5.203 7.621 1 96 168 ASN B O 1
ATOM 3306 N N . LYS B 1 169 ? -12.492 7.094 7.938 1 97.25 169 LYS B N 1
ATOM 3307 C CA . LYS B 1 169 ? -11.656 7.637 9.008 1 97.25 169 LYS B CA 1
ATOM 3308 C C . LYS B 1 169 ? -11.578 6.672 10.188 1 97.25 169 LYS B C 1
ATOM 3310 O O . LYS B 1 169 ? -10.555 6.59 10.867 1 97.25 169 LYS B O 1
ATOM 3315 N N . LYS B 1 170 ? -12.672 6.008 10.453 1 98.06 170 LYS B N 1
ATOM 3316 C CA . LYS B 1 170 ? -12.672 5.035 11.547 1 98.06 170 LYS B CA 1
ATOM 3317 C C . LYS B 1 170 ? -11.555 4.008 11.367 1 98.06 170 LYS B C 1
ATOM 3319 O O . LYS B 1 170 ? -10.805 3.736 12.305 1 98.06 170 LYS B O 1
ATOM 3324 N N . ARG B 1 171 ? -11.453 3.445 10.18 1 98.31 171 ARG B N 1
ATOM 3325 C CA . ARG B 1 171 ? -10.422 2.445 9.898 1 98.31 171 ARG B CA 1
ATOM 3326 C C . ARG B 1 171 ? -9.031 3.047 10.008 1 98.31 171 ARG B C 1
ATOM 3328 O O . ARG B 1 171 ? -8.086 2.371 10.43 1 98.31 171 ARG B O 1
ATOM 3335 N N . VAL B 1 172 ? -8.859 4.324 9.586 1 98.81 172 VAL B N 1
ATOM 3336 C CA . VAL B 1 172 ? -7.57 5.004 9.695 1 98.81 172 VAL B CA 1
ATOM 3337 C C . VAL B 1 172 ? -7.117 5.027 11.156 1 98.81 172 VAL B C 1
ATOM 3339 O O . VAL B 1 172 ? -5.977 4.676 11.461 1 98.81 172 VAL B O 1
ATOM 3342 N N . PHE B 1 173 ? -8 5.406 12.031 1 98.88 173 PHE B N 1
ATOM 3343 C CA . PHE B 1 173 ? -7.617 5.512 13.43 1 98.88 173 PHE B CA 1
ATOM 3344 C C . PHE B 1 173 ? -7.418 4.129 14.039 1 98.88 173 PHE B C 1
ATOM 3346 O O . PHE B 1 173 ? -6.562 3.945 14.914 1 98.88 173 PHE B O 1
ATOM 3353 N N . ASN B 1 174 ? -8.219 3.09 13.609 1 98.88 174 ASN B N 1
ATOM 3354 C CA . ASN B 1 174 ? -7.977 1.719 14.047 1 98.88 174 ASN B CA 1
ATOM 3355 C C . ASN B 1 174 ? -6.582 1.245 13.648 1 98.88 174 ASN B C 1
ATOM 3357 O O . ASN B 1 174 ? -5.887 0.607 14.445 1 98.88 174 ASN B O 1
ATOM 3361 N N . GLU B 1 175 ? -6.18 1.538 12.422 1 98.94 175 GLU B N 1
ATOM 3362 C CA . GLU B 1 175 ? -4.852 1.166 11.945 1 98.94 175 GLU B CA 1
ATOM 3363 C C . GLU B 1 175 ? -3.76 1.932 12.688 1 98.94 175 GLU B C 1
ATOM 3365 O O . GLU B 1 175 ? -2.719 1.365 13.023 1 98.94 175 GLU B O 1
ATOM 3370 N N . ALA B 1 176 ? -4.027 3.232 12.867 1 98.94 176 ALA B N 1
ATOM 3371 C CA . ALA B 1 176 ? -3.078 4.02 13.656 1 98.94 176 ALA B CA 1
ATOM 3372 C C . ALA B 1 176 ? -2.867 3.404 15.031 1 98.94 176 ALA B C 1
ATOM 3374 O O . ALA B 1 176 ? -1.73 3.277 15.5 1 98.94 176 ALA B O 1
ATOM 3375 N N . TYR B 1 177 ? -3.975 3.008 15.648 1 98.94 177 TYR B N 1
ATOM 3376 C CA . TYR B 1 177 ? -3.895 2.381 16.953 1 98.94 177 TYR B CA 1
ATOM 3377 C C . TYR B 1 177 ? -3.117 1.072 16.891 1 98.94 177 TYR B C 1
ATOM 3379 O O . TYR B 1 177 ? -2.285 0.793 17.766 1 98.94 177 TYR B O 1
ATOM 3387 N N . ARG B 1 178 ? -3.338 0.257 15.891 1 98.88 178 ARG B N 1
ATOM 3388 C CA . ARG B 1 178 ? -2.701 -1.046 15.727 1 98.88 178 ARG B CA 1
ATOM 3389 C C . ARG B 1 178 ? -1.184 -0.91 15.672 1 98.88 178 ARG B C 1
ATOM 3391 O O . ARG B 1 178 ? -0.463 -1.658 16.328 1 98.88 178 ARG B O 1
ATOM 3398 N N . VAL B 1 179 ? -0.654 0.067 14.953 1 98.94 179 VAL B N 1
ATOM 3399 C CA . VAL B 1 179 ? 0.772 0.099 14.648 1 98.94 179 VAL B CA 1
ATOM 3400 C C . VAL B 1 179 ? 1.524 0.828 15.758 1 98.94 179 VAL B C 1
ATOM 3402 O O . VAL B 1 179 ? 2.744 0.694 15.883 1 98.94 179 VAL B O 1
ATOM 3405 N N . LEU B 1 180 ? 0.815 1.651 16.547 1 98.94 180 LEU B N 1
ATOM 3406 C CA . LEU B 1 180 ? 1.465 2.371 17.641 1 98.94 180 LEU B CA 1
ATOM 3407 C C . LEU B 1 180 ? 1.83 1.421 18.766 1 98.94 180 LEU B C 1
ATOM 3409 O O . LEU B 1 180 ? 1.054 0.525 19.109 1 98.94 180 LEU B O 1
ATOM 3413 N N . LYS B 1 181 ? 2.945 1.631 19.328 1 98.88 181 LYS B N 1
ATOM 3414 C CA . LYS B 1 181 ? 3.291 1 20.609 1 98.88 181 LYS B CA 1
ATOM 3415 C C . LYS B 1 181 ? 2.404 1.516 21.734 1 98.88 181 LYS B C 1
ATOM 3417 O O . LYS B 1 181 ? 1.83 2.602 21.625 1 98.88 181 LYS B O 1
ATOM 3422 N N . GLU B 1 182 ? 2.344 0.674 22.812 1 98.69 182 GLU B N 1
ATOM 3423 C CA . GLU B 1 182 ? 1.727 1.218 24.031 1 98.69 182 GLU B CA 1
ATOM 3424 C C . GLU B 1 182 ? 2.432 2.494 24.484 1 98.69 182 GLU B C 1
ATOM 3426 O O . GLU B 1 182 ? 3.662 2.535 24.562 1 98.69 182 GLU B O 1
ATOM 3431 N N . GLY B 1 183 ? 1.688 3.543 24.734 1 98.44 183 GLY B N 1
ATOM 3432 C CA . GLY B 1 183 ? 2.262 4.824 25.109 1 98.44 183 GLY B CA 1
ATOM 3433 C C . GLY B 1 183 ? 2.629 5.691 23.922 1 98.44 183 GLY B C 1
ATOM 3434 O O . GLY B 1 183 ? 3.01 6.852 24.078 1 98.44 183 GLY B O 1
ATOM 3435 N N . GLY B 1 184 ? 2.52 5.086 22.656 1 98.81 184 GLY B N 1
ATOM 3436 C CA . GLY B 1 184 ? 2.748 5.883 21.469 1 98.81 184 GLY B CA 1
ATOM 3437 C C . GLY B 1 184 ? 1.726 6.992 21.297 1 98.81 184 GLY B C 1
ATOM 3438 O O . GLY B 1 184 ? 0.687 7 21.953 1 98.81 184 GLY B O 1
ATOM 3439 N N . ARG B 1 185 ? 1.971 7.957 20.359 1 98.75 185 ARG B N 1
ATOM 3440 C CA . ARG B 1 185 ? 1.115 9.141 20.344 1 98.75 185 ARG B CA 1
ATOM 3441 C C . ARG B 1 185 ? 0.846 9.602 18.922 1 98.75 185 ARG B C 1
ATOM 3443 O O . ARG B 1 185 ? 1.633 9.328 18.016 1 98.75 185 ARG B O 1
ATOM 3450 N N . LEU B 1 186 ? -0.274 10.227 18.812 1 98.88 186 LEU B N 1
ATOM 3451 C CA . LEU B 1 186 ? -0.652 10.945 17.609 1 98.88 186 LEU B CA 1
ATOM 3452 C C . LEU B 1 186 ? -0.242 12.414 17.688 1 98.88 186 LEU B C 1
ATOM 3454 O O . LEU B 1 186 ? -0.363 13.031 18.75 1 98.88 186 LEU B O 1
ATOM 3458 N N . ALA B 1 187 ? 0.281 12.984 16.641 1 98.81 187 ALA B N 1
ATOM 3459 C CA . ALA B 1 187 ? 0.531 14.406 16.422 1 98.81 187 ALA B CA 1
ATOM 3460 C C . ALA B 1 187 ? 0.103 14.836 15.031 1 98.81 187 ALA B C 1
ATOM 3462 O O . ALA B 1 187 ? 0.927 14.898 14.117 1 98.81 187 ALA B O 1
ATOM 3463 N N . ILE B 1 188 ? -1.124 15.219 14.938 1 98.38 188 ILE B N 1
ATOM 3464 C CA . ILE B 1 188 ? -1.753 15.383 13.633 1 98.38 188 ILE B CA 1
ATOM 3465 C C . ILE B 1 188 ? -2.215 16.828 13.461 1 98.38 188 ILE B C 1
ATOM 3467 O O . ILE B 1 188 ? -2.742 17.438 14.398 1 98.38 188 ILE B O 1
ATOM 3471 N N . SER B 1 189 ? -1.965 17.391 12.305 1 96.75 189 SER B N 1
ATOM 3472 C CA . SER B 1 189 ? -2.604 18.625 11.852 1 96.75 189 SER B CA 1
ATOM 3473 C C . SER B 1 189 ? -3.617 18.344 10.742 1 96.75 189 SER B C 1
ATOM 3475 O O . SER B 1 189 ? -3.266 17.797 9.695 1 96.75 189 SER B O 1
ATOM 3477 N N . ASP B 1 190 ? -4.844 18.672 10.969 1 95.75 190 ASP B N 1
ATOM 3478 C CA . ASP B 1 190 ? -5.895 18.484 9.969 1 95.75 190 ASP B CA 1
ATOM 3479 C C . ASP B 1 190 ? -6.992 19.547 10.133 1 95.75 190 ASP B C 1
ATOM 3481 O O . ASP B 1 190 ? -6.938 20.375 11.047 1 95.75 190 ASP B O 1
ATOM 3485 N N . VAL B 1 191 ? -7.875 19.609 9.18 1 93.19 191 VAL B N 1
ATOM 3486 C CA . VAL B 1 191 ? -8.945 20.594 9.258 1 93.19 191 VAL B CA 1
ATOM 3487 C C . VAL B 1 191 ? -10.148 20 9.984 1 93.19 191 VAL B C 1
ATOM 3489 O O . VAL B 1 191 ? -10.406 18.797 9.883 1 93.19 191 VAL B O 1
ATOM 3492 N N . VAL B 1 192 ? -10.828 20.797 10.711 1 94.88 192 VAL B N 1
ATOM 3493 C CA . VAL B 1 192 ? -12.055 20.406 11.398 1 94.88 192 VAL B CA 1
ATOM 3494 C C . VAL B 1 192 ? -13.18 21.375 11.039 1 94.88 192 VAL B C 1
ATOM 3496 O O . VAL B 1 192 ? -12.922 22.547 10.75 1 94.88 192 VAL B O 1
ATOM 3499 N N . MET B 1 193 ? -14.336 20.844 11.062 1 92.62 193 MET B N 1
ATOM 3500 C CA . MET B 1 193 ? -15.523 21.672 10.836 1 92.62 193 MET B CA 1
ATOM 3501 C C . MET B 1 193 ? -15.969 22.344 12.133 1 92.62 193 MET B C 1
ATOM 3503 O O . MET B 1 193 ? -16.156 21.688 13.148 1 92.62 193 MET B O 1
ATOM 3507 N N . THR B 1 194 ? -16.109 23.656 12.07 1 89.25 194 THR B N 1
ATOM 3508 C CA . THR B 1 194 ? -16.547 24.422 13.234 1 89.25 194 THR B CA 1
ATOM 3509 C C . THR B 1 194 ? -18.047 24.688 13.172 1 89.25 194 THR B C 1
ATOM 3511 O O . THR B 1 194 ? -18.688 24.906 14.195 1 89.25 194 THR B O 1
ATOM 3514 N N . THR B 1 195 ? -18.516 24.781 11.961 1 85.62 195 THR B N 1
ATOM 3515 C CA . THR B 1 195 ? -19.938 24.953 11.711 1 85.62 195 THR B CA 1
ATOM 3516 C C . THR B 1 195 ? -20.359 24.172 10.461 1 85.62 195 THR B C 1
ATOM 3518 O O . THR B 1 195 ? -19.531 23.875 9.609 1 85.62 195 THR B O 1
ATOM 3521 N N . GLU B 1 196 ? -21.578 23.812 10.445 1 82.88 196 GLU B N 1
ATOM 3522 C CA . GLU B 1 196 ? -22.047 23 9.32 1 82.88 196 GLU B CA 1
ATOM 3523 C C . GLU B 1 196 ? -21.875 23.734 7.996 1 82.88 196 GLU B C 1
ATOM 3525 O O . GLU B 1 196 ? -22.156 24.938 7.906 1 82.88 196 GLU B O 1
ATOM 3530 N N . LEU B 1 197 ? -21.297 22.969 7.055 1 81.25 197 LEU B N 1
ATOM 3531 C CA . LEU B 1 197 ? -21.172 23.484 5.699 1 81.25 197 LEU B CA 1
ATOM 3532 C C . LEU B 1 197 ? -22.5 23.469 4.977 1 81.25 197 LEU B C 1
ATOM 3534 O O . LEU B 1 197 ? -23.188 22.438 4.941 1 81.25 197 LEU B O 1
ATOM 3538 N N . PRO B 1 198 ? -22.844 24.594 4.43 1 80.56 198 PRO B N 1
ATOM 3539 C CA . PRO B 1 198 ? -24.062 24.562 3.625 1 80.56 198 PRO B CA 1
ATOM 3540 C C . PRO B 1 198 ? -24 23.547 2.486 1 80.56 198 PRO B C 1
ATOM 3542 O O . PRO B 1 198 ? -22.938 23.344 1.896 1 80.56 198 PRO B O 1
ATOM 3545 N N . GLU B 1 199 ? -25.078 22.922 2.197 1 75.69 199 GLU B N 1
ATOM 3546 C CA . GLU B 1 199 ? -25.156 21.859 1.197 1 75.69 199 GLU B CA 1
ATOM 3547 C C . GLU B 1 199 ? -24.609 22.328 -0.147 1 75.69 199 GLU B C 1
ATOM 3549 O O . GLU B 1 199 ? -23.906 21.578 -0.835 1 75.69 199 GLU B O 1
ATOM 3554 N N . LYS B 1 200 ? -24.969 23.531 -0.582 1 73 200 LYS B N 1
ATOM 3555 C CA . LYS B 1 200 ? -24.516 24.078 -1.859 1 73 200 LYS B CA 1
ATOM 3556 C C . LYS B 1 200 ? -23 24.156 -1.916 1 73 200 LYS B C 1
ATOM 3558 O O . LYS B 1 200 ? -22.391 23.891 -2.959 1 73 200 LYS B O 1
ATOM 3563 N N . LEU B 1 201 ? -22.391 24.453 -0.821 1 74.06 201 LEU B N 1
ATOM 3564 C CA . LEU B 1 201 ? -20.938 24.594 -0.749 1 74.06 201 LEU B CA 1
ATOM 3565 C C . LEU B 1 201 ? -20.25 23.234 -0.803 1 74.06 201 LEU B C 1
ATOM 3567 O O . LEU B 1 201 ? -19.172 23.109 -1.392 1 74.06 201 LEU B O 1
ATOM 3571 N N . GLN B 1 202 ? -20.875 22.25 -0.203 1 72.31 202 GLN B N 1
ATOM 3572 C CA . GLN B 1 202 ? -20.312 20.906 -0.19 1 72.31 202 GLN B CA 1
ATOM 3573 C C . GLN B 1 202 ? -20.109 20.391 -1.607 1 72.31 202 GLN B C 1
ATOM 3575 O O . GLN B 1 202 ? -19.078 19.781 -1.911 1 72.31 202 GLN B O 1
ATOM 3580 N N . ALA B 1 203 ? -21 20.578 -2.393 1 67.25 203 ALA B N 1
ATOM 3581 C CA . ALA B 1 203 ? -20.969 20.094 -3.77 1 67.25 203 ALA B CA 1
ATOM 3582 C C . ALA B 1 203 ? -19.906 20.828 -4.582 1 67.25 203 ALA B C 1
ATOM 3584 O O . ALA B 1 203 ? -19.234 20.219 -5.43 1 67.25 203 ALA B O 1
ATOM 3585 N N . ASP B 1 204 ? -19.766 22.109 -4.273 1 64.25 204 ASP B N 1
ATOM 3586 C CA . ASP B 1 204 ? -18.844 22.953 -5.016 1 64.25 204 ASP B CA 1
ATOM 3587 C C . ASP B 1 204 ? -17.391 22.656 -4.625 1 64.25 204 ASP B C 1
ATOM 3589 O O . ASP B 1 204 ? -16.484 22.719 -5.465 1 64.25 204 ASP B O 1
ATOM 3593 N N . ILE B 1 205 ? -17.234 22.266 -3.459 1 59.16 205 ILE B N 1
ATOM 3594 C CA . ILE B 1 205 ? -15.898 22.203 -2.891 1 59.16 205 ILE B CA 1
ATOM 3595 C C . ILE B 1 205 ? -15.281 20.844 -3.178 1 59.16 205 ILE B C 1
ATOM 3597 O O . ILE B 1 205 ? -14.062 20.703 -3.266 1 59.16 205 ILE B O 1
ATOM 3601 N N . GLN B 1 206 ? -16.109 19.859 -3.289 1 58.06 206 GLN B N 1
ATOM 3602 C CA . GLN B 1 206 ? -15.547 18.562 -3.615 1 58.06 206 GLN B CA 1
ATOM 3603 C C . GLN B 1 206 ? -14.508 18.656 -4.723 1 58.06 206 GLN B C 1
ATOM 3605 O O . GLN B 1 206 ? -13.531 17.906 -4.738 1 58.06 206 GLN B O 1
ATOM 3610 N N . LEU B 1 207 ? -14.75 19.688 -5.484 1 48.59 207 LEU B N 1
ATOM 3611 C CA . LEU B 1 207 ? -13.922 19.891 -6.672 1 48.59 207 LEU B CA 1
ATOM 3612 C C . LEU B 1 207 ? -12.625 20.609 -6.32 1 48.59 207 LEU B C 1
ATOM 3614 O O . LEU B 1 207 ? -11.633 20.5 -7.043 1 48.59 207 LEU B O 1
ATOM 3618 N N . TYR B 1 208 ? -12.727 21.438 -5.25 1 48.41 208 TYR B N 1
ATOM 3619 C CA . TYR B 1 208 ? -11.617 22.375 -5.059 1 48.41 208 TYR B CA 1
ATOM 3620 C C . TYR B 1 208 ? -10.555 21.781 -4.152 1 48.41 208 TYR B C 1
ATOM 3622 O O . TYR B 1 208 ? -9.359 21.844 -4.461 1 48.41 208 TYR B O 1
ATOM 3630 N N . SER B 1 209 ? -11.07 21.359 -2.926 1 56.88 209 SER B N 1
ATOM 3631 C CA . SER B 1 209 ? -10.062 20.906 -1.977 1 56.88 209 SER B CA 1
ATOM 3632 C C . SER B 1 209 ? -10.492 19.594 -1.301 1 56.88 209 SER B C 1
ATOM 3634 O O . SER B 1 209 ? -11.445 19.594 -0.524 1 56.88 209 SER B O 1
ATOM 3636 N N . GLY B 1 210 ? -9.859 18.562 -1.81 1 61.22 210 GLY B N 1
ATOM 3637 C CA . GLY B 1 210 ? -10.344 17.266 -1.384 1 61.22 210 GLY B CA 1
ATOM 3638 C C . GLY B 1 210 ? -10.438 17.125 0.124 1 61.22 210 GLY B C 1
ATOM 3639 O O . GLY B 1 210 ? -11.367 16.5 0.639 1 61.22 210 GLY B O 1
ATOM 3640 N N . CYS B 1 211 ? -9.688 17.891 0.899 1 73.38 211 CYS B N 1
ATOM 3641 C CA . CYS B 1 211 ? -9.727 17.625 2.334 1 73.38 211 CYS B CA 1
ATOM 3642 C C . CYS B 1 211 ? -10.883 18.375 2.988 1 73.38 211 CYS B C 1
ATOM 3644 O O . CYS B 1 211 ? -11.336 18 4.07 1 73.38 211 CYS B O 1
ATOM 3646 N N . ILE B 1 212 ? -11.484 19.406 2.365 1 75.75 212 ILE B N 1
ATOM 3647 C CA . ILE B 1 212 ? -12.516 20.234 2.971 1 75.75 212 ILE B CA 1
ATOM 3648 C C . ILE B 1 212 ? -13.828 19.453 3.059 1 75.75 212 ILE B C 1
ATOM 3650 O O . ILE B 1 212 ? -14.469 19.422 4.109 1 75.75 212 ILE B O 1
ATOM 3654 N N . SER B 1 213 ? -14.141 18.797 2.006 1 75.81 213 SER B N 1
ATOM 3655 C CA . SER B 1 213 ? -15.414 18.078 1.949 1 75.81 213 SER B CA 1
ATOM 3656 C C . SER B 1 213 ? -15.43 16.906 2.934 1 75.81 213 SER B C 1
ATOM 3658 O O . SER B 1 213 ? -16.5 16.469 3.359 1 75.81 213 SER B O 1
ATOM 3660 N N . GLY B 1 214 ? -14.352 16.453 3.373 1 83.81 214 GLY B N 1
ATOM 3661 C CA . GLY B 1 214 ? -14.266 15.328 4.285 1 83.81 214 GLY B CA 1
ATOM 3662 C C . GLY B 1 214 ? -14.07 15.742 5.734 1 83.81 214 GLY B C 1
ATOM 3663 O O . GLY B 1 214 ? -13.969 14.891 6.621 1 83.81 214 GLY B O 1
ATOM 3664 N N . ALA B 1 215 ? -14.094 17.062 5.992 1 89.06 215 ALA B N 1
ATOM 3665 C CA . ALA B 1 215 ? -13.797 17.562 7.336 1 89.06 215 ALA B CA 1
ATOM 3666 C C . ALA B 1 215 ? -14.875 17.125 8.328 1 89.06 215 ALA B C 1
ATOM 3668 O O . ALA B 1 215 ? -16.062 17.141 8.008 1 89.06 215 ALA B O 1
ATOM 3669 N N . SER B 1 216 ? -14.43 16.688 9.492 1 92.44 216 SER B N 1
ATOM 3670 C CA . SER B 1 216 ? -15.312 16.266 10.578 1 92.44 216 SER B CA 1
ATOM 3671 C C . SER B 1 216 ? -15.406 17.359 11.648 1 92.44 216 SER B C 1
ATOM 3673 O O . SER B 1 216 ? -14.508 18.188 11.781 1 92.44 216 SER B O 1
ATOM 3675 N N . THR B 1 217 ? -16.531 17.312 12.352 1 94.75 217 THR B N 1
ATOM 3676 C CA . THR B 1 217 ? -16.594 18.156 13.547 1 94.75 217 THR B CA 1
ATOM 3677 C C . THR B 1 217 ? -15.625 17.656 14.609 1 94.75 217 THR B C 1
ATOM 3679 O O . THR B 1 217 ? -15.203 16.5 14.578 1 94.75 217 THR B O 1
ATOM 3682 N N . VAL B 1 218 ? -15.344 18.578 15.531 1 96.19 218 VAL B N 1
ATOM 3683 C CA . VAL B 1 218 ? -14.438 18.219 16.625 1 96.19 218 VAL B CA 1
ATOM 3684 C C . VAL B 1 218 ? -15 17.031 17.406 1 96.19 218 VAL B C 1
ATOM 3686 O O . VAL B 1 218 ? -14.273 16.094 17.703 1 96.19 218 VAL B O 1
ATOM 3689 N N . ASP B 1 219 ? -16.281 17.031 17.672 1 96.56 219 ASP B N 1
ATOM 3690 C CA . ASP B 1 219 ? -16.906 15.977 18.453 1 96.56 219 ASP B CA 1
ATOM 3691 C C . ASP B 1 219 ? -16.859 14.641 17.734 1 96.56 219 ASP B C 1
ATOM 3693 O O . ASP B 1 219 ? -16.562 13.609 18.328 1 96.56 219 ASP B O 1
ATOM 3697 N N . ASN B 1 220 ? -17.188 14.688 16.484 1 96.38 220 ASN B N 1
ATOM 3698 C CA . ASN B 1 220 ? -17.172 13.461 15.703 1 96.38 220 ASN B CA 1
ATOM 3699 C C . ASN B 1 220 ? -15.758 12.867 15.617 1 96.38 220 ASN B C 1
ATOM 3701 O O . ASN B 1 220 ? -15.586 11.656 15.727 1 96.38 220 ASN B O 1
ATOM 3705 N N . LEU B 1 221 ? -14.836 13.727 15.367 1 97.56 221 LEU B N 1
ATOM 3706 C CA . LEU B 1 221 ? -13.453 13.281 15.281 1 97.56 221 LEU B CA 1
ATOM 3707 C C . LEU B 1 221 ? -12.984 12.703 16.609 1 97.56 221 LEU B C 1
ATOM 3709 O O . LEU B 1 221 ? -12.328 11.656 16.641 1 97.56 221 LEU B O 1
ATOM 3713 N N . ALA B 1 222 ? -13.32 13.367 17.672 1 98.25 222 ALA B N 1
ATOM 3714 C CA . ALA B 1 222 ? -12.969 12.875 19 1 98.25 222 ALA B CA 1
ATOM 3715 C C . ALA B 1 222 ? -13.578 11.5 19.25 1 98.25 222 ALA B C 1
ATOM 3717 O O . ALA B 1 222 ? -12.938 10.625 19.828 1 98.25 222 ALA B O 1
ATOM 3718 N N . ASP B 1 223 ? -14.766 11.328 18.828 1 98.5 223 ASP B N 1
ATOM 3719 C CA . ASP B 1 223 ? -15.461 10.055 19 1 98.5 223 ASP B CA 1
ATOM 3720 C C . ASP B 1 223 ? -14.758 8.938 18.234 1 98.5 223 ASP B C 1
ATOM 3722 O O . ASP B 1 223 ? -14.617 7.824 18.75 1 98.5 223 ASP B O 1
ATOM 3726 N N . LEU B 1 224 ? -14.367 9.227 17.031 1 98.56 224 LEU B N 1
ATOM 3727 C CA . LEU B 1 224 ? -13.664 8.234 16.219 1 98.56 224 LEU B CA 1
ATOM 3728 C C . LEU B 1 224 ? -12.344 7.832 16.875 1 98.56 224 LEU B C 1
ATOM 3730 O O . LEU B 1 224 ? -12.016 6.645 16.938 1 98.56 224 LEU B O 1
ATOM 3734 N N . ILE B 1 225 ? -11.617 8.812 17.344 1 98.88 225 ILE B N 1
ATOM 3735 C CA . ILE B 1 225 ? -10.328 8.562 17.984 1 98.88 225 ILE B CA 1
ATOM 3736 C C . ILE B 1 225 ? -10.539 7.762 19.266 1 98.88 225 ILE B C 1
ATOM 3738 O O . ILE B 1 225 ? -9.797 6.816 19.547 1 98.88 225 ILE B O 1
ATOM 3742 N N . ASN B 1 226 ? -11.539 8.102 20.016 1 98.88 226 ASN B N 1
ATOM 3743 C CA . ASN B 1 226 ? -11.875 7.391 21.25 1 98.88 226 ASN B CA 1
ATOM 3744 C C . ASN B 1 226 ? -12.273 5.945 20.969 1 98.88 226 ASN B C 1
ATOM 3746 O O . ASN B 1 226 ? -11.867 5.035 21.688 1 98.88 226 ASN B O 1
ATOM 3750 N N . GLN B 1 227 ? -13.055 5.738 19.984 1 98.81 227 GLN B N 1
ATOM 3751 C CA . GLN B 1 227 ? -13.539 4.406 19.641 1 98.81 227 GLN B CA 1
ATOM 3752 C C . GLN B 1 227 ? -12.383 3.494 19.219 1 98.81 227 GLN B C 1
ATOM 3754 O O . GLN B 1 227 ? -12.453 2.277 19.422 1 98.81 227 GLN B O 1
ATOM 3759 N N . ALA B 1 228 ? -11.352 4.047 18.656 1 98.81 228 ALA B N 1
ATOM 3760 C CA . ALA B 1 228 ? -10.188 3.262 18.266 1 98.81 228 ALA B CA 1
ATOM 3761 C C . ALA B 1 228 ? -9.398 2.797 19.484 1 98.81 228 ALA B C 1
ATOM 3763 O O . ALA B 1 228 ? -8.562 1.896 19.391 1 98.81 228 ALA B O 1
ATOM 3764 N N . GLY B 1 229 ? -9.586 3.467 20.609 1 98.88 229 GLY B N 1
ATOM 3765 C CA . GLY B 1 229 ? -8.945 3.041 21.844 1 98.88 229 GLY B CA 1
ATOM 3766 C C . GLY B 1 229 ? -8.008 4.086 22.438 1 98.88 229 GLY B C 1
ATOM 3767 O O . GLY B 1 229 ? -7.441 3.887 23.5 1 98.88 229 GLY B O 1
ATOM 3768 N N . PHE B 1 230 ? -7.883 5.227 21.812 1 98.94 230 PHE B N 1
ATOM 3769 C CA . PHE B 1 230 ? -6.945 6.25 22.25 1 98.94 230 PHE B CA 1
ATOM 3770 C C . PHE B 1 230 ? -7.438 6.93 23.531 1 98.94 230 PHE B C 1
ATOM 3772 O O . PHE B 1 230 ? -8.633 6.938 23.812 1 98.94 230 PHE B O 1
ATOM 3779 N N . LYS B 1 231 ? -6.477 7.535 24.188 1 98.75 231 LYS B N 1
ATOM 3780 C CA . LYS B 1 231 ? -6.727 8.312 25.391 1 98.75 231 LYS B CA 1
ATOM 3781 C C . LYS B 1 231 ? -6.055 9.68 25.312 1 98.75 231 LYS B C 1
ATOM 3783 O O . LYS B 1 231 ? -5.336 9.977 24.359 1 98.75 231 LYS B O 1
ATOM 3788 N N . ASN B 1 232 ? -6.453 10.578 26.328 1 98.56 232 ASN B N 1
ATOM 3789 C CA . ASN B 1 232 ? -5.895 11.922 26.406 1 98.56 232 ASN B CA 1
ATOM 3790 C C . ASN B 1 232 ? -6.051 12.664 25.078 1 98.56 232 ASN B C 1
ATOM 3792 O O . ASN B 1 232 ? -5.082 13.219 24.562 1 98.56 232 ASN B O 1
ATOM 3796 N N . ILE B 1 233 ? -7.227 12.594 24.562 1 98.81 233 ILE B N 1
ATOM 3797 C CA . ILE B 1 233 ? -7.523 13.156 23.25 1 98.81 233 ILE B CA 1
ATOM 3798 C C . ILE B 1 233 ? -7.668 14.672 23.375 1 98.81 233 ILE B C 1
ATOM 3800 O O . ILE B 1 233 ? -8.383 15.172 24.234 1 98.81 233 ILE B O 1
ATOM 3804 N N . ALA B 1 234 ? -6.957 15.43 22.562 1 98.62 234 ALA B N 1
ATOM 3805 C CA . ALA B 1 234 ? -7.09 16.875 22.453 1 98.62 234 ALA B CA 1
ATOM 3806 C C . ALA B 1 234 ? -7.207 17.312 21 1 98.62 234 ALA B C 1
ATOM 3808 O O . ALA B 1 234 ? -6.418 16.875 20.156 1 98.62 234 ALA B O 1
ATOM 3809 N N . ILE B 1 235 ? -8.211 18.016 20.703 1 98 235 ILE B N 1
ATOM 3810 C CA . ILE B 1 235 ? -8.414 18.641 19.391 1 98 235 ILE B CA 1
ATOM 3811 C C . ILE B 1 235 ? -8.539 20.156 19.562 1 98 235 ILE B C 1
ATOM 3813 O O . ILE B 1 235 ? -9.531 20.641 20.125 1 98 235 ILE B O 1
ATOM 3817 N N . ILE B 1 236 ? -7.539 20.891 19.078 1 97.31 236 ILE B N 1
ATOM 3818 C CA . ILE B 1 236 ? -7.453 22.312 19.344 1 97.31 236 ILE B CA 1
ATOM 3819 C C . ILE B 1 236 ? -7.465 23.078 18.016 1 97.31 236 ILE B C 1
ATOM 3821 O O . ILE B 1 236 ? -6.43 23.219 17.359 1 97.31 236 ILE B O 1
ATOM 3825 N N . PRO B 1 237 ? -8.602 23.609 17.656 1 96.62 237 PRO B N 1
ATOM 3826 C CA . PRO B 1 237 ? -8.656 24.438 16.453 1 96.62 237 PRO B CA 1
ATOM 3827 C C . PRO B 1 237 ? -7.785 25.688 16.562 1 96.62 237 PRO B C 1
ATOM 3829 O O . PRO B 1 237 ? -7.691 26.297 17.641 1 96.62 237 PRO B O 1
ATOM 3832 N N . LYS B 1 238 ? -7.188 26 15.477 1 95.19 238 LYS B N 1
ATOM 3833 C CA . LYS B 1 238 ? -6.324 27.172 15.414 1 95.19 238 LYS B CA 1
ATOM 3834 C C . LYS B 1 238 ? -6.992 28.297 14.625 1 95.19 238 LYS B C 1
ATOM 3836 O O . LYS B 1 238 ? -6.926 28.328 13.398 1 95.19 238 LYS B O 1
ATOM 3841 N N . ASP B 1 239 ? -7.375 29.359 15.289 1 92.5 239 ASP B N 1
ATOM 3842 C CA . ASP B 1 239 ? -8.07 30.469 14.656 1 92.5 239 ASP B CA 1
ATOM 3843 C C . ASP B 1 239 ? -7.195 31.141 13.602 1 92.5 239 ASP B C 1
ATOM 3845 O O . ASP B 1 239 ? -7.699 31.625 12.586 1 92.5 239 ASP B O 1
ATOM 3849 N N . GLU B 1 240 ? -5.926 31.141 13.859 1 91.31 240 GLU B N 1
ATOM 3850 C CA . GLU B 1 240 ? -4.996 31.812 12.961 1 91.31 240 GLU B CA 1
ATOM 3851 C C . GLU B 1 240 ? -4.961 31.125 11.594 1 91.31 240 GLU B C 1
ATOM 3853 O O . GLU B 1 240 ? -4.457 31.688 10.625 1 91.31 240 GLU B O 1
ATOM 3858 N N . SER B 1 241 ? -5.516 29.875 11.547 1 91.56 241 SER B N 1
ATOM 3859 C CA . SER B 1 241 ? -5.496 29.141 10.281 1 91.56 241 SER B CA 1
ATOM 3860 C C . SER B 1 241 ? -6.414 29.797 9.25 1 91.56 241 SER B C 1
ATOM 3862 O O . SER B 1 241 ? -6.312 29.5 8.055 1 91.56 241 SER B O 1
ATOM 3864 N N . LYS B 1 242 ? -7.289 30.672 9.633 1 89.88 242 LYS B N 1
ATOM 3865 C CA . LYS B 1 242 ? -8.164 31.391 8.719 1 89.88 242 LYS B CA 1
ATOM 3866 C C . LYS B 1 242 ? -7.348 32.125 7.66 1 89.88 242 LYS B C 1
ATOM 3868 O O . LYS B 1 242 ? -7.797 32.312 6.527 1 89.88 242 LYS B O 1
ATOM 3873 N N . GLU B 1 243 ? -6.176 32.531 8.039 1 86.38 243 GLU B N 1
ATOM 3874 C CA . GLU B 1 243 ? -5.336 33.344 7.191 1 86.38 243 GLU B CA 1
ATOM 3875 C C . GLU B 1 243 ? -4.953 32.625 5.902 1 86.38 243 GLU B C 1
ATOM 3877 O O . GLU B 1 243 ? -4.828 33.25 4.848 1 86.38 243 GLU B O 1
ATOM 3882 N N . PHE B 1 244 ? -4.762 31.344 6.047 1 85.38 244 PHE B N 1
ATOM 3883 C CA . PHE B 1 244 ? -4.367 30.656 4.824 1 85.38 244 PHE B CA 1
ATOM 3884 C C . PHE B 1 244 ? -5.531 29.859 4.254 1 85.38 244 PHE B C 1
ATOM 3886 O O . PHE B 1 244 ? -5.574 29.578 3.053 1 85.38 244 PHE B O 1
ATOM 3893 N N . ILE B 1 245 ? -6.457 29.516 5.066 1 86.38 245 ILE B N 1
ATOM 3894 C CA . ILE B 1 245 ? -7.598 28.734 4.598 1 86.38 245 ILE B CA 1
ATOM 3895 C C . ILE B 1 245 ? -8.453 29.578 3.656 1 86.38 245 ILE B C 1
ATOM 3897 O O . ILE B 1 245 ? -9 29.062 2.676 1 86.38 245 ILE B O 1
ATOM 3901 N N . LYS B 1 246 ? -8.523 30.875 3.898 1 84.25 246 LYS B N 1
ATOM 3902 C CA . LYS B 1 246 ? -9.312 31.766 3.055 1 84.25 246 LYS B CA 1
ATOM 3903 C C . LYS B 1 246 ? -8.828 31.719 1.607 1 84.25 246 LYS B C 1
ATOM 3905 O O . LYS B 1 246 ? -9.594 32 0.686 1 84.25 246 LYS B O 1
ATOM 3910 N N . GLU B 1 247 ? -7.582 31.312 1.497 1 80.31 247 GLU B N 1
ATOM 3911 C CA . GLU B 1 247 ? -6.996 31.281 0.16 1 80.31 247 GLU B CA 1
ATOM 3912 C C . GLU B 1 247 ? -7.34 29.984 -0.562 1 80.31 247 GLU B C 1
ATOM 3914 O O . GLU B 1 247 ? -7.16 29.875 -1.777 1 80.31 247 GLU B O 1
ATOM 3919 N N . TRP B 1 248 ? -7.895 29.031 0.146 1 79.56 248 TRP B N 1
ATOM 3920 C CA . TRP B 1 248 ? -8.172 27.719 -0.437 1 79.56 248 TRP B CA 1
ATOM 3921 C C . TRP B 1 248 ? -9.359 27.797 -1.392 1 79.56 248 TRP B C 1
ATOM 3923 O O . TRP B 1 248 ? -9.383 27.094 -2.41 1 79.56 248 TRP B O 1
ATOM 3933 N N . ALA B 1 249 ? -10.289 28.578 -0.989 1 76.56 249 ALA B N 1
ATOM 3934 C CA . ALA B 1 249 ? -11.477 28.828 -1.814 1 76.56 249 ALA B CA 1
ATOM 3935 C C . ALA B 1 249 ? -11.945 30.266 -1.686 1 76.56 249 ALA B C 1
ATOM 3937 O O . ALA B 1 249 ? -12.938 30.547 -1.004 1 76.56 249 ALA B O 1
ATOM 3938 N N . PRO B 1 250 ? -11.281 31.094 -2.357 1 73.38 250 PRO B N 1
ATOM 3939 C CA . PRO B 1 250 ? -11.5 32.531 -2.15 1 73.38 250 PRO B CA 1
ATOM 3940 C C . PRO B 1 250 ? -12.953 32.938 -2.359 1 73.38 250 PRO B C 1
ATOM 3942 O O . PRO B 1 250 ? -13.438 33.875 -1.696 1 73.38 250 PRO B O 1
ATOM 3945 N N . ASP B 1 251 ? -13.68 32.312 -3.199 1 76.56 251 ASP B N 1
ATOM 3946 C CA . ASP B 1 251 ? -15.023 32.781 -3.492 1 76.56 251 ASP B CA 1
ATOM 3947 C C . ASP B 1 251 ? -16.062 32.062 -2.639 1 76.56 251 ASP B C 1
ATOM 3949 O O . ASP B 1 251 ? -17.266 32.281 -2.795 1 76.56 251 ASP B O 1
ATOM 3953 N N . HIS B 1 252 ? -15.523 31.328 -1.573 1 78.88 252 HIS B N 1
ATOM 3954 C CA . HIS B 1 252 ? -16.484 30.516 -0.857 1 78.88 252 HIS B CA 1
ATOM 3955 C C . HIS B 1 252 ? -16.391 30.734 0.648 1 78.88 252 HIS B C 1
ATOM 3957 O O . HIS B 1 252 ? -17.156 30.141 1.416 1 78.88 252 HIS B O 1
ATOM 3963 N N . ASN B 1 253 ? -15.547 31.609 1.109 1 84.44 253 ASN B N 1
ATOM 3964 C CA . ASN B 1 253 ? -15.367 31.922 2.521 1 84.44 253 ASN B CA 1
ATOM 3965 C C . ASN B 1 253 ? -15.305 30.672 3.379 1 84.44 253 ASN B C 1
ATOM 3967 O O . ASN B 1 253 ? -16 30.562 4.391 1 84.44 253 ASN B O 1
ATOM 3971 N N . VAL B 1 254 ? -14.57 29.688 2.982 1 85.56 254 VAL B N 1
ATOM 3972 C CA . VAL B 1 254 ? -14.523 28.391 3.646 1 85.56 254 VAL B CA 1
ATOM 3973 C C . VAL B 1 254 ? -13.953 28.547 5.055 1 85.56 254 VAL B C 1
ATOM 3975 O O . VAL B 1 254 ? -14.227 27.734 5.938 1 85.56 254 VAL B O 1
ATOM 3978 N N . GLU B 1 255 ? -13.195 29.625 5.309 1 88.25 255 GLU B N 1
ATOM 3979 C CA . GLU B 1 255 ? -12.586 29.875 6.609 1 88.25 255 GLU B CA 1
ATOM 3980 C C . GLU B 1 255 ? -13.641 30.125 7.68 1 88.25 255 GLU B C 1
ATOM 3982 O O . GLU B 1 255 ? -13.344 30.094 8.875 1 88.25 255 GLU B O 1
ATOM 3987 N N . GLU B 1 256 ? -14.867 30.312 7.27 1 89.19 256 GLU B N 1
ATOM 3988 C CA . GLU B 1 256 ? -15.961 30.484 8.211 1 89.19 256 GLU B CA 1
ATOM 3989 C C . GLU B 1 256 ? -16.484 29.141 8.711 1 89.19 256 GLU B C 1
ATOM 3991 O O . GLU B 1 256 ? -17.188 29.078 9.719 1 89.19 256 GLU B O 1
ATOM 3996 N N . TYR B 1 257 ? -16.062 28.125 8.016 1 89.44 257 TYR B N 1
ATOM 3997 C CA . TYR B 1 257 ? -16.672 26.828 8.32 1 89.44 257 TYR B CA 1
ATOM 3998 C C . TYR B 1 257 ? -15.633 25.844 8.82 1 89.44 257 TYR B C 1
ATOM 4000 O O . TYR B 1 257 ? -15.969 24.859 9.477 1 89.44 257 TYR B O 1
ATOM 4008 N N . ILE B 1 258 ? -14.391 26.062 8.414 1 90.88 258 ILE B N 1
ATOM 4009 C CA . ILE B 1 258 ? -13.375 25.094 8.781 1 90.88 258 ILE B CA 1
ATOM 4010 C C . ILE B 1 258 ? -12.156 25.797 9.359 1 90.88 258 ILE B C 1
ATOM 4012 O O . ILE B 1 258 ? -11.883 26.953 9.016 1 90.88 258 ILE B O 1
ATOM 4016 N N . LEU B 1 259 ? -11.43 25.156 10.234 1 93.94 259 LEU B N 1
ATOM 4017 C CA . LEU B 1 259 ? -10.148 25.562 10.797 1 93.94 259 LEU B CA 1
ATOM 4018 C C . LEU B 1 259 ? -9.164 24.406 10.797 1 93.94 259 LEU B C 1
ATOM 4020 O O . LEU B 1 259 ? -9.562 23.25 10.789 1 93.94 259 LEU B O 1
ATOM 4024 N N . SER B 1 260 ? -7.93 24.75 10.688 1 94.5 260 SER B N 1
ATOM 4025 C CA . SER B 1 260 ? -6.922 23.75 11.016 1 94.5 260 SER B CA 1
ATOM 4026 C C . SER B 1 260 ? -6.887 23.469 12.516 1 94.5 260 SER B C 1
ATOM 4028 O O . SER B 1 260 ? -7.168 24.359 13.32 1 94.5 260 SER B O 1
ATOM 4030 N N . ALA B 1 261 ? -6.609 22.281 12.859 1 96.88 261 ALA B N 1
ATOM 4031 C CA . ALA B 1 261 ? -6.551 21.906 14.266 1 96.88 261 ALA B CA 1
ATOM 4032 C C . ALA B 1 261 ? -5.367 20.984 14.539 1 96.88 261 ALA B C 1
ATOM 4034 O O . ALA B 1 261 ? -4.957 20.219 13.664 1 96.88 261 ALA B O 1
ATOM 4035 N N . ILE B 1 262 ? -4.859 21.141 15.734 1 97.5 262 ILE B N 1
ATOM 4036 C CA . ILE B 1 262 ? -3.93 20.156 16.281 1 97.5 262 ILE B CA 1
ATOM 4037 C C . ILE B 1 262 ? -4.707 19 16.906 1 97.5 262 ILE B C 1
ATOM 4039 O O . ILE B 1 262 ? -5.641 19.234 17.688 1 97.5 262 ILE B O 1
ATOM 4043 N N . ILE B 1 263 ? -4.398 17.828 16.562 1 98.5 263 ILE B N 1
ATOM 4044 C CA . ILE B 1 263 ? -5.031 16.625 17.094 1 98.5 263 ILE B CA 1
ATOM 4045 C C . ILE B 1 263 ? -3.979 15.734 17.766 1 98.5 263 ILE B C 1
ATOM 4047 O O . ILE B 1 263 ? -3.051 15.258 17.094 1 98.5 263 ILE B O 1
ATOM 4051 N N . THR B 1 264 ? -4.098 15.508 19.094 1 98.81 264 THR B N 1
ATOM 4052 C CA . THR B 1 264 ? -3.176 14.641 19.812 1 98.81 264 THR B CA 1
ATOM 4053 C C . THR B 1 264 ? -3.938 13.578 20.594 1 98.81 264 THR B C 1
ATOM 4055 O O . THR B 1 264 ? -5.105 13.766 20.953 1 98.81 264 THR B O 1
ATOM 4058 N N . ALA B 1 265 ? -3.371 12.5 20.734 1 98.88 265 ALA B N 1
ATOM 4059 C CA . ALA B 1 265 ? -3.896 11.383 21.516 1 98.88 265 ALA B CA 1
ATOM 4060 C C . ALA B 1 265 ? -2.799 10.375 21.844 1 98.88 265 ALA B C 1
ATOM 4062 O O . ALA B 1 265 ? -1.71 10.43 21.266 1 98.88 265 ALA B O 1
ATOM 4063 N N . VAL B 1 266 ? -3.064 9.477 22.797 1 98.81 266 VAL B N 1
ATOM 4064 C CA . VAL B 1 266 ? -2.072 8.492 23.219 1 98.81 266 VAL B CA 1
ATOM 4065 C C . VAL B 1 266 ? -2.701 7.098 23.25 1 98.81 266 VAL B C 1
ATOM 4067 O O . VAL B 1 266 ? -3.869 6.949 23.625 1 98.81 266 VAL B O 1
ATOM 4070 N N . LYS B 1 267 ? -1.986 6.141 22.734 1 98.69 267 LYS B N 1
ATOM 4071 C CA . LYS B 1 267 ? -2.408 4.754 22.891 1 98.69 267 LYS B CA 1
ATOM 4072 C C . LYS B 1 267 ? -2.191 4.258 24.312 1 98.69 267 LYS B C 1
ATOM 4074 O O . LYS B 1 267 ? -1.087 4.363 24.844 1 98.69 267 LYS B O 1
#

Secondary structure (DSSP, 8-state):
--HHHHHHHHHHHHHHHHHHHHHTTS-SS-----SS--TT-TTS-HHHHHHHTT--HHHHHTS-TTT--S--SS-HHHHH---TT-EEEEES-TTSHHHHHHHHHH-TT-EEEEEES-HHHHHHHHHHHHHTT-SSEEEEEB-TTS--S-TT-EEEEEEES-GGG-S-HHHHHHHHHHHEEEEEEEEEEEEEESSPPPHHHHHHHTTT-HHHHTPEEHHHHHHHHHHHT-EEEEEEEEGGGHHHHTTTSTTTTGGGTEEEEEEEEE-/--HHHHHHHHHHHHHHHHHHHHHTTS-SS-----SSS-TT-TTS-HHHHHHHTT--HHHHHTS-TTT--S--SS-HHHHH---TT-EEEEES-TTSHHHHHHHHHH-TT-EEEEEES-HHHHHHHHHHHHHTT-SSEEEEEB-TTS--S-TT-EEEEEEES-GGG-S-HHHHHHHHHHHEEEEEEEEEEEEEESSPPPHHHHHHHTTT-HHHHTPEEHHHHHHHHHHHT-EEEEEEEEGGGHHHHTTTSTTTTGGGTEEEEEEEEE-

Radius of gyration: 23.79 Å; Cα contacts (8 Å, |Δi|>4): 1167; chains: 2; bounding box: 49×65×58 Å

Nearest PDB structures (foldseek):
  4kri-assembly1_A  TM=7.377E-01  e=4.709E-15  Haemonchus contortus
  4krh-assembly2_B  TM=7.359E-01  e=1.961E-14  Haemonchus contortus
  4kri-assembly3_C  TM=7.246E-01  e=1.546E-14  Haemonchus contortus
  3dh0-assembly1_A  TM=7.175E-01  e=1.082E-14  Aquifex aeolicus
  3mgg-assembly1_A  TM=6.779E-01  e=6.836E-14  Methanosarcina mazei

InterPro domains:
  IPR025714 Methyltransferase domain [PF13847] (83-229)
  IPR026669 Arsenite methyltransferase-like [PTHR43675] (39-226)
  IPR029063 S-adenosyl-L-methionine-dependent methyltransferase superfamily [G3DSA:3.40.50.150] (57-260)
  IPR029063 S-adenosyl-L-methionine-dependent methyltransferase superfamily [SSF53335] (63-240)

Solvent-accessible surface area (backbone atoms only — not comparable to full-atom values): 27101 Å² total; per-residue (Å²): 132,53,69,55,58,40,46,52,50,49,49,54,53,36,53,56,50,35,51,54,50,58,48,75,72,58,78,70,94,65,58,60,51,34,65,37,32,54,55,82,59,60,80,63,51,50,67,57,53,38,41,74,29,63,48,50,72,75,66,62,68,79,52,51,83,72,21,69,70,50,76,58,52,37,44,29,72,82,65,50,72,72,44,68,49,35,29,36,36,29,44,58,27,50,32,28,40,69,49,60,63,45,36,70,50,12,33,91,70,12,37,25,39,28,31,25,68,30,68,55,19,46,53,47,21,43,45,34,32,59,77,65,64,50,84,43,60,46,71,42,51,15,39,64,57,34,45,45,51,56,56,47,64,26,40,34,38,33,29,42,47,36,66,34,51,47,83,48,53,57,44,26,38,38,38,53,49,48,23,30,21,87,70,10,34,43,14,30,13,31,59,29,30,80,40,85,72,54,70,75,53,46,68,60,32,52,75,54,24,58,41,64,61,41,39,40,38,63,67,59,48,50,49,41,43,43,73,44,62,41,37,82,71,44,77,48,71,34,77,75,37,34,74,59,40,33,52,38,38,68,92,62,56,47,38,75,27,37,30,23,22,44,37,37,30,29,72,132,55,69,56,56,41,46,52,50,49,48,54,54,36,52,55,50,35,52,54,51,58,47,76,72,58,79,69,95,68,60,61,51,38,63,37,33,53,52,82,60,61,81,62,50,52,66,58,52,37,39,74,29,63,46,50,72,75,67,63,69,77,52,51,84,72,21,70,72,51,74,60,55,37,45,29,71,83,64,50,71,71,45,69,48,35,29,36,35,30,43,57,27,49,33,29,40,67,49,60,63,45,37,71,50,13,35,90,71,12,38,26,38,27,30,25,68,31,67,56,19,45,53,47,21,44,45,36,32,59,77,65,66,49,84,43,58,46,72,42,50,14,39,64,58,34,44,46,48,57,57,48,65,25,41,34,38,34,30,42,48,36,68,34,51,47,84,48,51,58,44,27,38,39,37,52,48,48,22,29,22,87,69,11,36,44,15,29,12,31,57,28,30,78,41,85,71,55,70,76,53,46,67,59,31,53,76,51,24,59,42,64,63,42,38,39,38,63,68,59,48,51,49,41,43,43,73,43,60,40,39,81,72,44,76,48,71,35,77,75,37,37,73,58,41,34,52,37,38,67,92,62,56,47,36,76,27,37,30,23,23,45,36,36,30,30,72

Sequence (534 aa):
MSEVQNDKIRNNVRQNYKEIALRVVSNDNCCAPSCCTPEENQNISIEEISKKMGYTTEELKNIPNGANMGLGCGNPQAIAELKEGETVLDLGSGGGFDCFLASPKVGDKGRVIGVDMTPEMITKSRNNAEKSQFNNVEFRLGEIENLPVADSSVDVIISNCVINLSPNKKRVFNEAYRVLKEGGRLAISDVVMTTELPEKLQADIQLYSGCISGASTVDNLADLINQAGFKNIAIIPKDESKEFIKEWAPDHNVEEYILSAIITAVKMSEVQNDKIRNNVRQNYKEIALRVVSNDNCCAPSCCTPEENQNISIEEISKKMGYTTEELKNIPNGANMGLGCGNPQAIAELKEGETVLDLGSGGGFDCFLASPKVGDKGRVIGVDMTPEMITKSRNNAEKSQFNNVEFRLGEIENLPVADSSVDVIISNCVINLSPNKKRVFNEAYRVLKEGGRLAISDVVMTTELPEKLQADIQLYSGCISGASTVDNLADLINQAGFKNIAIIPKDESKEFIKEWAPDHNVEEYILSAIITAVK